Protein AF-A0A397EXP5-F1 (afdb_monomer_lite)

Radius of gyration: 46.94 Å; chains: 1; bounding box: 104×44×144 Å

pLDDT: mean 79.58, std 22.24, range [24.83, 97.75]

Sequence (380 aa):
MALPTPVLTQGSQSSRTNFHTPRSDSTIAPLPHLTHPPCRSSSSFTTEEFFPKTGHPFPELSSILRLSNAQFQQQLLMAEAVESTAKARLAATEACVEQLDAQTRGIQAALSNLDAHHTYCLLAVLLIFIRHAHAQSDHSTLLEHFDTYVHRLGSIPLHPALASDTRLTLLDCIPLDRERDWLMSCKQSQASLEAKMDGLAASFRVLSDAITEQSSAVVSVGPSSWRHTVDEFAAKVAAISSMRDALRQNYDAVSKRVADSTQQTMDEAAATAATASMNMRFMFGSTHILEACRGLDDLFRQQADVLPNMQKADDQLKTIMNSVADAKAEAYGVVCTNLKRVSELQSNIVAFETHLGMLKDALAYQKRQFAELKHVQLLP

Organism: Aphanomyces astaci (NCBI:txid112090)

Structure (mmCIF, N/CA/C/O backbone):
data_AF-A0A397EXP5-F1
#
_entry.id   AF-A0A397EXP5-F1
#
loop_
_atom_site.group_PDB
_atom_site.id
_atom_site.type_symbol
_atom_site.label_atom_id
_atom_site.label_alt_id
_atom_site.label_comp_id
_atom_site.label_asym_id
_atom_site.label_entity_id
_atom_site.label_seq_id
_atom_site.pdbx_PDB_ins_code
_atom_site.Cartn_x
_atom_site.Cartn_y
_atom_site.Cartn_z
_atom_site.occupancy
_atom_site.B_iso_or_equiv
_atom_site.auth_seq_id
_atom_site.auth_comp_id
_atom_site.auth_asym_id
_atom_site.auth_atom_id
_atom_site.pdbx_PDB_model_num
ATOM 1 N N . MET A 1 1 ? 40.292 22.341 -9.321 1.00 41.12 1 MET A N 1
ATOM 2 C CA . MET A 1 1 ? 38.951 21.857 -8.934 1.00 41.12 1 MET A CA 1
ATOM 3 C C . MET A 1 1 ? 38.981 20.343 -9.006 1.00 41.12 1 MET A C 1
ATOM 5 O O . MET A 1 1 ? 39.125 19.805 -10.094 1.00 41.12 1 MET A O 1
ATOM 9 N N . ALA A 1 2 ? 39.018 19.686 -7.849 1.00 31.86 2 ALA A N 1
ATOM 10 C CA . ALA A 1 2 ? 39.194 18.242 -7.743 1.00 31.86 2 ALA A CA 1
ATOM 11 C C . ALA A 1 2 ? 37.852 17.524 -7.956 1.00 31.86 2 ALA A C 1
ATOM 13 O O . ALA A 1 2 ? 36.863 17.853 -7.305 1.00 31.86 2 ALA A O 1
ATOM 14 N N . LEU A 1 3 ? 37.839 16.574 -8.890 1.00 31.91 3 LEU A N 1
ATOM 15 C CA . LEU A 1 3 ? 36.747 15.630 -9.131 1.00 31.91 3 LEU A CA 1
ATOM 16 C C . LEU A 1 3 ? 36.730 14.559 -8.028 1.00 31.91 3 LEU A C 1
ATOM 18 O O . LEU A 1 3 ? 37.807 14.087 -7.655 1.00 31.91 3 LEU A O 1
ATOM 22 N N . PRO A 1 4 ? 35.558 14.122 -7.535 1.00 34.78 4 PRO A N 1
ATOM 23 C CA . PRO A 1 4 ? 35.483 12.969 -6.655 1.00 34.78 4 PRO A CA 1
ATOM 24 C C . PRO A 1 4 ? 35.474 11.662 -7.463 1.00 34.78 4 PRO A C 1
ATOM 26 O O . PRO A 1 4 ? 34.762 11.504 -8.455 1.00 34.78 4 PRO A O 1
ATOM 29 N N . THR A 1 5 ? 36.293 10.724 -7.004 1.00 35.66 5 THR A N 1
ATOM 30 C CA . THR A 1 5 ? 36.452 9.344 -7.473 1.00 35.66 5 THR A CA 1
ATOM 31 C C . THR A 1 5 ? 35.197 8.509 -7.175 1.00 35.66 5 THR A C 1
ATOM 33 O O . THR A 1 5 ? 34.700 8.578 -6.049 1.00 35.66 5 THR A O 1
ATOM 36 N N . PRO A 1 6 ? 34.694 7.664 -8.096 1.00 32.34 6 PRO A N 1
ATOM 37 C CA . PRO A 1 6 ? 33.627 6.729 -7.767 1.00 32.34 6 PRO A CA 1
ATOM 38 C C . PRO A 1 6 ? 34.201 5.475 -7.094 1.00 32.34 6 PRO A C 1
ATOM 40 O O . PRO A 1 6 ? 35.077 4.795 -7.631 1.00 32.34 6 PRO A O 1
ATOM 43 N N . VAL A 1 7 ? 33.681 5.165 -5.908 1.00 31.81 7 VAL A N 1
ATOM 44 C CA . VAL A 1 7 ? 33.919 3.904 -5.199 1.00 31.81 7 VAL A CA 1
ATOM 45 C C . VAL A 1 7 ? 33.103 2.803 -5.878 1.00 31.81 7 VAL A C 1
ATOM 47 O O . VAL A 1 7 ? 31.875 2.836 -5.886 1.00 31.81 7 VAL A O 1
ATOM 50 N N . LEU A 1 8 ? 33.799 1.812 -6.434 1.00 32.41 8 LEU A N 1
ATOM 51 C CA . LEU A 1 8 ? 33.233 0.532 -6.855 1.00 32.41 8 LEU A CA 1
ATOM 52 C C . LEU A 1 8 ? 32.774 -0.241 -5.614 1.00 32.41 8 LEU A C 1
ATOM 54 O O . LEU A 1 8 ? 33.600 -0.765 -4.869 1.00 32.41 8 LEU A O 1
ATOM 58 N N . THR A 1 9 ? 31.463 -0.340 -5.400 1.00 31.28 9 THR A N 1
ATOM 59 C CA . THR A 1 9 ? 30.885 -1.334 -4.487 1.00 31.28 9 THR A CA 1
ATOM 60 C C . THR A 1 9 ? 30.412 -2.535 -5.299 1.00 31.28 9 THR A C 1
ATOM 62 O O . THR A 1 9 ? 29.566 -2.431 -6.185 1.00 31.28 9 THR A O 1
ATOM 65 N N . GLN A 1 10 ? 31.036 -3.677 -5.020 1.00 30.72 1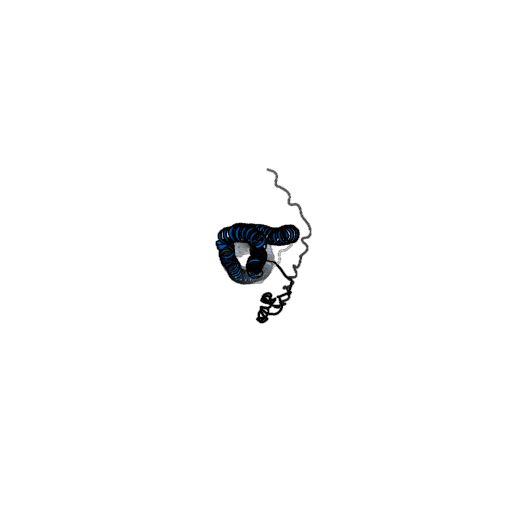0 GLN A N 1
ATOM 66 C CA . GLN A 1 10 ? 30.688 -4.985 -5.555 1.00 30.72 10 GLN A CA 1
ATOM 67 C C . GLN A 1 10 ? 29.308 -5.444 -5.064 1.00 30.72 10 GLN A C 1
ATOM 69 O O . GLN A 1 10 ? 28.962 -5.264 -3.901 1.00 30.72 10 GLN A O 1
ATOM 74 N N . GLY A 1 11 ? 28.596 -6.148 -5.949 1.00 31.59 11 GLY A N 1
ATOM 75 C CA . GLY A 1 11 ? 27.734 -7.270 -5.580 1.00 31.59 11 GLY A CA 1
ATOM 76 C C . GLY A 1 11 ? 26.409 -6.926 -4.906 1.00 31.59 11 GLY A C 1
ATOM 77 O O . GLY A 1 11 ? 26.200 -7.289 -3.754 1.00 31.59 11 GLY A O 1
ATOM 78 N N . SER A 1 12 ? 25.461 -6.345 -5.646 1.00 27.28 12 SER A N 1
ATOM 79 C CA . SER A 1 12 ? 24.053 -6.471 -5.259 1.00 27.28 12 SER A CA 1
ATOM 80 C C . SER A 1 12 ? 23.566 -7.853 -5.697 1.00 27.28 12 SER A C 1
ATOM 82 O O . SER A 1 12 ? 23.325 -8.110 -6.878 1.00 27.28 12 SER A O 1
ATOM 84 N N . GLN A 1 13 ? 23.524 -8.783 -4.743 1.00 27.48 13 GLN A N 1
ATOM 85 C CA . GLN A 1 13 ? 22.843 -10.057 -4.912 1.00 27.48 13 GLN A CA 1
ATOM 86 C C . GLN A 1 13 ? 21.389 -9.773 -5.288 1.00 27.48 13 GLN A C 1
ATOM 88 O O . GLN A 1 13 ? 20.669 -9.092 -4.558 1.00 27.48 13 GLN A O 1
ATOM 93 N N . SER A 1 14 ? 20.978 -10.310 -6.438 1.00 29.33 14 SER A N 1
ATOM 94 C CA . SER A 1 14 ? 19.589 -10.377 -6.876 1.00 29.33 14 SER A CA 1
ATOM 95 C C . SER A 1 14 ? 18.784 -11.130 -5.815 1.00 29.33 14 SER A C 1
ATOM 97 O O . SER A 1 14 ? 18.696 -12.358 -5.818 1.00 29.33 14 SER A O 1
ATOM 99 N N . SER A 1 15 ? 18.236 -10.387 -4.857 1.00 28.20 15 SER A N 1
ATOM 100 C CA . SER A 1 15 ? 17.232 -10.900 -3.942 1.00 28.20 15 SER A CA 1
ATOM 101 C C . SER A 1 15 ? 15.952 -11.016 -4.751 1.00 28.20 15 SER A C 1
ATOM 103 O O . SER A 1 15 ? 15.183 -10.066 -4.859 1.00 28.20 15 SER A O 1
ATOM 105 N N . ARG A 1 16 ? 15.752 -12.188 -5.367 1.00 27.47 16 ARG A N 1
ATOM 106 C CA . ARG A 1 16 ? 14.418 -12.658 -5.739 1.00 27.47 16 ARG A CA 1
ATOM 107 C C . ARG A 1 16 ? 13.581 -12.613 -4.468 1.00 27.47 16 ARG A C 1
ATOM 109 O O . ARG A 1 16 ? 13.647 -13.523 -3.643 1.00 27.47 16 ARG A O 1
ATOM 116 N N . THR A 1 17 ? 12.814 -11.548 -4.294 1.00 31.31 17 THR A N 1
ATOM 117 C CA . THR A 1 17 ? 11.689 -11.550 -3.375 1.00 31.31 17 THR A CA 1
ATOM 118 C C . THR A 1 17 ? 10.688 -12.530 -3.968 1.00 31.31 17 THR A C 1
ATOM 120 O O . THR A 1 17 ? 9.917 -12.220 -4.872 1.00 31.31 17 THR A O 1
ATOM 123 N N . ASN A 1 18 ? 10.767 -13.780 -3.511 1.00 25.20 18 ASN A N 1
ATOM 124 C CA . ASN A 1 18 ? 9.675 -14.717 -3.673 1.00 25.20 18 ASN A CA 1
ATOM 125 C C . ASN A 1 18 ? 8.467 -14.054 -3.014 1.00 25.20 18 ASN A C 1
ATOM 127 O O . ASN A 1 18 ? 8.361 -14.027 -1.788 1.00 25.20 18 ASN A O 1
ATOM 131 N N . PHE A 1 19 ? 7.582 -13.483 -3.829 1.00 28.23 19 PHE A N 1
ATOM 132 C CA . PHE A 1 19 ? 6.221 -13.196 -3.422 1.00 28.23 19 PHE A CA 1
ATOM 133 C C . PHE A 1 19 ? 5.591 -14.545 -3.087 1.00 28.23 19 PHE A C 1
ATOM 135 O O . PHE A 1 19 ? 5.007 -15.217 -3.934 1.00 28.23 19 PHE A O 1
ATOM 142 N N . HIS A 1 20 ? 5.750 -14.975 -1.836 1.00 25.34 20 HIS A N 1
ATOM 143 C CA . HIS A 1 20 ? 4.797 -15.886 -1.247 1.00 25.34 20 HIS A CA 1
ATOM 144 C C . HIS A 1 20 ? 3.483 -15.117 -1.209 1.00 25.34 20 HIS A C 1
ATOM 146 O O . HIS A 1 20 ? 3.231 -14.308 -0.319 1.00 25.34 20 HIS A O 1
ATOM 152 N N . THR A 1 21 ? 2.664 -15.349 -2.233 1.00 27.50 21 THR A N 1
ATOM 153 C CA . THR A 1 21 ? 1.217 -15.209 -2.139 1.00 27.50 21 THR A CA 1
ATOM 154 C C . THR A 1 21 ? 0.798 -15.749 -0.775 1.00 27.50 21 THR A C 1
ATOM 156 O O . THR A 1 21 ? 1.059 -16.934 -0.517 1.00 27.50 21 THR A O 1
ATOM 159 N N . PRO A 1 22 ? 0.192 -14.940 0.113 1.00 29.69 22 PRO A N 1
ATOM 160 C CA . PRO A 1 22 ? -0.467 -15.509 1.266 1.00 29.69 22 PRO A CA 1
ATOM 161 C C . PRO A 1 22 ? -1.519 -16.452 0.698 1.00 29.69 22 PRO A C 1
ATOM 163 O O . PRO A 1 22 ? -2.373 -16.060 -0.102 1.00 29.69 22 PRO A O 1
ATOM 166 N N . ARG A 1 23 ? -1.352 -17.732 1.028 1.00 24.83 23 ARG A N 1
ATOM 167 C CA . ARG A 1 23 ? -2.297 -18.793 0.724 1.00 24.83 23 ARG A CA 1
ATOM 168 C C . ARG A 1 23 ? -3.681 -18.251 1.059 1.00 24.83 23 ARG A C 1
ATOM 170 O O . ARG A 1 23 ? -3.901 -17.776 2.172 1.00 24.83 23 ARG A O 1
ATOM 177 N N . SER A 1 24 ? -4.560 -18.258 0.067 1.00 30.12 24 SER A N 1
ATOM 178 C CA . SER A 1 24 ? -5.963 -17.894 0.198 1.00 30.12 24 SER A CA 1
ATOM 179 C C . SER A 1 24 ? -6.662 -18.950 1.050 1.00 30.12 24 SER A C 1
ATOM 181 O O . SER A 1 24 ? -7.479 -19.717 0.555 1.00 30.12 24 SER A O 1
ATOM 183 N N . ASP A 1 25 ? -6.331 -19.013 2.337 1.00 25.31 25 ASP A N 1
ATOM 184 C CA . ASP A 1 25 ? -7.237 -19.570 3.322 1.00 25.31 25 ASP A CA 1
ATOM 185 C C . ASP A 1 25 ? -8.296 -18.497 3.539 1.00 25.31 25 ASP A C 1
ATOM 187 O O . ASP A 1 25 ? -8.293 -17.733 4.501 1.00 25.31 25 ASP A O 1
ATOM 191 N N . SER A 1 26 ? -9.225 -18.454 2.585 1.00 29.25 26 SER A N 1
ATOM 192 C CA . SER A 1 26 ? -10.549 -17.852 2.688 1.00 29.25 26 SER A CA 1
ATOM 193 C C . SER A 1 26 ? -11.371 -18.599 3.742 1.00 29.25 26 SER A C 1
ATOM 195 O O . SER A 1 26 ? -12.521 -18.959 3.515 1.00 29.25 26 SER A O 1
ATOM 197 N N . THR A 1 27 ? -10.789 -18.866 4.908 1.00 26.80 27 THR A N 1
ATOM 198 C CA . THR A 1 27 ? -11.577 -19.081 6.103 1.00 26.80 27 THR A CA 1
ATOM 199 C C . THR A 1 27 ? -11.949 -17.677 6.527 1.00 26.80 27 THR A C 1
ATOM 201 O O . THR A 1 27 ? -11.200 -16.997 7.224 1.00 26.80 27 THR A O 1
ATOM 204 N N . ILE A 1 28 ? -13.095 -17.214 6.024 1.00 31.41 28 ILE A N 1
ATOM 205 C CA . ILE A 1 28 ? -13.904 -16.231 6.732 1.00 31.41 28 ILE A CA 1
ATOM 206 C C . ILE A 1 28 ? -13.975 -16.788 8.150 1.00 31.41 28 ILE A C 1
ATOM 208 O O . ILE A 1 28 ? -14.702 -17.749 8.397 1.00 31.41 28 ILE A O 1
ATOM 212 N N . ALA A 1 29 ? -13.126 -16.281 9.048 1.00 25.52 29 ALA A N 1
ATOM 213 C CA . ALA A 1 29 ? -13.310 -16.517 10.462 1.00 25.52 29 ALA A CA 1
ATOM 214 C C . ALA A 1 29 ? -14.750 -16.068 10.699 1.00 25.52 29 ALA A C 1
ATOM 216 O O . ALA A 1 29 ? -15.062 -14.912 10.379 1.00 25.52 29 ALA A O 1
ATOM 217 N N . PRO A 1 30 ? -15.655 -16.969 11.120 1.00 26.41 30 PRO A N 1
ATOM 218 C CA . PRO A 1 30 ? -16.999 -16.549 11.436 1.00 26.41 30 PRO A CA 1
ATOM 219 C C . PRO A 1 30 ? -16.826 -15.390 12.406 1.00 26.41 30 PRO A C 1
ATOM 221 O O . PRO A 1 30 ? -16.055 -15.515 13.366 1.00 26.41 30 PRO A O 1
ATOM 224 N N . LEU A 1 31 ? -17.500 -14.264 12.138 1.00 30.16 31 LEU A N 1
ATOM 225 C CA . LEU A 1 31 ? -17.872 -13.329 13.198 1.00 30.16 31 LEU A CA 1
ATOM 226 C C . LEU A 1 31 ? -18.133 -14.193 14.426 1.00 30.16 31 LEU A C 1
ATOM 228 O O . LEU A 1 31 ? -18.905 -15.148 14.261 1.00 30.16 31 LEU A O 1
ATOM 232 N N . PRO A 1 32 ? -17.460 -13.970 15.575 1.00 30.42 32 PRO A N 1
ATOM 233 C CA . PRO A 1 32 ? -17.745 -14.764 16.751 1.00 30.42 32 PRO A CA 1
ATOM 234 C C . PRO A 1 32 ? -19.249 -14.683 16.876 1.00 30.42 32 PRO A C 1
ATOM 236 O O . PRO A 1 32 ? -19.793 -13.580 16.991 1.00 30.42 32 PRO A O 1
ATOM 239 N N . HIS A 1 33 ? -19.917 -15.824 16.666 1.00 27.50 33 HIS A N 1
ATOM 240 C CA . HIS A 1 33 ? -21.339 -15.908 16.876 1.00 27.50 33 HIS A CA 1
ATOM 241 C C . HIS A 1 33 ? -21.464 -15.341 18.271 1.00 27.50 33 HIS A C 1
ATOM 243 O O . HIS A 1 33 ? -20.903 -15.901 19.215 1.00 27.50 33 HIS A O 1
ATOM 249 N N . LEU A 1 34 ? -22.079 -14.161 18.362 1.00 32.00 34 LEU A N 1
ATOM 250 C CA . LEU A 1 34 ? -22.605 -13.645 19.598 1.00 32.00 34 LEU A CA 1
ATOM 251 C C . LEU A 1 34 ? -23.614 -14.715 19.975 1.00 32.00 34 LEU A C 1
ATOM 253 O O . LEU A 1 34 ? -24.787 -14.659 19.616 1.00 32.00 34 LEU A O 1
ATOM 257 N N . THR A 1 35 ? -23.113 -15.770 20.615 1.00 25.08 35 THR A N 1
ATOM 258 C CA . THR A 1 35 ? -23.871 -16.583 21.521 1.00 25.08 35 THR A CA 1
ATOM 259 C C . THR A 1 35 ? -24.371 -15.539 22.478 1.00 25.08 35 THR A C 1
ATOM 261 O O . THR A 1 35 ? -23.639 -15.075 23.356 1.00 25.08 35 THR A O 1
ATOM 264 N N . HIS A 1 36 ? -25.602 -15.095 22.222 1.00 30.08 36 HIS A N 1
ATOM 265 C CA . HIS A 1 36 ? -26.433 -14.547 23.260 1.00 30.08 36 HIS A CA 1
ATOM 266 C C . HIS A 1 36 ? -26.112 -15.392 24.492 1.00 30.08 36 HIS A C 1
ATOM 268 O O . HIS A 1 36 ? -26.145 -16.630 24.376 1.00 30.08 36 HIS A O 1
ATOM 274 N N . PRO A 1 37 ? -25.736 -14.779 25.632 1.00 31.78 37 PRO A N 1
ATOM 275 C CA . PRO A 1 37 ? -25.733 -15.543 26.867 1.00 31.78 37 PRO A CA 1
ATOM 276 C C . PRO A 1 37 ? -27.077 -16.264 26.870 1.00 31.78 37 PRO A C 1
ATOM 278 O O . PRO A 1 37 ? -28.061 -15.617 26.481 1.00 31.78 37 PRO A O 1
ATOM 281 N N . PRO A 1 38 ? -27.126 -17.583 27.138 1.00 26.59 38 PRO A N 1
ATOM 282 C CA . PRO A 1 38 ? -28.381 -18.301 27.069 1.00 26.59 38 PRO A CA 1
ATOM 283 C C . PRO A 1 38 ? -29.358 -17.460 27.872 1.00 26.59 38 PRO A C 1
ATOM 285 O O . PRO A 1 38 ? -29.165 -17.267 29.075 1.00 26.59 38 PRO A O 1
ATOM 288 N N . CYS A 1 39 ? -30.343 -16.872 27.181 1.00 30.58 39 CYS A N 1
ATOM 289 C CA . CYS A 1 39 ? -31.546 -16.418 27.831 1.00 30.58 39 CYS A CA 1
ATOM 290 C C . CYS A 1 39 ? -32.030 -17.714 28.433 1.00 30.58 39 CYS A C 1
ATOM 292 O O . CYS A 1 39 ? -32.532 -18.576 27.711 1.00 30.58 39 CYS A O 1
ATOM 294 N N . ARG A 1 40 ? -31.695 -17.919 29.712 1.00 26.83 40 ARG A N 1
ATOM 295 C CA . ARG A 1 40 ? -32.191 -19.027 30.494 1.00 26.83 40 ARG A CA 1
ATOM 296 C C . ARG A 1 40 ? -33.681 -18.806 30.424 1.00 26.83 40 ARG A C 1
ATOM 298 O O . ARG A 1 40 ? -34.222 -17.897 31.046 1.00 26.83 40 ARG A O 1
ATOM 305 N N . SER A 1 41 ? -34.264 -19.564 29.509 1.00 26.00 41 SER A N 1
ATOM 306 C CA . SER A 1 41 ? -35.672 -19.732 29.279 1.00 26.00 41 SER A CA 1
ATOM 307 C C . SER A 1 41 ? -36.313 -19.755 30.642 1.00 26.00 41 SER A C 1
ATOM 309 O O . SER A 1 41 ? -35.960 -20.611 31.453 1.00 26.00 41 SER A O 1
ATOM 311 N N . SER A 1 42 ? -37.142 -18.739 30.864 1.00 33.06 42 SER A N 1
ATOM 312 C CA . SER A 1 42 ? -38.157 -18.613 31.891 1.00 33.06 42 SER A CA 1
ATOM 313 C C . SER A 1 42 ? -38.235 -19.852 32.774 1.00 33.06 42 SER A C 1
ATOM 315 O O . SER A 1 42 ? -39.073 -20.725 32.558 1.00 33.06 42 SER A O 1
ATOM 317 N N . SER A 1 43 ? -37.354 -19.945 33.774 1.00 26.89 43 SER A N 1
ATOM 318 C CA . SER A 1 43 ? -37.673 -20.762 34.929 1.00 26.89 43 SER A CA 1
ATOM 319 C C . SER A 1 43 ? -38.790 -19.987 35.594 1.00 26.89 43 SER A C 1
ATOM 321 O O . SER A 1 43 ? -38.547 -18.934 36.185 1.00 26.89 43 SER A O 1
ATOM 323 N N . SER A 1 44 ? -40.015 -20.448 35.349 1.00 31.31 44 SER A N 1
ATOM 324 C CA . SER A 1 44 ? -41.202 -20.164 36.140 1.00 31.31 44 SER A CA 1
ATOM 325 C C . SER A 1 44 ? -40.772 -19.790 37.551 1.00 31.31 44 SER A C 1
ATOM 327 O O . SER A 1 44 ? -40.269 -20.639 38.285 1.00 31.31 44 SER A O 1
ATOM 329 N N . PHE A 1 45 ? -40.883 -18.501 37.868 1.00 33.09 45 PHE A N 1
ATOM 330 C CA . PHE A 1 45 ? -40.649 -17.962 39.196 1.00 33.09 45 PHE A CA 1
ATOM 331 C C . PHE A 1 45 ? -41.753 -18.554 40.073 1.00 33.09 45 PHE A C 1
ATOM 333 O O . PHE A 1 45 ? -42.839 -17.995 40.203 1.00 33.09 45 PHE A O 1
ATOM 340 N N . THR A 1 46 ? -41.531 -19.762 40.581 1.00 27.80 46 THR A N 1
ATOM 341 C CA . THR A 1 46 ? -42.400 -20.369 41.572 1.00 27.80 46 THR A CA 1
ATOM 342 C C . THR A 1 46 ? -42.146 -19.614 42.861 1.00 27.80 46 THR A C 1
ATOM 344 O O . THR A 1 46 ? -41.153 -19.804 43.557 1.00 27.80 46 THR A O 1
ATOM 347 N N . THR A 1 47 ? -43.075 -18.715 43.168 1.00 34.12 47 THR A N 1
ATOM 348 C CA . THR A 1 47 ? -43.155 -17.956 44.418 1.00 34.12 47 THR A CA 1
ATOM 349 C C . THR A 1 47 ? -43.174 -18.871 45.656 1.00 34.12 47 THR A C 1
ATOM 351 O O . THR A 1 47 ? -43.035 -18.383 46.767 1.00 34.12 47 THR A O 1
ATOM 354 N N . GLU A 1 48 ? -43.304 -20.193 45.497 1.00 29.36 48 GLU A N 1
ATOM 355 C CA . GLU A 1 48 ? -43.476 -21.151 46.592 1.00 29.36 48 GLU A CA 1
ATOM 356 C C . GLU A 1 48 ? -42.192 -21.771 47.176 1.00 29.36 48 GLU A C 1
ATOM 358 O O . GLU A 1 48 ? -42.233 -22.217 48.319 1.00 29.36 48 GLU A O 1
ATOM 363 N N . GLU A 1 49 ? -41.041 -21.784 46.490 1.00 30.45 49 GLU A N 1
ATOM 364 C CA . GLU A 1 49 ? -39.860 -22.527 46.995 1.00 30.45 49 GLU A CA 1
ATOM 365 C C . GLU A 1 49 ? -38.952 -21.739 47.959 1.00 30.45 49 GLU A C 1
ATOM 367 O O . GLU A 1 49 ? -38.036 -22.308 48.552 1.00 30.45 49 GLU A O 1
ATOM 372 N N . PHE A 1 50 ? -39.213 -20.446 48.180 1.00 33.75 50 PHE A N 1
ATOM 373 C CA . PHE A 1 50 ? -38.341 -19.566 48.975 1.00 33.75 50 PHE A CA 1
ATOM 374 C C . PHE A 1 50 ? -38.891 -19.168 50.348 1.00 33.75 50 PHE A C 1
ATOM 376 O O . PHE A 1 50 ? -38.353 -18.255 50.975 1.00 33.75 50 PHE A O 1
ATOM 383 N N . PHE A 1 51 ? -39.933 -19.842 50.841 1.00 39.62 51 PHE A N 1
ATOM 384 C CA . PHE A 1 51 ? -40.447 -19.633 52.194 1.00 39.62 51 PHE A CA 1
ATOM 385 C C . PHE A 1 51 ? -39.851 -20.656 53.171 1.00 39.62 51 PHE A C 1
ATOM 387 O O . PHE A 1 51 ? -40.506 -21.659 53.480 1.00 39.62 51 PHE A O 1
ATOM 394 N N . PRO A 1 52 ? -38.652 -20.434 53.752 1.00 33.91 52 PRO A N 1
ATOM 395 C CA . PRO A 1 52 ? -38.382 -21.067 55.022 1.00 33.91 52 PRO A CA 1
ATOM 396 C C . PRO A 1 52 ? -39.428 -20.515 55.993 1.00 33.91 52 PRO A C 1
ATOM 398 O O . PRO A 1 52 ? -39.543 -19.305 56.201 1.00 33.91 52 PRO A O 1
ATOM 401 N N . LYS A 1 53 ? -40.221 -21.418 56.576 1.00 37.03 53 LYS A N 1
ATOM 402 C CA . LYS A 1 53 ? -41.061 -21.159 57.750 1.00 37.03 53 LYS A CA 1
ATOM 403 C C . LYS A 1 53 ? -40.156 -20.860 58.952 1.00 37.03 53 LYS A C 1
ATOM 405 O O . LYS A 1 53 ? -40.112 -21.611 59.917 1.00 37.03 53 LYS A O 1
ATOM 410 N N . THR A 1 54 ? -39.370 -19.799 58.874 1.00 40.41 54 THR A N 1
ATOM 411 C CA . THR A 1 54 ? -38.593 -19.257 59.982 1.00 40.41 54 THR A CA 1
ATOM 412 C C . THR A 1 54 ? -39.354 -18.048 60.478 1.00 40.41 54 THR A C 1
ATOM 414 O O . THR A 1 54 ? -39.623 -17.137 59.697 1.00 40.41 54 THR A O 1
ATOM 417 N N . GLY A 1 55 ? -39.745 -18.080 61.753 1.00 46.38 55 GLY A N 1
ATOM 418 C CA . GLY A 1 55 ? -40.514 -17.042 62.435 1.00 46.38 55 GLY A CA 1
ATOM 419 C C . GLY A 1 55 ? -39.748 -15.728 62.551 1.00 46.38 55 GLY A C 1
ATOM 420 O O . GLY A 1 55 ? -39.340 -15.343 63.642 1.00 46.38 55 GLY A O 1
ATOM 421 N N . HIS A 1 56 ? -39.551 -15.046 61.424 1.00 50.12 56 HIS A N 1
ATOM 422 C CA . HIS A 1 56 ? -39.133 -13.660 61.412 1.00 50.12 56 HIS A CA 1
ATOM 423 C C . HIS A 1 56 ? -40.305 -12.810 61.909 1.00 50.12 56 HIS A C 1
ATOM 425 O O . HIS A 1 56 ? -41.421 -12.940 61.393 1.00 50.12 56 HIS A O 1
ATOM 431 N N . PRO A 1 57 ? -40.079 -11.926 62.890 1.00 53.28 57 PRO A N 1
ATOM 432 C CA . PRO A 1 57 ? -41.016 -10.847 63.117 1.00 53.28 57 PRO A CA 1
ATOM 433 C C . PRO A 1 57 ? -41.044 -10.038 61.807 1.00 53.28 57 PRO A C 1
ATOM 435 O O . PRO A 1 57 ? -39.992 -9.681 61.290 1.00 53.28 57 PRO A O 1
ATOM 438 N N . PHE A 1 58 ? -42.225 -9.818 61.224 1.00 63.53 58 PHE A N 1
ATOM 439 C CA . PHE A 1 58 ? -42.445 -9.060 59.970 1.00 63.53 58 PHE A CA 1
ATOM 440 C C . PHE A 1 58 ? -41.978 -9.730 58.646 1.00 63.53 58 PHE A C 1
ATOM 442 O O . PHE A 1 58 ? -41.075 -9.235 57.959 1.00 63.53 58 PHE A O 1
ATOM 449 N N . PRO A 1 59 ? -42.628 -10.826 58.209 1.00 66.75 59 PRO A N 1
ATOM 450 C CA . PRO A 1 59 ? -42.294 -11.523 56.957 1.00 66.75 59 PRO A CA 1
ATOM 451 C C . PRO A 1 59 ? -42.532 -10.687 55.683 1.00 66.75 59 PRO A C 1
ATOM 453 O O . PRO A 1 59 ? -41.763 -10.787 54.732 1.00 66.75 59 PRO A O 1
ATOM 456 N N . GLU A 1 60 ? -43.553 -9.826 55.653 1.00 68.19 60 GLU A N 1
ATOM 457 C CA . GLU A 1 60 ? -43.841 -8.997 54.471 1.00 68.19 60 GLU A CA 1
ATOM 458 C C . GLU A 1 60 ? -42.796 -7.893 54.270 1.00 68.19 60 GLU A C 1
ATOM 460 O O . GLU A 1 60 ? -42.274 -7.718 53.173 1.00 68.19 60 GLU A O 1
ATOM 465 N N . LEU A 1 61 ? -42.411 -7.193 55.336 1.00 68.12 61 LEU A N 1
ATOM 466 C CA . LEU A 1 61 ? -41.431 -6.108 55.262 1.00 68.12 61 LEU A CA 1
ATOM 467 C C . LEU A 1 61 ? -40.010 -6.621 54.957 1.00 68.12 61 LEU A C 1
ATOM 469 O O . LEU A 1 61 ? -39.279 -6.021 54.171 1.00 68.12 61 LEU A O 1
ATOM 473 N N . SER A 1 62 ? -39.639 -7.780 55.505 1.00 69.94 62 SER A N 1
ATOM 474 C CA . SER A 1 62 ? -38.374 -8.449 55.165 1.00 69.94 62 SER A CA 1
ATOM 475 C C . SER A 1 62 ? -38.343 -8.972 53.721 1.00 69.94 62 SER A C 1
ATOM 477 O O . SER A 1 62 ? -37.276 -9.006 53.101 1.00 69.94 62 SER A O 1
ATOM 479 N N . SER A 1 63 ? -39.499 -9.315 53.140 1.00 76.62 63 SER A N 1
ATOM 480 C CA . SER A 1 63 ? -39.589 -9.679 51.721 1.00 76.62 63 SER A CA 1
ATOM 481 C C . SER A 1 63 ? -39.298 -8.499 50.785 1.00 76.62 63 SER A C 1
ATOM 483 O O . SER A 1 63 ? -38.627 -8.686 49.770 1.00 76.62 63 SER A O 1
ATOM 485 N N . ILE A 1 64 ? -39.704 -7.279 51.164 1.00 81.50 64 ILE A N 1
ATOM 486 C CA . ILE A 1 64 ? -39.428 -6.049 50.403 1.00 81.50 64 ILE A CA 1
ATOM 487 C C . ILE A 1 64 ? -37.920 -5.792 50.346 1.00 81.50 64 ILE A C 1
ATOM 489 O O . ILE A 1 64 ? -37.373 -5.603 49.263 1.00 81.50 64 ILE A O 1
ATOM 493 N N . LEU A 1 65 ? -37.226 -5.875 51.487 1.00 80.06 65 LEU A N 1
ATOM 494 C CA . LEU A 1 65 ? -35.768 -5.709 51.552 1.00 80.06 65 LEU A CA 1
ATOM 495 C C . LEU A 1 65 ? -35.026 -6.727 50.668 1.00 80.06 65 LEU A C 1
ATOM 497 O O . LEU A 1 65 ? -34.082 -6.370 49.959 1.00 80.06 65 LEU A O 1
ATOM 501 N N . ARG A 1 66 ? -35.472 -7.991 50.665 1.00 79.69 66 ARG A N 1
ATOM 502 C CA . ARG A 1 66 ? -34.920 -9.035 49.785 1.00 79.69 66 ARG A CA 1
ATOM 503 C C . ARG A 1 66 ? -35.169 -8.749 48.306 1.00 79.69 66 ARG A C 1
ATOM 505 O O . ARG A 1 66 ? -34.250 -8.916 47.506 1.00 79.69 66 ARG A O 1
ATOM 512 N N . LEU A 1 67 ? -36.380 -8.324 47.946 1.00 85.12 67 LEU A N 1
ATOM 513 C CA . LEU A 1 67 ? -36.731 -7.994 46.565 1.00 85.12 67 LEU A CA 1
ATOM 514 C C . LEU A 1 67 ? -35.904 -6.812 46.049 1.00 85.12 67 LEU A C 1
ATOM 516 O O . LEU A 1 67 ? -35.347 -6.892 44.956 1.00 85.12 67 LEU A O 1
ATOM 520 N N . SER A 1 68 ? -35.764 -5.751 46.847 1.00 83.00 68 SER A N 1
ATOM 521 C CA . SER A 1 68 ? -34.917 -4.609 46.503 1.00 83.00 68 SER A CA 1
ATOM 522 C C . SER A 1 68 ? -33.464 -5.037 46.304 1.00 83.00 68 SER A C 1
ATOM 524 O O . SER A 1 68 ? -32.870 -4.695 45.287 1.00 83.00 68 SER A O 1
ATOM 526 N N . ASN A 1 69 ? -32.902 -5.855 47.201 1.00 87.00 69 ASN A N 1
ATOM 527 C CA . ASN A 1 69 ? -31.536 -6.362 47.037 1.00 87.00 69 ASN A CA 1
ATOM 528 C C . ASN A 1 69 ? -31.353 -7.127 45.713 1.00 87.00 69 ASN A C 1
ATOM 530 O O . ASN A 1 69 ? -30.379 -6.902 44.995 1.00 87.00 69 ASN A O 1
ATOM 534 N N . ALA A 1 70 ? -32.318 -7.979 45.350 1.00 88.62 70 ALA A N 1
ATOM 535 C CA . ALA A 1 70 ? -32.302 -8.702 44.079 1.00 88.62 70 ALA A CA 1
ATOM 536 C C . ALA A 1 70 ? -32.372 -7.760 42.860 1.00 88.62 70 ALA A C 1
ATOM 538 O O . ALA A 1 70 ? -31.696 -7.999 41.861 1.00 88.62 70 ALA A O 1
ATOM 539 N N . GLN A 1 71 ? -33.137 -6.666 42.939 1.00 89.44 71 GLN A N 1
ATOM 540 C CA . GLN A 1 71 ? -33.215 -5.660 41.873 1.00 89.44 71 GLN A CA 1
ATOM 541 C C . GLN A 1 71 ? -31.894 -4.899 41.684 1.00 89.44 71 GLN A C 1
ATOM 543 O O . GLN A 1 71 ? -31.441 -4.749 40.549 1.00 89.44 71 GLN A O 1
ATOM 548 N N . PHE A 1 72 ? -31.235 -4.471 42.768 1.00 91.56 72 PHE A N 1
ATOM 549 C CA . PHE A 1 72 ? -29.904 -3.852 42.678 1.00 91.56 72 PHE A CA 1
ATOM 550 C C . PHE A 1 72 ? -28.868 -4.836 42.121 1.00 91.56 72 PHE A C 1
ATOM 552 O O . PHE A 1 72 ? -28.068 -4.466 41.262 1.00 91.56 72 PHE A O 1
ATOM 559 N N . GLN A 1 73 ? -28.915 -6.101 42.553 1.00 93.00 73 GLN A N 1
ATOM 560 C CA . GLN A 1 73 ? -28.045 -7.148 42.018 1.00 93.00 73 GLN A CA 1
ATOM 561 C C . GLN A 1 73 ? -28.252 -7.328 40.510 1.00 93.00 73 GLN A C 1
ATOM 563 O O . GLN A 1 73 ? -27.286 -7.421 39.755 1.00 93.00 73 GLN A O 1
ATOM 568 N N . GLN A 1 74 ? -29.506 -7.346 40.055 1.00 92.81 74 GLN A N 1
ATOM 569 C CA . GLN A 1 74 ? -29.828 -7.444 38.637 1.00 92.81 74 GLN A CA 1
ATOM 570 C C . GLN A 1 74 ? -29.274 -6.248 37.851 1.00 92.81 74 GLN A C 1
ATOM 572 O O . GLN A 1 74 ? -28.654 -6.449 36.808 1.00 92.81 74 GLN A O 1
ATOM 577 N N . GLN A 1 75 ? -29.456 -5.018 38.340 1.00 92.31 75 GLN A N 1
ATOM 578 C CA . GLN A 1 75 ? -28.930 -3.821 37.673 1.00 92.31 75 GLN A CA 1
ATOM 579 C C . GLN A 1 75 ? -27.401 -3.831 37.587 1.00 92.31 75 GLN A C 1
ATOM 581 O O . GLN A 1 75 ? -26.851 -3.486 36.541 1.00 92.31 75 GLN A O 1
ATOM 586 N N . LEU A 1 76 ? -26.718 -4.287 38.640 1.00 95.06 76 LEU A N 1
ATOM 587 C CA . LEU A 1 76 ? -25.268 -4.453 38.640 1.00 95.06 76 LEU A CA 1
ATOM 588 C C . LEU A 1 76 ? -24.809 -5.481 37.595 1.00 95.06 76 LEU A C 1
ATOM 590 O O . LEU A 1 76 ? -23.912 -5.185 36.812 1.00 95.06 76 LEU A O 1
ATOM 594 N N . LEU A 1 77 ? -25.451 -6.651 37.523 1.00 95.44 77 LEU A N 1
ATOM 595 C CA . LEU A 1 77 ? -25.119 -7.672 36.520 1.00 95.44 77 LEU A CA 1
ATOM 596 C C . LEU A 1 77 ? -25.329 -7.158 35.087 1.00 95.44 77 LEU A C 1
ATOM 598 O O . LEU A 1 77 ? -24.526 -7.438 34.196 1.00 95.44 77 LEU A O 1
ATOM 602 N N . MET A 1 78 ? -26.391 -6.380 34.852 1.00 96.12 78 MET A N 1
ATOM 603 C CA . MET A 1 78 ? -26.621 -5.740 33.551 1.00 96.12 78 MET A CA 1
ATOM 604 C C . MET A 1 78 ? -25.527 -4.713 33.229 1.00 96.12 78 MET A C 1
ATOM 606 O O . MET A 1 78 ? -25.047 -4.670 32.098 1.00 96.12 78 ME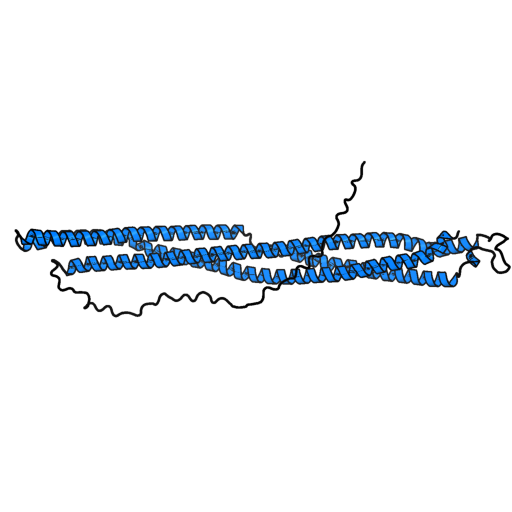T A O 1
ATOM 610 N N . ALA A 1 79 ? -25.098 -3.922 34.212 1.00 96.56 79 ALA A N 1
ATOM 611 C CA . ALA A 1 79 ? -24.013 -2.958 34.060 1.00 96.56 79 ALA A CA 1
ATOM 612 C C . ALA A 1 79 ? -22.660 -3.630 33.763 1.00 96.56 79 ALA A C 1
ATOM 614 O O . ALA A 1 79 ? -21.943 -3.188 32.866 1.00 96.56 79 ALA A O 1
ATOM 615 N N . GLU A 1 80 ? -22.334 -4.723 34.458 1.00 97.31 80 GLU A N 1
ATOM 616 C CA . GLU A 1 80 ? -21.133 -5.535 34.208 1.00 97.31 80 GLU A CA 1
ATOM 617 C C . GLU A 1 80 ? -21.134 -6.117 32.784 1.00 97.31 80 GLU A C 1
ATOM 619 O O . GLU A 1 80 ? -20.113 -6.088 32.093 1.00 97.31 80 GLU A O 1
ATOM 624 N N . ALA A 1 81 ? -22.290 -6.581 32.297 1.00 96.94 81 ALA A N 1
ATOM 625 C CA . ALA A 1 81 ? -22.432 -7.070 30.926 1.00 96.94 81 ALA A CA 1
ATOM 626 C C . ALA A 1 81 ? -22.233 -5.958 29.876 1.00 96.94 81 ALA A C 1
ATOM 628 O O . ALA A 1 81 ? -21.563 -6.182 28.861 1.00 96.94 81 ALA A O 1
ATOM 629 N N . VAL A 1 82 ? -22.776 -4.757 30.117 1.00 97.06 82 VAL A N 1
ATOM 630 C CA . VAL A 1 82 ? -22.584 -3.590 29.238 1.00 97.06 82 VAL A CA 1
ATOM 631 C C . VAL A 1 82 ? -21.113 -3.175 29.204 1.00 97.06 82 VAL A C 1
ATOM 633 O O . VAL A 1 82 ? -20.553 -3.013 28.125 1.00 97.06 82 VAL A O 1
ATOM 636 N N . GLU A 1 83 ? -20.449 -3.068 30.356 1.00 97.75 83 GLU A N 1
ATOM 637 C CA . GLU A 1 83 ? -19.025 -2.721 30.423 1.00 97.75 83 GLU A CA 1
ATOM 638 C C . GLU A 1 83 ? -18.144 -3.766 29.725 1.00 97.75 83 GLU A C 1
ATOM 640 O O . GLU A 1 83 ? -17.251 -3.408 28.954 1.00 97.75 83 GLU A O 1
ATOM 645 N N . SER A 1 84 ? -18.396 -5.058 29.962 1.00 97.56 84 SER A N 1
ATOM 646 C CA . SER A 1 84 ? -17.670 -6.143 29.296 1.00 97.56 84 SER A CA 1
ATOM 647 C C . SER A 1 84 ? -17.800 -6.046 27.772 1.00 97.56 84 SER A C 1
ATOM 649 O O . SER A 1 84 ? -16.801 -6.126 27.052 1.00 97.56 84 SER A O 1
ATOM 651 N N . THR A 1 85 ? -19.013 -5.775 27.285 1.00 96.56 85 THR A N 1
ATOM 652 C CA . THR A 1 85 ? -19.283 -5.569 25.858 1.00 96.56 85 THR A CA 1
ATOM 653 C C . THR A 1 85 ? -18.563 -4.330 25.322 1.00 96.56 85 THR A C 1
ATOM 655 O O . THR A 1 85 ? -17.913 -4.400 24.279 1.00 96.56 85 THR A O 1
ATOM 658 N N . ALA A 1 86 ? -18.616 -3.209 26.042 1.00 97.00 86 ALA A N 1
ATOM 659 C CA . ALA A 1 86 ? -17.966 -1.960 25.661 1.00 97.00 86 ALA A CA 1
ATOM 660 C C . ALA A 1 86 ? -16.436 -2.113 25.550 1.00 97.00 86 ALA A C 1
ATOM 662 O O . ALA A 1 86 ? -15.841 -1.675 24.563 1.00 97.00 86 ALA A O 1
ATOM 663 N N . LYS A 1 87 ? -15.805 -2.810 26.507 1.00 96.94 87 LYS A N 1
ATOM 664 C CA . LYS A 1 87 ? -14.369 -3.147 26.469 1.00 96.94 87 LYS A CA 1
ATOM 665 C C . LYS A 1 87 ? -14.020 -4.039 25.280 1.00 96.94 87 LYS A C 1
ATOM 667 O O . LYS A 1 87 ? -13.035 -3.777 24.595 1.00 96.94 87 LYS A O 1
ATOM 672 N N . ALA A 1 88 ? -14.836 -5.056 24.996 1.00 96.38 88 ALA A N 1
ATOM 673 C CA . ALA A 1 88 ? -14.629 -5.918 23.834 1.00 96.38 88 ALA A CA 1
ATOM 674 C C . ALA A 1 88 ? -14.718 -5.135 22.510 1.00 96.38 88 ALA A C 1
ATOM 676 O O . ALA A 1 88 ? -13.920 -5.366 21.602 1.00 96.38 88 ALA A O 1
ATOM 677 N N . ARG A 1 89 ? -15.646 -4.172 22.401 1.00 95.75 89 ARG A N 1
ATOM 678 C CA . ARG A 1 89 ? -15.761 -3.309 21.213 1.00 95.75 89 ARG A CA 1
ATOM 679 C C . ARG A 1 89 ? -14.594 -2.340 21.063 1.00 95.75 89 ARG A C 1
ATOM 681 O O . ARG A 1 89 ? -14.160 -2.124 19.935 1.00 95.75 89 ARG A O 1
ATOM 688 N N . LEU A 1 90 ? -14.074 -1.790 22.162 1.00 95.94 90 LEU A N 1
ATOM 689 C CA . LEU A 1 90 ? -12.864 -0.965 22.126 1.00 95.94 90 LEU A CA 1
ATOM 690 C C . LEU A 1 90 ? -11.687 -1.767 21.571 1.00 95.94 90 LEU A C 1
ATOM 692 O O . LEU A 1 90 ? -11.109 -1.354 20.572 1.00 95.94 90 LEU A O 1
ATOM 696 N N . ALA A 1 91 ? -11.424 -2.955 22.124 1.00 95.56 91 ALA A N 1
ATOM 697 C CA . ALA A 1 91 ? -10.348 -3.825 21.648 1.00 95.56 91 ALA A CA 1
ATOM 698 C C . ALA A 1 91 ? -10.509 -4.201 20.160 1.00 95.56 91 ALA A C 1
ATOM 700 O O . ALA A 1 91 ? -9.545 -4.198 19.395 1.00 95.56 91 ALA A O 1
ATOM 701 N N . ALA A 1 92 ? -11.738 -4.490 19.714 1.00 93.62 92 ALA A N 1
ATOM 702 C CA . ALA A 1 92 ? -12.018 -4.755 18.302 1.00 93.62 92 ALA A CA 1
ATOM 703 C C . ALA A 1 92 ? -11.780 -3.521 17.410 1.00 93.62 92 ALA A C 1
ATOM 705 O O . ALA A 1 92 ? -11.282 -3.655 16.291 1.00 93.62 92 ALA A O 1
ATOM 706 N N . THR A 1 93 ? -12.116 -2.326 17.901 1.00 93.75 93 THR A N 1
ATOM 707 C CA . THR A 1 93 ? -11.919 -1.055 17.188 1.00 93.75 93 THR A CA 1
ATOM 708 C C . THR A 1 93 ? -10.433 -0.707 17.091 1.00 93.75 93 THR A C 1
ATOM 710 O O . THR A 1 93 ? -9.970 -0.365 16.006 1.00 93.75 93 THR A O 1
ATOM 713 N N . GLU A 1 94 ? -9.669 -0.875 18.173 1.00 94.44 94 GLU A N 1
ATOM 714 C CA . GLU A 1 94 ? -8.207 -0.723 18.195 1.00 94.44 94 GLU A CA 1
ATOM 715 C C . GLU A 1 94 ? -7.549 -1.630 17.151 1.00 94.44 94 GLU A C 1
ATOM 717 O O . GLU A 1 94 ? -6.847 -1.145 16.263 1.00 94.44 94 GLU A O 1
ATOM 722 N N . ALA A 1 95 ? -7.874 -2.927 17.167 1.00 92.94 95 ALA A N 1
ATOM 723 C CA . ALA A 1 95 ? -7.363 -3.879 16.183 1.00 92.94 95 ALA A CA 1
ATOM 724 C C . ALA A 1 95 ? -7.753 -3.501 14.740 1.00 92.94 95 ALA A C 1
ATOM 726 O O . ALA A 1 95 ? -6.975 -3.692 13.803 1.00 92.94 95 ALA A O 1
ATOM 727 N N . CYS A 1 96 ?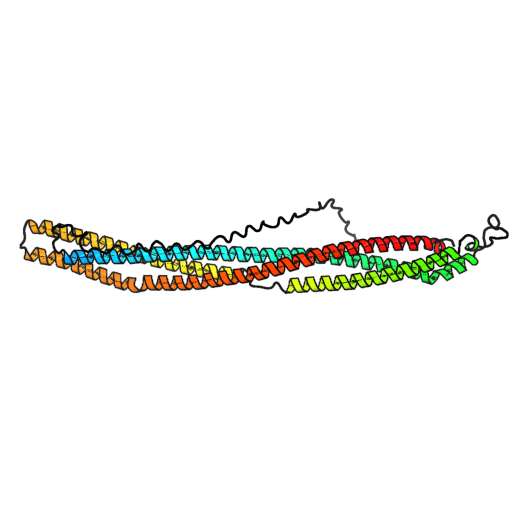 -8.954 -2.955 14.534 1.00 91.50 96 CYS A N 1
ATOM 728 C CA . CYS A 1 96 ? -9.416 -2.494 13.227 1.00 91.50 96 CYS A CA 1
ATOM 729 C C . CYS A 1 96 ? -8.601 -1.293 12.722 1.00 91.50 96 CYS A C 1
ATOM 731 O O . CYS A 1 96 ? -8.200 -1.269 11.556 1.00 91.50 96 CYS A O 1
ATOM 733 N N . VAL A 1 97 ? -8.311 -0.329 13.599 1.00 91.12 97 VAL A N 1
ATOM 734 C CA . VAL A 1 97 ? -7.491 0.849 13.282 1.00 91.12 97 VAL A CA 1
ATOM 735 C C . VAL A 1 97 ? -6.031 0.470 13.038 1.00 91.12 97 VAL A C 1
ATOM 737 O O . VAL A 1 97 ? -5.427 0.965 12.089 1.00 91.12 97 VAL A O 1
ATOM 740 N N . GLU A 1 98 ? -5.465 -0.453 13.816 1.00 90.44 98 GLU A N 1
ATOM 741 C CA . GLU A 1 98 ? -4.115 -0.977 13.567 1.00 90.44 98 GLU A CA 1
ATOM 742 C C . GLU A 1 98 ? -4.009 -1.666 12.201 1.00 90.44 98 GLU A C 1
ATOM 744 O O . GLU A 1 98 ? -3.032 -1.482 11.472 1.00 90.44 98 GLU A O 1
ATOM 749 N N . GLN A 1 99 ? -5.031 -2.437 11.821 1.00 89.00 99 GLN A N 1
ATOM 750 C CA . GLN A 1 99 ? -5.093 -3.083 10.511 1.00 89.00 99 GLN A CA 1
ATOM 751 C C . GLN A 1 99 ? -5.230 -2.068 9.372 1.00 89.00 99 GLN A C 1
ATOM 753 O O . GLN A 1 99 ? -4.593 -2.248 8.334 1.00 89.00 99 GLN A O 1
ATOM 758 N N . LEU A 1 100 ? -6.021 -1.008 9.559 1.00 88.12 100 LEU A N 1
ATOM 759 C CA . LEU A 1 100 ? -6.109 0.117 8.625 1.00 88.12 100 LEU A CA 1
ATOM 760 C C . LEU A 1 100 ? -4.746 0.793 8.435 1.00 88.12 100 LEU A C 1
ATOM 762 O O . LEU A 1 100 ? -4.289 0.958 7.308 1.00 88.12 100 LEU A O 1
ATOM 766 N N . ASP A 1 101 ? -4.055 1.116 9.527 1.00 87.25 101 ASP A N 1
ATOM 767 C CA . ASP A 1 101 ? -2.730 1.741 9.497 1.00 87.25 101 ASP A CA 1
ATOM 768 C C . ASP A 1 101 ? -1.686 0.841 8.810 1.00 87.25 101 ASP A C 1
ATOM 770 O O . ASP A 1 101 ? -0.902 1.292 7.971 1.00 87.25 101 ASP A O 1
ATOM 774 N N . ALA A 1 102 ? -1.713 -0.466 9.089 1.00 87.44 102 ALA A N 1
ATOM 775 C CA . ALA A 1 102 ? -0.865 -1.439 8.408 1.00 87.44 102 ALA A CA 1
ATOM 776 C C . ALA A 1 102 ? -1.147 -1.512 6.895 1.00 87.44 102 ALA A C 1
ATOM 778 O O . ALA A 1 102 ? -0.201 -1.557 6.106 1.00 87.44 102 ALA A O 1
ATOM 779 N N . GLN A 1 103 ? -2.417 -1.488 6.481 1.00 87.19 103 GLN A N 1
ATOM 780 C CA . GLN A 1 103 ? -2.811 -1.479 5.068 1.00 87.19 103 GLN A CA 1
ATOM 781 C C . GLN A 1 103 ? -2.349 -0.203 4.354 1.00 87.19 103 GLN A C 1
ATOM 783 O O . GLN A 1 103 ? -1.753 -0.288 3.278 1.00 87.19 103 GLN A O 1
ATOM 788 N N . THR A 1 104 ? -2.542 0.962 4.976 1.00 85.81 104 THR A N 1
ATOM 789 C CA . THR A 1 104 ? -2.087 2.254 4.446 1.00 85.81 104 THR A CA 1
ATOM 790 C C . THR A 1 104 ? -0.571 2.277 4.271 1.00 85.81 104 THR A C 1
ATOM 792 O O . THR A 1 104 ? -0.081 2.606 3.189 1.00 85.81 104 THR A O 1
ATOM 795 N N . ARG A 1 105 ? 0.189 1.840 5.287 1.00 86.38 105 ARG A N 1
ATOM 796 C CA . ARG A 1 105 ? 1.651 1.698 5.175 1.00 86.38 105 ARG A CA 1
ATOM 797 C C . ARG A 1 105 ? 2.059 0.726 4.072 1.00 86.38 105 ARG A C 1
ATOM 799 O O . ARG A 1 105 ? 3.022 0.992 3.359 1.00 86.38 105 ARG A O 1
ATOM 806 N N . GLY A 1 106 ? 1.336 -0.384 3.926 1.00 87.50 106 GLY A N 1
ATOM 807 C CA . GLY A 1 106 ? 1.586 -1.380 2.887 1.00 87.50 106 GLY A CA 1
ATOM 808 C C . GLY A 1 106 ? 1.479 -0.796 1.477 1.00 87.50 106 GLY A C 1
ATOM 809 O O . GLY A 1 106 ? 2.398 -0.969 0.677 1.00 87.50 106 GLY A O 1
ATOM 810 N N . ILE A 1 107 ? 0.408 -0.048 1.184 1.00 87.56 107 ILE A N 1
ATOM 811 C CA . ILE A 1 107 ? 0.264 0.632 -0.114 1.00 87.56 107 ILE A CA 1
ATOM 812 C C . ILE A 1 107 ? 1.357 1.686 -0.293 1.00 87.56 107 ILE A C 1
ATOM 814 O O . ILE A 1 107 ? 1.976 1.742 -1.352 1.00 87.56 107 ILE A O 1
ATOM 818 N N . GLN A 1 108 ? 1.620 2.509 0.726 1.00 88.06 108 GLN A N 1
ATOM 819 C CA . GLN A 1 108 ? 2.628 3.565 0.630 1.00 88.06 108 GLN A CA 1
ATOM 820 C C . GLN A 1 108 ? 4.021 2.994 0.328 1.00 88.06 108 GLN A C 1
ATOM 822 O O . GLN A 1 108 ? 4.746 3.539 -0.504 1.00 88.06 108 GLN A O 1
ATOM 827 N N . ALA A 1 109 ? 4.380 1.866 0.946 1.00 90.00 109 ALA A N 1
ATOM 828 C CA . ALA A 1 109 ? 5.618 1.156 0.647 1.00 90.00 109 ALA A CA 1
ATOM 829 C C . ALA A 1 109 ? 5.638 0.606 -0.790 1.00 90.00 109 ALA A C 1
ATOM 831 O O . ALA A 1 109 ? 6.648 0.740 -1.478 1.00 90.00 109 ALA A O 1
ATOM 832 N N . ALA A 1 110 ? 4.528 0.031 -1.266 1.00 91.12 110 ALA A N 1
ATOM 833 C CA . ALA A 1 110 ? 4.416 -0.471 -2.636 1.00 91.12 110 ALA A CA 1
ATOM 834 C C . ALA A 1 110 ? 4.553 0.652 -3.682 1.00 91.12 110 ALA A C 1
ATOM 836 O O . ALA A 1 110 ? 5.265 0.489 -4.671 1.00 91.12 110 ALA A O 1
ATOM 837 N N . LEU A 1 111 ? 3.937 1.812 -3.439 1.00 90.00 111 LEU A N 1
ATOM 838 C CA . LEU A 1 111 ? 4.064 2.992 -4.297 1.00 90.00 111 LEU A CA 1
ATOM 839 C C . LEU A 1 111 ? 5.475 3.574 -4.269 1.00 90.00 111 LEU A C 1
ATOM 841 O O . LEU A 1 111 ? 6.028 3.876 -5.319 1.00 90.00 111 LEU A O 1
ATOM 845 N N . SER A 1 112 ? 6.087 3.684 -3.088 1.00 90.44 112 SER A N 1
ATOM 846 C CA . SER A 1 112 ? 7.473 4.145 -2.966 1.00 90.44 112 SER A CA 1
ATOM 847 C C . SER A 1 112 ? 8.444 3.216 -3.699 1.00 90.44 112 SER A C 1
ATOM 849 O O . SER A 1 112 ? 9.388 3.679 -4.336 1.00 90.44 112 SER A O 1
ATOM 851 N N . ASN A 1 113 ? 8.197 1.904 -3.665 1.00 91.31 113 ASN A N 1
ATOM 852 C CA . ASN A 1 113 ? 8.966 0.954 -4.456 1.00 91.31 113 ASN A CA 1
ATOM 853 C C . ASN A 1 113 ? 8.749 1.154 -5.966 1.00 91.31 113 ASN A C 1
ATOM 855 O O . ASN A 1 113 ? 9.726 1.163 -6.715 1.00 91.31 113 ASN A O 1
ATOM 859 N N . LEU A 1 114 ? 7.504 1.349 -6.414 1.00 92.75 114 LEU A N 1
ATOM 860 C CA . LEU A 1 114 ? 7.197 1.640 -7.817 1.00 92.75 114 LEU A CA 1
ATOM 861 C C . LEU A 1 114 ? 7.907 2.915 -8.307 1.00 92.75 114 LEU A C 1
ATOM 863 O O . LEU A 1 114 ? 8.501 2.902 -9.383 1.00 92.75 114 LEU A O 1
ATOM 867 N N . ASP A 1 115 ? 7.902 3.976 -7.502 1.00 91.56 115 ASP A N 1
ATOM 868 C CA . ASP A 1 115 ? 8.574 5.249 -7.791 1.00 91.56 115 ASP A CA 1
ATOM 869 C C . ASP A 1 115 ? 10.102 5.093 -7.902 1.00 91.56 115 ASP A C 1
ATOM 871 O O . ASP A 1 115 ? 10.740 5.601 -8.831 1.00 91.56 115 ASP A O 1
ATOM 875 N N . ALA A 1 116 ? 10.703 4.288 -7.020 1.00 91.44 116 ALA A N 1
ATOM 876 C CA . ALA A 1 116 ? 12.123 3.955 -7.103 1.00 91.44 116 ALA A CA 1
ATOM 877 C C . ALA A 1 116 ? 12.468 3.213 -8.410 1.00 91.44 116 ALA A C 1
ATOM 879 O O . ALA A 1 116 ? 13.462 3.537 -9.068 1.00 91.44 116 ALA A O 1
ATOM 880 N N . HIS A 1 117 ? 11.636 2.247 -8.820 1.00 90.81 117 HIS A N 1
ATOM 881 C CA . HIS A 1 117 ? 11.806 1.541 -10.093 1.00 90.81 117 HIS A CA 1
ATOM 882 C C . HIS A 1 117 ? 11.623 2.468 -11.300 1.00 90.81 117 HIS A C 1
ATOM 884 O O . HIS A 1 117 ? 12.411 2.406 -12.246 1.00 90.81 117 HIS A O 1
ATOM 890 N N . HIS A 1 118 ? 10.633 3.360 -11.259 1.00 92.50 118 HIS A N 1
ATOM 891 C CA . HIS A 1 118 ? 10.418 4.368 -12.296 1.00 92.50 118 HIS A CA 1
ATOM 892 C C . HIS A 1 118 ? 11.631 5.285 -12.458 1.00 92.50 118 HIS A C 1
ATOM 894 O O . HIS A 1 118 ? 12.115 5.464 -13.575 1.00 92.50 118 HIS A O 1
ATOM 900 N N . THR A 1 119 ? 12.190 5.771 -11.350 1.00 92.88 119 THR A N 1
ATOM 901 C CA . THR A 1 119 ? 13.389 6.621 -11.346 1.00 92.88 119 THR A CA 1
ATOM 902 C C . THR A 1 119 ? 14.596 5.909 -11.964 1.00 92.88 119 THR A C 1
ATOM 904 O O . THR A 1 119 ? 15.318 6.486 -12.783 1.00 92.88 119 THR A O 1
ATOM 907 N N . TYR A 1 120 ? 14.812 4.636 -11.616 1.00 92.69 120 TYR A N 1
ATOM 908 C CA . TYR A 1 120 ? 15.875 3.829 -12.220 1.00 92.69 120 TYR A CA 1
ATOM 909 C C . TYR A 1 120 ? 15.672 3.658 -13.732 1.00 92.69 120 TYR A C 1
ATOM 911 O O . TYR A 1 120 ? 16.605 3.855 -14.519 1.00 92.69 120 TYR A O 1
ATOM 919 N N . CYS A 1 121 ? 14.443 3.340 -14.142 1.00 92.69 121 CYS A N 1
ATOM 920 C CA . CYS A 1 121 ? 14.073 3.177 -15.541 1.00 92.69 121 CYS A CA 1
ATOM 921 C C . CYS A 1 121 ? 14.302 4.474 -16.335 1.00 92.69 121 CYS A C 1
ATOM 923 O O . CYS A 1 121 ? 14.953 4.451 -17.381 1.00 92.69 121 CYS A O 1
ATOM 925 N N . LEU A 1 122 ? 13.869 5.620 -15.797 1.00 93.81 122 LEU A N 1
ATOM 926 C CA . LEU A 1 122 ? 14.086 6.945 -16.378 1.00 93.81 122 LEU A CA 1
ATOM 927 C C . LEU A 1 122 ? 15.573 7.210 -16.639 1.00 93.81 122 LEU A C 1
ATOM 929 O O . LEU A 1 122 ? 15.949 7.607 -17.743 1.00 93.81 122 LEU A O 1
ATOM 933 N N . LEU A 1 123 ? 16.438 6.948 -15.655 1.00 94.81 123 LEU A N 1
ATOM 934 C CA . LEU A 1 123 ? 17.880 7.130 -15.816 1.00 94.81 123 LEU A CA 1
ATOM 935 C C . LEU A 1 123 ? 18.447 6.226 -16.922 1.00 94.81 123 LEU A C 1
ATOM 937 O O . LEU A 1 123 ? 19.244 6.673 -17.751 1.00 94.81 123 LEU A O 1
ATOM 941 N N . ALA A 1 124 ? 18.027 4.960 -16.965 1.00 93.81 124 ALA A N 1
ATOM 942 C CA . ALA A 1 124 ? 18.463 4.008 -17.984 1.00 93.81 124 ALA A CA 1
ATOM 943 C C . ALA A 1 124 ? 18.032 4.431 -19.401 1.00 93.81 124 ALA A C 1
ATOM 945 O O . ALA A 1 124 ? 18.793 4.241 -20.358 1.00 93.81 124 ALA A O 1
ATOM 946 N N . VAL A 1 125 ? 16.844 5.024 -19.523 1.00 94.69 125 VAL A N 1
ATOM 947 C CA . VAL A 1 125 ? 16.298 5.575 -20.766 1.00 94.69 125 VAL A CA 1
ATOM 948 C C . VAL A 1 125 ? 17.075 6.818 -21.206 1.00 94.69 125 VAL A C 1
ATOM 950 O O . VAL A 1 125 ? 17.555 6.881 -22.337 1.00 94.69 125 VAL A O 1
ATOM 953 N N . LEU A 1 126 ? 17.305 7.779 -20.311 1.00 95.38 126 LEU A N 1
ATOM 954 C CA . LEU A 1 126 ? 18.098 8.974 -20.623 1.00 95.38 126 LEU A CA 1
ATOM 955 C C . LEU A 1 126 ? 19.506 8.611 -21.116 1.00 95.38 126 LEU A C 1
ATOM 957 O O . LEU A 1 126 ? 19.986 9.154 -22.112 1.00 95.38 126 LEU A O 1
ATOM 961 N N . LEU A 1 127 ? 20.152 7.634 -20.473 1.00 95.56 127 LEU A N 1
ATOM 962 C CA . LEU A 1 127 ? 21.476 7.166 -20.879 1.00 95.56 127 LEU A CA 1
ATOM 963 C C . LEU A 1 127 ? 21.492 6.554 -22.285 1.00 95.56 127 LEU A C 1
ATOM 965 O O . LEU A 1 127 ? 22.466 6.762 -23.014 1.00 95.56 127 LEU A O 1
ATOM 969 N N . ILE A 1 128 ? 20.461 5.798 -22.685 1.00 95.31 128 ILE A N 1
ATOM 970 C CA . ILE A 1 128 ? 20.418 5.255 -24.050 1.00 95.31 128 ILE A CA 1
ATOM 971 C C . ILE A 1 128 ? 20.187 6.363 -25.077 1.00 95.31 128 ILE A C 1
ATOM 973 O O . ILE A 1 128 ? 20.864 6.358 -26.102 1.00 95.31 128 ILE A O 1
ATOM 977 N N . PHE A 1 129 ? 19.326 7.344 -24.785 1.00 95.75 129 PHE A N 1
ATOM 978 C CA . PHE A 1 129 ? 19.078 8.472 -25.685 1.00 95.75 129 PHE A CA 1
ATOM 979 C C . PHE A 1 129 ? 20.340 9.305 -25.906 1.00 95.75 129 PHE A C 1
ATOM 981 O O . PHE A 1 129 ? 20.676 9.603 -27.048 1.00 95.75 129 PHE A O 1
ATOM 988 N N . ILE A 1 130 ? 21.108 9.587 -24.849 1.00 96.06 130 ILE A N 1
ATOM 989 C CA . ILE A 1 130 ? 22.399 10.283 -24.968 1.00 96.06 130 ILE A CA 1
ATOM 990 C C . ILE A 1 130 ? 23.376 9.477 -25.837 1.00 96.06 130 ILE A C 1
ATOM 992 O O . ILE A 1 130 ? 24.013 10.018 -26.742 1.00 96.06 130 ILE A O 1
ATOM 996 N N . ARG A 1 131 ? 23.493 8.163 -25.593 1.00 95.06 131 ARG A N 1
ATOM 997 C CA . ARG A 1 131 ? 24.382 7.287 -26.378 1.00 95.06 131 ARG A CA 1
ATOM 998 C C . ARG A 1 131 ? 23.964 7.193 -27.840 1.00 95.06 131 ARG A C 1
ATOM 1000 O O . ARG A 1 131 ? 24.846 7.092 -28.694 1.00 95.06 131 ARG A O 1
ATOM 1007 N N . HIS A 1 132 ? 22.662 7.189 -28.105 1.00 95.38 132 HIS A N 1
ATOM 1008 C CA . HIS A 1 132 ? 22.110 7.189 -29.449 1.00 95.38 132 HIS A CA 1
ATOM 1009 C C . HIS A 1 132 ? 22.400 8.505 -30.157 1.00 95.38 132 HIS A C 1
ATOM 1011 O O . HIS A 1 132 ? 22.935 8.478 -31.254 1.00 95.38 132 HIS A O 1
ATOM 1017 N N . ALA A 1 133 ? 22.116 9.645 -29.523 1.00 94.75 133 ALA A N 1
ATOM 1018 C CA . ALA A 1 133 ? 22.355 10.963 -30.104 1.00 94.75 133 ALA A CA 1
ATOM 1019 C C . ALA A 1 133 ? 23.825 11.143 -30.511 1.00 94.75 133 ALA A C 1
ATOM 1021 O O . ALA A 1 133 ? 24.116 11.584 -31.621 1.00 94.75 133 ALA A O 1
ATOM 1022 N N . HIS A 1 134 ? 24.758 10.717 -29.654 1.00 93.44 134 HIS A N 1
ATOM 1023 C CA . HIS A 1 134 ? 26.181 10.750 -29.986 1.00 93.44 134 HIS A CA 1
ATOM 1024 C C . HIS A 1 134 ? 26.529 9.821 -31.159 1.00 93.44 134 HIS A C 1
ATOM 1026 O O . HIS A 1 134 ? 27.194 10.245 -32.100 1.00 93.44 134 HIS A O 1
ATOM 1032 N N . ALA A 1 135 ? 26.034 8.577 -31.141 1.00 92.88 135 ALA A N 1
ATOM 1033 C CA . ALA A 1 135 ? 26.251 7.634 -32.239 1.00 92.88 135 ALA A CA 1
ATOM 1034 C C . ALA A 1 135 ? 25.685 8.160 -33.563 1.00 92.88 135 ALA A C 1
ATOM 1036 O O . ALA A 1 135 ? 26.342 8.068 -34.590 1.00 92.88 135 ALA A O 1
ATOM 1037 N N . GLN A 1 136 ? 24.492 8.751 -33.532 1.00 93.44 136 GLN A N 1
ATOM 1038 C CA . GLN A 1 136 ? 23.826 9.290 -34.706 1.00 93.44 136 GLN A CA 1
ATOM 1039 C C . GLN A 1 136 ? 24.570 10.487 -35.292 1.00 93.44 136 GLN A C 1
ATOM 1041 O O . GLN A 1 136 ? 24.673 10.577 -36.510 1.00 93.44 136 GLN A O 1
ATOM 1046 N N . SER A 1 137 ? 25.147 11.358 -34.459 1.00 93.19 137 SER A N 1
ATOM 1047 C CA . SER A 1 137 ? 25.998 12.451 -34.944 1.00 93.19 137 SER A CA 1
ATOM 1048 C C . SER A 1 137 ? 27.227 11.925 -35.695 1.00 93.19 137 SER A C 1
ATOM 1050 O O . SER A 1 137 ? 27.531 12.395 -36.794 1.00 93.19 137 SER A O 1
ATOM 1052 N N . ASP A 1 138 ? 27.917 10.930 -35.129 1.00 90.19 138 ASP A N 1
ATOM 1053 C CA . ASP A 1 138 ? 29.089 10.310 -35.759 1.00 90.19 138 ASP A CA 1
ATOM 1054 C C . ASP A 1 138 ? 28.705 9.598 -37.065 1.00 90.19 138 ASP A C 1
ATOM 1056 O O . ASP A 1 138 ? 29.373 9.737 -38.091 1.00 90.19 138 ASP A O 1
ATOM 1060 N N . HIS A 1 139 ? 27.610 8.836 -37.024 1.00 93.19 139 HIS A N 1
ATOM 1061 C CA . HIS A 1 139 ? 27.087 8.080 -38.155 1.00 93.19 139 HIS A CA 1
ATOM 1062 C C . HIS A 1 139 ? 26.647 9.010 -39.296 1.00 93.19 139 HIS A C 1
ATOM 1064 O O . HIS A 1 139 ? 27.069 8.791 -40.428 1.00 93.19 139 HIS A O 1
ATOM 1070 N N . SER A 1 140 ? 25.894 10.082 -39.014 1.00 92.69 140 SER A N 1
ATOM 1071 C CA . SER A 1 140 ? 25.463 11.060 -40.031 1.00 92.69 140 SER A CA 1
ATOM 1072 C C . SER A 1 140 ? 26.660 11.708 -40.719 1.00 92.69 140 SER A C 1
ATOM 1074 O O . SER A 1 140 ? 26.720 11.749 -41.944 1.00 92.69 140 SER A O 1
ATOM 1076 N N . THR A 1 141 ? 27.671 12.106 -39.939 1.00 92.12 141 THR A N 1
ATOM 1077 C CA . THR A 1 141 ? 28.900 12.704 -40.477 1.00 92.12 141 THR A CA 1
ATOM 1078 C C . THR A 1 141 ? 29.600 11.755 -41.454 1.00 92.12 141 THR A C 1
ATOM 1080 O O . THR A 1 141 ? 30.006 12.182 -42.535 1.00 92.12 141 THR A O 1
ATOM 1083 N N . LEU A 1 142 ? 29.717 10.467 -41.105 1.00 90.75 142 LEU A N 1
ATOM 1084 C CA . LEU A 1 142 ? 30.339 9.457 -41.966 1.00 90.75 142 LEU A CA 1
ATOM 1085 C C . LEU A 1 142 ? 29.548 9.236 -43.263 1.00 90.75 142 LEU A C 1
ATOM 1087 O O . LEU A 1 142 ? 30.150 9.117 -44.328 1.00 90.75 142 LEU A O 1
ATOM 1091 N N . LEU A 1 143 ? 28.215 9.195 -43.183 1.00 92.94 143 LEU A N 1
ATOM 1092 C CA . LEU A 1 143 ? 27.349 8.980 -44.346 1.00 92.94 143 LEU A CA 1
ATOM 1093 C C . LEU A 1 143 ? 27.325 10.181 -45.295 1.00 92.94 143 LEU A C 1
ATOM 1095 O O . LEU A 1 143 ? 27.319 9.985 -46.508 1.00 92.94 143 LEU A O 1
ATOM 1099 N N . GLU A 1 144 ? 27.299 11.403 -44.760 1.00 93.31 144 GLU A N 1
ATOM 1100 C CA . GLU A 1 144 ? 27.281 12.645 -45.543 1.00 93.31 144 GLU A CA 1
ATOM 1101 C C . GLU A 1 144 ? 28.596 12.867 -46.295 1.00 93.31 144 GLU A C 1
ATOM 1103 O O . GLU A 1 144 ? 28.593 13.291 -47.449 1.00 93.31 144 GLU A O 1
ATOM 1108 N N . HIS A 1 145 ? 29.729 12.548 -45.664 1.00 93.31 145 HIS A N 1
ATOM 1109 C CA . HIS A 1 145 ? 31.053 12.774 -46.244 1.00 93.31 145 HIS A CA 1
ATOM 1110 C C . HIS A 1 145 ? 31.604 11.567 -47.010 1.00 93.31 145 HIS A C 1
ATOM 1112 O O . HIS A 1 145 ? 32.726 11.637 -47.511 1.00 93.31 145 HIS A O 1
ATOM 1118 N N . PHE A 1 146 ? 30.841 10.477 -47.133 1.00 92.25 146 PHE A N 1
ATOM 1119 C CA . PHE A 1 146 ? 31.304 9.245 -47.771 1.00 92.25 146 PHE A CA 1
ATOM 1120 C C . PHE A 1 146 ? 31.843 9.480 -49.190 1.00 92.25 146 PHE A C 1
ATOM 1122 O O . PHE A 1 146 ? 32.979 9.112 -49.484 1.00 92.25 146 PHE A O 1
ATOM 1129 N N . ASP A 1 147 ? 31.080 10.161 -50.050 1.00 92.31 147 ASP A N 1
ATOM 1130 C CA . ASP A 1 147 ? 31.505 10.449 -51.427 1.00 92.31 147 ASP A CA 1
ATOM 1131 C C . ASP A 1 147 ? 32.734 11.373 -51.475 1.00 92.31 147 ASP A C 1
ATOM 1133 O O . ASP A 1 147 ? 33.609 11.209 -52.327 1.00 92.31 147 ASP A O 1
ATOM 1137 N N . THR A 1 148 ? 32.859 12.291 -50.512 1.00 92.56 148 THR A N 1
ATOM 1138 C CA . THR A 1 148 ? 34.048 13.142 -50.348 1.00 92.56 148 THR A CA 1
ATOM 1139 C C . THR A 1 148 ? 35.282 12.310 -49.993 1.00 92.56 148 THR A C 1
ATOM 1141 O O . THR A 1 148 ? 36.363 12.546 -50.539 1.00 92.56 148 THR A O 1
ATOM 1144 N N . TYR A 1 149 ? 35.144 11.310 -49.114 1.00 91.44 149 TYR A N 1
ATOM 1145 C CA . TYR A 1 149 ? 36.233 10.391 -48.774 1.00 91.44 149 TYR A CA 1
ATOM 1146 C C . TYR A 1 149 ? 36.631 9.522 -49.969 1.00 91.44 149 TYR A C 1
ATOM 1148 O O . TYR A 1 149 ? 37.817 9.420 -50.277 1.00 91.44 149 TYR A O 1
ATOM 1156 N N . VAL A 1 150 ? 35.655 8.983 -50.704 1.00 91.50 150 VAL A N 1
ATOM 1157 C CA . VAL A 1 150 ? 35.888 8.218 -51.939 1.00 91.50 150 VAL A CA 1
ATOM 1158 C C . VAL A 1 150 ? 36.624 9.061 -52.986 1.00 91.50 150 VAL A C 1
ATOM 1160 O O . VAL A 1 150 ? 37.625 8.614 -53.545 1.00 91.50 150 VAL A O 1
ATOM 1163 N N . HIS A 1 151 ? 36.192 10.305 -53.214 1.00 91.06 151 HIS A N 1
ATOM 1164 C CA . HIS A 1 151 ? 36.862 11.214 -54.146 1.00 91.06 151 HIS A CA 1
ATOM 1165 C C . HIS A 1 151 ? 38.304 11.514 -53.711 1.00 91.06 151 HIS A C 1
ATOM 1167 O O . HIS A 1 151 ? 39.221 11.530 -54.534 1.00 91.06 151 HIS A O 1
ATOM 1173 N N . ARG A 1 152 ? 38.538 11.726 -52.408 1.00 91.81 152 ARG A N 1
ATOM 1174 C CA . ARG A 1 152 ? 39.886 11.942 -51.864 1.00 91.81 152 ARG A CA 1
ATOM 1175 C C . ARG A 1 152 ? 40.789 10.730 -52.101 1.00 91.81 152 ARG A C 1
ATOM 1177 O O . ARG A 1 152 ? 41.927 10.919 -52.520 1.00 91.81 152 ARG A O 1
ATOM 1184 N N . LEU A 1 153 ? 40.291 9.510 -51.910 1.00 89.44 153 LEU A N 1
ATOM 1185 C CA . LEU A 1 153 ? 41.051 8.281 -52.172 1.00 89.44 153 LEU A CA 1
ATOM 1186 C C . LEU A 1 153 ? 41.458 8.140 -53.641 1.00 89.44 153 LEU A C 1
ATOM 1188 O O . LEU A 1 153 ? 42.576 7.715 -53.926 1.00 89.44 153 LEU A O 1
ATOM 1192 N N . GLY A 1 154 ? 40.589 8.556 -54.565 1.00 89.00 154 GLY A N 1
ATOM 1193 C CA . GLY A 1 154 ? 40.895 8.582 -55.998 1.00 89.00 154 GLY A CA 1
ATOM 1194 C C . GLY A 1 154 ? 41.919 9.654 -56.397 1.00 89.00 154 GLY A C 1
ATOM 1195 O O . GLY A 1 154 ? 42.504 9.576 -57.470 1.00 89.00 154 GLY A O 1
ATOM 1196 N N . SER A 1 155 ? 42.171 10.648 -55.538 1.00 89.75 155 SER A N 1
ATOM 1197 C CA . SER A 1 155 ? 43.168 11.704 -55.779 1.00 89.75 155 SER A CA 1
ATOM 1198 C C . SER A 1 155 ? 44.573 11.378 -55.257 1.00 89.75 155 SER A C 1
ATOM 1200 O O . SER A 1 155 ? 45.523 12.086 -55.589 1.00 89.75 155 SER A O 1
ATOM 1202 N N . ILE A 1 156 ? 44.724 10.323 -54.446 1.00 89.81 156 ILE A N 1
ATOM 1203 C CA . ILE A 1 156 ? 45.999 9.955 -53.821 1.00 89.81 156 ILE A CA 1
ATOM 1204 C C . ILE A 1 156 ? 46.661 8.837 -54.643 1.00 89.81 156 ILE A C 1
ATOM 1206 O O . ILE A 1 156 ? 46.131 7.720 -54.677 1.00 89.81 156 ILE A O 1
ATOM 1210 N N . PRO A 1 157 ? 47.809 9.101 -55.299 1.00 88.62 157 PRO A N 1
ATOM 1211 C CA . PRO A 1 157 ? 48.510 8.095 -56.087 1.00 88.62 157 PRO A CA 1
ATOM 1212 C C . PRO A 1 157 ? 49.195 7.056 -55.191 1.00 88.62 157 PRO A C 1
ATOM 1214 O O . PRO A 1 157 ? 49.714 7.374 -54.118 1.00 88.62 157 PRO A O 1
ATOM 1217 N N . LEU A 1 158 ? 49.235 5.808 -55.656 1.00 87.75 158 LEU A N 1
ATOM 1218 C CA . LEU A 1 158 ? 49.982 4.732 -55.009 1.00 87.75 158 LEU A CA 1
ATOM 1219 C C . LEU A 1 158 ? 51.495 4.937 -55.165 1.00 87.75 158 LEU A C 1
ATOM 1221 O O . LEU A 1 158 ? 51.980 5.466 -56.166 1.00 87.75 158 LEU A O 1
ATOM 1225 N N . HIS A 1 159 ? 52.262 4.466 -54.179 1.00 88.50 159 HIS A N 1
ATOM 1226 C CA . HIS A 1 159 ? 53.720 4.439 -54.283 1.00 88.50 159 HIS A CA 1
ATOM 1227 C C . HIS A 1 159 ? 54.146 3.586 -55.498 1.00 88.50 159 HIS A C 1
ATOM 1229 O O . HIS A 1 159 ? 53.587 2.502 -55.677 1.00 88.50 159 HIS A O 1
ATOM 1235 N N . PRO A 1 160 ? 55.167 3.980 -56.287 1.00 84.25 160 PRO A N 1
ATOM 1236 C CA . PRO A 1 160 ? 55.554 3.272 -57.515 1.00 84.25 160 PRO A CA 1
ATOM 1237 C C . PRO A 1 160 ? 55.857 1.776 -57.343 1.00 84.25 160 PRO A C 1
ATOM 1239 O O . PRO A 1 160 ? 55.660 0.999 -58.264 1.00 84.25 160 PRO A O 1
ATOM 1242 N N . ALA A 1 161 ? 56.299 1.357 -56.153 1.00 85.31 161 ALA A N 1
ATOM 1243 C CA . ALA A 1 161 ? 56.540 -0.055 -55.829 1.00 85.31 161 ALA A CA 1
ATOM 1244 C C . ALA A 1 161 ? 55.259 -0.897 -55.621 1.00 85.31 161 ALA A C 1
ATOM 1246 O O . ALA A 1 161 ? 55.335 -2.121 -55.600 1.00 85.31 161 ALA A O 1
ATOM 1247 N N . LEU A 1 162 ? 54.106 -0.252 -55.418 1.00 81.69 162 LEU A N 1
ATOM 1248 C CA . LEU A 1 162 ? 52.791 -0.875 -55.208 1.00 81.69 162 LEU A CA 1
ATOM 1249 C C . LEU A 1 162 ? 51.837 -0.645 -56.392 1.00 81.69 162 LEU A C 1
ATOM 1251 O O . LEU A 1 162 ? 50.777 -1.268 -56.452 1.00 81.69 162 LEU A O 1
ATOM 1255 N N . ALA A 1 163 ? 52.195 0.260 -57.305 1.00 86.31 163 ALA A N 1
ATOM 1256 C CA . ALA A 1 163 ? 51.418 0.567 -58.495 1.00 86.31 163 ALA A CA 1
ATOM 1257 C C . ALA A 1 163 ? 51.500 -0.582 -59.513 1.00 86.31 163 ALA A C 1
ATOM 1259 O O . ALA A 1 163 ? 52.542 -1.211 -59.691 1.00 86.31 163 ALA A O 1
ATOM 1260 N N . SER A 1 164 ? 50.389 -0.845 -60.194 1.00 85.56 164 SER A N 1
ATOM 1261 C CA . SER A 1 164 ? 50.298 -1.819 -61.287 1.00 85.56 164 SER A CA 1
ATOM 1262 C C . SER A 1 164 ? 49.436 -1.248 -62.409 1.00 85.56 164 SER A C 1
ATOM 1264 O O . SER A 1 164 ? 48.726 -0.269 -62.188 1.00 85.56 164 SER A O 1
ATOM 1266 N N . ASP A 1 165 ? 49.411 -1.895 -63.575 1.00 80.25 165 ASP A N 1
ATOM 1267 C CA . ASP A 1 165 ? 48.598 -1.457 -64.725 1.00 80.25 165 ASP A CA 1
ATOM 1268 C C . ASP A 1 165 ? 47.095 -1.317 -64.403 1.00 80.25 165 ASP A C 1
ATOM 1270 O O . ASP A 1 165 ? 46.364 -0.634 -65.115 1.00 80.25 165 ASP A O 1
ATOM 1274 N N . THR A 1 166 ? 46.631 -1.950 -63.319 1.00 79.94 166 THR A N 1
ATOM 1275 C CA . THR A 1 166 ? 45.229 -1.937 -62.866 1.00 79.94 166 THR A CA 1
ATOM 1276 C C . THR A 1 166 ? 45.002 -1.188 -61.549 1.00 79.94 166 THR A C 1
ATOM 1278 O O . THR A 1 166 ? 43.858 -1.078 -61.117 1.00 79.94 166 THR A O 1
ATOM 1281 N N . ARG A 1 167 ? 46.058 -0.690 -60.885 1.00 85.56 167 ARG A N 1
ATOM 1282 C CA . ARG A 1 167 ? 45.968 0.006 -59.587 1.00 85.56 167 ARG A CA 1
ATOM 1283 C C . ARG A 1 167 ? 46.911 1.196 -59.559 1.00 85.56 167 ARG A C 1
ATOM 1285 O O . ARG A 1 167 ? 48.128 1.016 -59.467 1.00 85.56 167 ARG A O 1
ATOM 1292 N N . LEU A 1 168 ? 46.344 2.394 -59.607 1.00 87.00 168 LEU A N 1
ATOM 1293 C CA . LEU A 1 168 ? 47.083 3.655 -59.675 1.00 87.00 168 LEU A CA 1
ATOM 1294 C C . LEU A 1 168 ? 46.845 4.531 -58.442 1.00 87.00 168 LEU A C 1
ATOM 1296 O O . LEU A 1 168 ? 47.722 5.305 -58.061 1.00 87.00 168 LEU A O 1
ATOM 1300 N N . THR A 1 169 ? 45.691 4.393 -57.796 1.00 88.88 169 THR A N 1
ATOM 1301 C CA . THR A 1 169 ? 45.253 5.234 -56.676 1.00 88.88 169 THR A CA 1
ATOM 1302 C C . THR A 1 169 ? 44.853 4.392 -55.467 1.00 88.88 169 THR A C 1
ATOM 1304 O O . THR A 1 169 ? 44.596 3.194 -55.592 1.00 88.88 169 THR A O 1
ATOM 1307 N N . LEU A 1 170 ? 44.786 5.000 -54.276 1.00 87.25 170 LEU A N 1
ATOM 1308 C CA . LEU A 1 170 ? 44.328 4.298 -53.066 1.00 87.25 170 LEU A CA 1
ATOM 1309 C C . LEU A 1 170 ? 42.897 3.756 -53.201 1.00 87.25 170 LEU A C 1
ATOM 1311 O O . LEU A 1 170 ? 42.563 2.756 -52.566 1.00 87.25 170 LEU A O 1
ATOM 1315 N N . LEU A 1 171 ? 42.067 4.383 -54.039 1.00 89.31 171 LEU A N 1
ATOM 1316 C CA . LEU A 1 171 ? 40.711 3.917 -54.320 1.00 89.31 171 LEU A CA 1
ATOM 1317 C C . LEU A 1 171 ? 40.695 2.540 -54.999 1.00 89.31 171 LEU A C 1
ATOM 1319 O O . LEU A 1 171 ? 39.848 1.714 -54.665 1.00 89.31 171 LEU A O 1
ATOM 1323 N N . ASP A 1 172 ? 41.667 2.255 -55.871 1.00 86.94 172 ASP A N 1
ATOM 1324 C CA . ASP A 1 172 ? 41.766 0.982 -56.607 1.00 86.94 172 ASP A CA 1
ATOM 1325 C C . ASP A 1 172 ? 42.099 -0.214 -55.689 1.00 86.94 172 ASP A C 1
ATOM 1327 O O . ASP A 1 172 ? 42.050 -1.376 -56.102 1.00 86.94 172 ASP A O 1
ATOM 1331 N N . CYS A 1 173 ? 42.447 0.058 -54.427 1.00 86.75 173 CYS A N 1
ATOM 1332 C CA . CYS A 1 173 ? 42.714 -0.946 -53.400 1.00 86.75 173 CYS A CA 1
ATOM 1333 C C . CYS A 1 173 ? 41.467 -1.345 -52.589 1.00 86.75 173 CYS A C 1
ATOM 1335 O O . CYS A 1 173 ? 41.568 -2.248 -51.756 1.00 86.75 173 CYS A O 1
ATOM 1337 N N . ILE A 1 174 ? 40.313 -0.702 -52.806 1.00 88.38 174 ILE A N 1
ATOM 1338 C CA . ILE A 1 174 ? 39.082 -0.925 -52.033 1.00 88.38 174 ILE A CA 1
ATOM 1339 C C . ILE A 1 174 ? 37.968 -1.452 -52.955 1.00 88.38 174 ILE A C 1
ATOM 1341 O O . ILE A 1 174 ? 37.780 -0.927 -54.052 1.00 88.38 174 ILE A O 1
ATOM 1345 N N . PRO A 1 175 ? 37.176 -2.457 -52.530 1.00 89.25 175 PRO A N 1
ATOM 1346 C CA . PRO A 1 175 ? 36.010 -2.915 -53.284 1.00 89.25 175 PRO A CA 1
ATOM 1347 C C . PRO A 1 175 ? 34.852 -1.901 -53.194 1.00 89.25 175 PRO A C 1
ATOM 1349 O O . PRO A 1 175 ? 33.910 -2.088 -52.427 1.00 89.25 175 PRO A O 1
ATOM 1352 N N . LEU A 1 176 ? 34.913 -0.823 -53.983 1.00 88.31 176 LEU A N 1
ATOM 1353 C CA . LEU A 1 176 ? 33.998 0.325 -53.895 1.00 88.31 176 LEU A CA 1
ATOM 1354 C C . LEU A 1 176 ? 32.508 -0.038 -53.993 1.00 88.31 176 LEU A C 1
ATOM 1356 O O . LEU A 1 176 ? 31.699 0.521 -53.255 1.00 88.31 176 LEU A O 1
ATOM 1360 N N . ASP A 1 177 ? 32.136 -0.971 -54.870 1.00 90.00 177 ASP A N 1
ATOM 1361 C CA . ASP A 1 177 ? 30.733 -1.378 -55.025 1.00 90.00 177 ASP A CA 1
ATOM 1362 C C . ASP A 1 177 ? 30.198 -2.031 -53.744 1.00 90.00 177 ASP A C 1
ATOM 1364 O O . ASP A 1 177 ? 29.113 -1.693 -53.276 1.00 90.00 177 ASP A O 1
ATOM 1368 N N . ARG A 1 178 ? 31.023 -2.860 -53.089 1.00 91.38 178 ARG A N 1
ATOM 1369 C CA . ARG A 1 178 ? 30.691 -3.458 -51.790 1.00 91.38 178 ARG A CA 1
ATOM 1370 C C . ARG A 1 178 ? 30.545 -2.395 -50.701 1.00 91.38 178 ARG A C 1
ATOM 1372 O O . ARG A 1 178 ? 29.648 -2.509 -49.871 1.00 91.38 178 ARG A O 1
ATOM 1379 N N . GLU A 1 179 ? 31.401 -1.374 -50.692 1.00 91.31 179 GLU A N 1
ATOM 1380 C CA . GLU A 1 179 ? 31.309 -0.274 -49.719 1.00 91.31 179 GLU A CA 1
ATOM 1381 C C . GLU A 1 179 ? 30.051 0.576 -49.929 1.00 91.31 179 GLU A C 1
ATOM 1383 O O . GLU A 1 179 ? 29.433 1.016 -48.963 1.00 91.31 179 GLU A O 1
ATOM 1388 N N . ARG A 1 180 ? 29.622 0.781 -51.181 1.00 92.69 180 ARG A N 1
ATOM 1389 C CA . ARG A 1 180 ? 28.364 1.476 -51.500 1.00 92.69 180 ARG A CA 1
ATOM 1390 C C . ARG A 1 180 ? 27.136 0.663 -51.099 1.00 92.69 180 ARG A C 1
ATOM 1392 O O . ARG A 1 180 ? 26.196 1.226 -50.537 1.00 92.69 180 ARG A O 1
ATOM 1399 N N . ASP A 1 181 ? 27.155 -0.647 -51.315 1.00 93.44 181 ASP A N 1
ATOM 1400 C CA . ASP A 1 181 ? 26.101 -1.536 -50.820 1.00 93.44 181 ASP A CA 1
ATOM 1401 C C . ASP A 1 181 ? 26.046 -1.516 -49.284 1.00 93.44 181 ASP A C 1
ATOM 1403 O O . ASP A 1 181 ? 24.971 -1.425 -48.680 1.00 93.44 181 ASP A O 1
ATOM 1407 N N . TRP A 1 182 ? 27.213 -1.513 -48.632 1.00 93.19 182 TRP A N 1
ATOM 1408 C CA . TRP A 1 182 ? 27.316 -1.400 -47.179 1.00 93.19 182 TRP A CA 1
ATOM 1409 C C . TRP A 1 182 ? 26.830 -0.041 -46.658 1.00 93.19 182 TRP A C 1
ATOM 1411 O O . TRP A 1 182 ? 26.105 0.011 -45.666 1.00 93.19 182 TRP A O 1
ATOM 1421 N N . LEU A 1 183 ? 27.129 1.057 -47.359 1.00 93.75 183 LEU A N 1
ATOM 1422 C CA . LEU A 1 183 ? 26.607 2.396 -47.070 1.00 93.75 183 LEU A CA 1
ATOM 1423 C C . LEU A 1 183 ? 25.072 2.410 -47.059 1.00 93.75 183 LEU A C 1
ATOM 1425 O O . LEU A 1 183 ? 24.463 2.987 -46.154 1.00 93.75 183 LEU A O 1
ATOM 1429 N N . MET A 1 184 ? 24.438 1.767 -48.044 1.00 93.69 184 MET A N 1
ATOM 1430 C CA . MET A 1 184 ? 22.978 1.659 -48.114 1.00 93.69 184 MET A CA 1
ATOM 1431 C C . MET A 1 184 ? 22.412 0.833 -46.953 1.00 93.69 184 MET A C 1
ATOM 1433 O O . MET A 1 184 ? 21.424 1.241 -46.338 1.00 93.69 184 MET A O 1
ATOM 1437 N N . SER A 1 185 ? 23.079 -0.266 -46.588 1.00 93.88 185 SER A N 1
ATOM 1438 C CA . SER A 1 185 ? 22.745 -1.063 -45.399 1.00 93.88 185 SER A CA 1
ATOM 1439 C C . SER A 1 185 ? 22.849 -0.240 -44.104 1.00 93.88 185 SER A C 1
ATOM 1441 O O . SER A 1 185 ? 21.931 -0.249 -43.282 1.00 93.88 185 SER A O 1
ATOM 1443 N N . CYS A 1 186 ? 23.909 0.561 -43.946 1.00 94.12 186 CYS A N 1
ATOM 1444 C CA . CYS A 1 186 ? 24.098 1.467 -42.811 1.00 94.12 186 CYS A CA 1
ATOM 1445 C C . CYS A 1 186 ? 23.010 2.551 -42.738 1.00 94.12 186 CYS A C 1
ATOM 1447 O O . CYS A 1 186 ? 22.463 2.784 -41.659 1.00 94.12 186 CYS A O 1
ATOM 1449 N N . LYS A 1 187 ? 22.629 3.161 -43.871 1.00 93.62 187 LYS A N 1
ATOM 1450 C CA . LYS A 1 187 ? 21.510 4.124 -43.951 1.00 93.62 187 LYS A CA 1
ATOM 1451 C C . LYS A 1 187 ? 20.188 3.495 -43.511 1.00 93.62 187 LYS A C 1
ATOM 1453 O O . LYS A 1 187 ? 19.461 4.075 -42.706 1.00 93.62 187 LYS A O 1
ATOM 1458 N N . GLN A 1 188 ? 19.890 2.291 -43.999 1.00 94.69 188 GLN A N 1
ATOM 1459 C CA . GLN A 1 188 ? 18.678 1.564 -43.622 1.00 94.69 188 GLN A CA 1
ATOM 1460 C C . GLN A 1 188 ? 18.684 1.173 -42.135 1.00 94.69 188 GLN A C 1
ATOM 1462 O O . GLN A 1 188 ? 17.670 1.319 -41.450 1.00 94.69 188 GLN A O 1
ATOM 1467 N N . SER A 1 189 ? 19.829 0.717 -41.620 1.00 93.62 189 SER A N 1
ATOM 1468 C CA . SER A 1 189 ? 20.031 0.396 -40.202 1.00 93.62 189 SER A CA 1
ATOM 1469 C C . SER A 1 189 ? 19.844 1.628 -39.309 1.00 93.62 189 SER A C 1
ATOM 1471 O O . SER A 1 189 ? 19.196 1.532 -38.266 1.00 93.62 189 SER A O 1
ATOM 1473 N N . GLN A 1 190 ? 20.342 2.800 -39.729 1.00 93.25 190 GLN A N 1
ATOM 1474 C CA . GLN A 1 190 ? 20.141 4.073 -39.030 1.00 93.25 190 GLN A CA 1
ATOM 1475 C C . GLN A 1 190 ? 18.665 4.457 -38.947 1.00 93.25 190 GLN A C 1
ATOM 1477 O O . GLN A 1 190 ? 18.161 4.633 -37.840 1.00 93.25 190 GLN A O 1
ATOM 1482 N N . ALA A 1 191 ? 17.961 4.492 -40.080 1.00 93.69 191 ALA A N 1
ATOM 1483 C CA . ALA A 1 191 ? 16.535 4.819 -40.110 1.00 93.69 191 ALA A CA 1
ATOM 1484 C C . ALA A 1 191 ? 15.689 3.821 -39.292 1.00 93.69 191 ALA A C 1
ATOM 1486 O O . ALA A 1 191 ? 14.747 4.204 -38.601 1.00 93.69 191 ALA A O 1
ATOM 1487 N N . SER A 1 192 ? 16.038 2.528 -39.330 1.00 94.38 192 SER A N 1
ATOM 1488 C CA . SER A 1 192 ? 15.342 1.502 -38.546 1.00 94.38 192 SER A CA 1
ATOM 1489 C C . SER A 1 192 ? 15.542 1.677 -37.039 1.00 94.38 192 SER A C 1
ATOM 1491 O O . SER A 1 192 ? 14.591 1.488 -36.278 1.00 94.38 192 SER A O 1
ATOM 1493 N N . LEU A 1 193 ? 16.758 2.008 -36.593 1.00 94.06 193 LEU A N 1
ATOM 1494 C CA . LEU A 1 193 ? 17.030 2.221 -35.173 1.00 94.06 193 LEU A CA 1
ATOM 1495 C C . LEU A 1 193 ? 16.372 3.507 -34.663 1.00 94.06 193 LEU A C 1
ATOM 1497 O O . LEU A 1 193 ? 15.790 3.481 -33.584 1.00 94.06 193 LEU A O 1
ATOM 1501 N N . GLU A 1 194 ? 16.388 4.578 -35.454 1.00 94.69 194 GLU A N 1
ATOM 1502 C CA . GLU A 1 194 ? 15.717 5.842 -35.137 1.00 94.69 194 GLU A CA 1
ATOM 1503 C C . GLU A 1 194 ? 14.213 5.637 -34.905 1.00 94.69 194 GLU A C 1
ATOM 1505 O O . GLU A 1 194 ? 13.711 5.934 -33.822 1.00 94.69 194 GLU A O 1
ATOM 1510 N N . ALA A 1 195 ? 13.522 4.963 -35.832 1.00 95.62 195 ALA A N 1
ATOM 1511 C CA . ALA A 1 195 ? 12.105 4.634 -35.668 1.00 95.62 195 ALA A CA 1
ATOM 1512 C C . ALA A 1 195 ? 11.821 3.791 -34.405 1.00 95.62 195 ALA A C 1
ATOM 1514 O O . ALA A 1 195 ? 10.792 3.956 -33.744 1.00 95.62 195 ALA A O 1
ATOM 1515 N N . LYS A 1 196 ? 12.734 2.880 -34.035 1.00 95.19 196 LYS A N 1
ATOM 1516 C CA . LYS A 1 196 ? 12.612 2.088 -32.799 1.00 95.19 196 LYS A CA 1
ATOM 1517 C C . LYS A 1 196 ? 12.817 2.935 -31.542 1.00 95.19 196 LYS A C 1
ATOM 1519 O O . LYS A 1 196 ? 12.160 2.677 -30.535 1.00 95.19 196 LYS A O 1
ATOM 1524 N N . MET A 1 197 ? 13.699 3.929 -31.584 1.00 95.44 197 MET A N 1
ATOM 1525 C CA . MET A 1 197 ? 13.933 4.846 -30.467 1.00 95.44 197 MET A CA 1
ATOM 1526 C C . MET A 1 197 ? 12.773 5.818 -30.265 1.00 95.44 197 MET A C 1
ATOM 1528 O O . MET A 1 197 ? 12.412 6.085 -29.120 1.00 95.44 197 MET A O 1
ATOM 1532 N N . ASP A 1 198 ? 12.125 6.260 -31.342 1.00 94.94 198 ASP A N 1
ATOM 1533 C CA . ASP A 1 198 ? 10.873 7.019 -31.260 1.00 94.94 198 ASP A CA 1
ATOM 1534 C C . ASP A 1 198 ? 9.760 6.177 -30.625 1.00 94.94 198 ASP A C 1
ATOM 1536 O O . ASP A 1 198 ? 9.056 6.624 -29.714 1.00 94.94 198 ASP A O 1
ATOM 1540 N N . GLY A 1 199 ? 9.647 4.909 -31.035 1.00 95.50 199 GLY A N 1
ATOM 1541 C CA . GLY A 1 199 ? 8.734 3.948 -30.413 1.00 95.50 199 GLY A CA 1
ATOM 1542 C C . GLY A 1 199 ? 9.027 3.722 -28.924 1.00 95.50 199 GLY A C 1
ATOM 1543 O O . GLY A 1 199 ? 8.100 3.647 -28.111 1.00 95.50 199 GLY A O 1
ATOM 1544 N N . LEU A 1 200 ? 10.308 3.665 -28.543 1.00 94.62 200 LEU A N 1
ATOM 1545 C CA . LEU A 1 200 ? 10.740 3.582 -27.148 1.00 94.62 200 LEU A CA 1
ATOM 1546 C C . LEU A 1 200 ? 10.332 4.834 -26.359 1.00 94.62 200 LEU A C 1
ATOM 1548 O O . LEU A 1 200 ? 9.788 4.695 -25.264 1.00 94.62 200 LEU A O 1
ATOM 1552 N N . ALA A 1 201 ? 10.545 6.035 -26.909 1.00 94.69 201 ALA A N 1
ATOM 1553 C CA . ALA A 1 201 ? 10.155 7.300 -26.280 1.00 94.69 201 ALA A CA 1
ATOM 1554 C C . ALA A 1 201 ? 8.644 7.352 -26.020 1.00 94.69 201 ALA A C 1
ATOM 1556 O O . ALA A 1 201 ? 8.204 7.675 -24.914 1.00 94.69 201 ALA A O 1
ATOM 1557 N N . ALA A 1 202 ? 7.845 6.981 -27.025 1.00 95.62 202 ALA A N 1
ATOM 1558 C CA . ALA A 1 202 ? 6.393 6.932 -26.912 1.00 95.62 202 ALA A CA 1
ATOM 1559 C C . ALA A 1 202 ? 5.938 5.927 -25.842 1.00 95.62 202 ALA A C 1
ATOM 1561 O O . ALA A 1 202 ? 5.104 6.263 -25.001 1.00 95.62 202 ALA A O 1
ATOM 1562 N N . SER A 1 203 ? 6.525 4.726 -25.836 1.00 94.75 203 SER A N 1
ATOM 1563 C CA . SER A 1 203 ? 6.210 3.674 -24.859 1.00 94.75 203 SER A CA 1
ATOM 1564 C C . SER A 1 203 ? 6.580 4.089 -23.434 1.00 94.75 203 SER A C 1
ATOM 1566 O O . SER A 1 203 ? 5.803 3.874 -22.505 1.00 94.75 203 SER A O 1
ATOM 1568 N N . PHE A 1 204 ? 7.743 4.725 -23.258 1.00 95.56 204 PHE A N 1
ATOM 1569 C CA . PHE A 1 204 ? 8.186 5.221 -21.959 1.00 95.56 204 PHE A CA 1
ATOM 1570 C C . PHE A 1 204 ? 7.269 6.321 -21.429 1.00 95.56 204 PHE A C 1
ATOM 1572 O O . PHE A 1 204 ? 6.924 6.302 -20.254 1.00 95.56 204 PHE A O 1
ATOM 1579 N N . ARG A 1 205 ? 6.836 7.252 -22.289 1.00 95.44 205 ARG A N 1
ATOM 1580 C CA . ARG A 1 205 ? 5.901 8.314 -21.900 1.00 95.44 205 ARG A CA 1
ATOM 1581 C C . ARG A 1 205 ? 4.592 7.735 -21.371 1.00 95.44 205 ARG A C 1
ATOM 1583 O O . ARG A 1 205 ? 4.189 8.089 -20.274 1.00 95.44 205 ARG A O 1
ATOM 1590 N N . VAL A 1 206 ? 3.992 6.784 -22.091 1.00 95.81 206 VAL A N 1
ATOM 1591 C CA . VAL A 1 206 ? 2.759 6.107 -21.648 1.00 95.81 206 VAL A CA 1
ATOM 1592 C C . VAL A 1 206 ? 2.953 5.417 -20.295 1.00 95.81 206 VAL A C 1
ATOM 1594 O O . VAL A 1 206 ? 2.105 5.540 -19.414 1.00 95.81 206 VAL A O 1
ATOM 1597 N N . LEU A 1 207 ? 4.073 4.710 -20.108 1.00 95.31 207 LEU A N 1
ATOM 1598 C CA . LEU A 1 207 ? 4.387 4.053 -18.839 1.00 95.31 207 LEU A CA 1
ATOM 1599 C C . LEU A 1 207 ? 4.592 5.067 -17.704 1.00 95.31 207 LEU A C 1
ATOM 1601 O O . LEU A 1 207 ? 4.080 4.873 -16.605 1.00 95.31 207 LEU A O 1
ATOM 1605 N N . SER A 1 208 ? 5.323 6.146 -17.974 1.00 94.94 208 SER A N 1
ATOM 1606 C CA . SER A 1 208 ? 5.609 7.206 -17.013 1.00 94.94 208 SER A CA 1
ATOM 1607 C C . SER A 1 208 ? 4.338 7.933 -16.581 1.00 94.94 208 SER A C 1
ATOM 1609 O O . SER A 1 208 ? 4.146 8.135 -15.387 1.00 94.94 208 SER A O 1
ATOM 1611 N N . ASP A 1 209 ? 3.461 8.275 -17.524 1.00 94.56 209 ASP A N 1
ATOM 1612 C CA . ASP A 1 209 ? 2.180 8.934 -17.250 1.00 94.56 209 ASP A CA 1
ATOM 1613 C C . ASP A 1 209 ? 1.272 8.034 -16.395 1.00 94.56 209 ASP A C 1
ATOM 1615 O O . ASP A 1 209 ? 0.658 8.487 -15.432 1.00 94.56 209 ASP A O 1
ATOM 1619 N N . ALA A 1 210 ? 1.246 6.727 -16.676 1.00 94.31 210 ALA A N 1
ATOM 1620 C CA . ALA A 1 210 ? 0.470 5.774 -15.885 1.00 94.31 210 ALA A CA 1
ATOM 1621 C C . ALA A 1 210 ? 0.995 5.617 -14.443 1.00 94.31 210 ALA A C 1
ATOM 1623 O O . ALA A 1 210 ? 0.214 5.371 -13.522 1.00 94.31 210 ALA A O 1
ATOM 1624 N N . ILE A 1 211 ? 2.311 5.740 -14.235 1.00 93.19 211 ILE A N 1
ATOM 1625 C CA . ILE A 1 211 ? 2.929 5.679 -12.903 1.00 93.19 211 ILE A CA 1
ATOM 1626 C C . ILE A 1 211 ? 2.649 6.964 -12.117 1.00 93.19 211 ILE A C 1
ATOM 1628 O O . ILE A 1 211 ? 2.284 6.889 -10.945 1.00 93.19 211 ILE A O 1
ATOM 1632 N N . THR A 1 212 ? 2.771 8.137 -12.744 1.00 90.25 212 THR A N 1
ATOM 1633 C CA . THR A 1 212 ? 2.500 9.421 -12.078 1.00 90.25 212 THR A CA 1
ATOM 1634 C C . THR A 1 212 ? 1.025 9.569 -11.707 1.00 90.25 212 THR A C 1
ATOM 1636 O O . THR A 1 212 ? 0.721 10.002 -10.594 1.00 90.25 212 THR A O 1
ATOM 1639 N N . GLU A 1 213 ? 0.110 9.134 -12.578 1.00 90.38 213 GLU A N 1
ATOM 1640 C CA . GLU A 1 213 ? -1.325 9.067 -12.286 1.00 90.38 213 GLU A CA 1
ATOM 1641 C C . GLU A 1 213 ? -1.593 8.186 -11.056 1.00 90.38 213 GLU A C 1
ATOM 1643 O O . GLU A 1 213 ? -2.242 8.629 -10.103 1.00 90.38 213 GLU A O 1
ATOM 1648 N N . GLN A 1 214 ? -1.015 6.981 -11.016 1.00 88.75 214 GLN A N 1
ATOM 1649 C CA . GLN A 1 214 ? -1.186 6.049 -9.902 1.00 88.75 214 GLN A CA 1
ATOM 1650 C C . GLN A 1 214 ? -0.651 6.604 -8.572 1.00 88.75 214 GLN A C 1
ATOM 1652 O O . GLN A 1 214 ? -1.284 6.421 -7.531 1.00 88.75 214 GLN A O 1
ATOM 1657 N N . SER A 1 215 ? 0.489 7.296 -8.592 1.00 82.56 215 SER A N 1
ATOM 1658 C CA . SER A 1 215 ? 1.057 7.938 -7.401 1.00 82.56 215 SER A CA 1
ATOM 1659 C C . SER A 1 215 ? 0.184 9.086 -6.883 1.00 82.56 215 SER A C 1
ATOM 1661 O O . SER A 1 215 ? 0.128 9.313 -5.678 1.00 82.56 215 SER A O 1
ATOM 1663 N N . SER A 1 216 ? -0.531 9.787 -7.769 1.00 78.31 216 SER A N 1
ATOM 1664 C CA . SER A 1 216 ? -1.434 10.884 -7.392 1.00 78.31 216 SER A CA 1
ATOM 1665 C C . SER A 1 216 ? -2.789 10.417 -6.845 1.00 78.31 216 SER A C 1
ATOM 1667 O O . SER A 1 216 ? -3.375 11.087 -5.997 1.00 78.31 216 SER A O 1
ATOM 1669 N N . ALA A 1 217 ? -3.277 9.255 -7.294 1.00 71.50 217 ALA A N 1
ATOM 1670 C CA . ALA A 1 217 ? -4.589 8.727 -6.920 1.00 71.50 217 ALA A CA 1
ATOM 1671 C C . ALA A 1 217 ? -4.656 8.226 -5.466 1.00 71.50 217 ALA A C 1
ATOM 1673 O O . ALA A 1 217 ? -5.740 8.116 -4.891 1.00 71.50 217 ALA A O 1
ATOM 1674 N N . VAL A 1 218 ? -3.511 7.931 -4.841 1.00 66.56 218 VAL A N 1
ATOM 1675 C CA . VAL A 1 218 ? -3.453 7.427 -3.463 1.00 66.56 218 VAL A CA 1
ATOM 1676 C C . VAL A 1 218 ? -3.299 8.584 -2.482 1.00 66.56 218 VAL A C 1
ATOM 1678 O O . VAL A 1 218 ? -2.264 8.788 -1.856 1.00 66.56 218 VAL A O 1
ATOM 1681 N N . VAL A 1 219 ? -4.381 9.339 -2.328 1.00 57.59 219 VAL A N 1
ATOM 1682 C CA . VAL A 1 219 ? -4.585 10.228 -1.185 1.00 57.59 219 VAL A CA 1
ATOM 1683 C C . VAL A 1 219 ? -5.892 9.806 -0.536 1.00 57.59 219 VAL A C 1
ATOM 1685 O O . VAL A 1 219 ? -6.966 10.172 -1.002 1.00 57.59 219 VAL A O 1
ATOM 1688 N N . SER A 1 220 ? -5.829 9.004 0.529 1.00 57.69 220 SER A N 1
ATOM 1689 C CA . SER A 1 220 ? -7.018 8.758 1.346 1.00 57.69 220 SER A CA 1
ATOM 1690 C C . SER A 1 220 ? -6.679 8.562 2.821 1.00 57.69 220 SER A C 1
ATOM 1692 O O . SER A 1 220 ? -5.832 7.746 3.174 1.00 57.69 220 SER A O 1
ATOM 1694 N N . VAL A 1 221 ? -7.352 9.397 3.623 1.00 54.38 221 VAL A N 1
ATOM 1695 C CA . VAL A 1 221 ? -7.509 9.465 5.086 1.00 54.38 221 VAL A CA 1
ATOM 1696 C C . VAL A 1 221 ? -6.278 9.103 5.924 1.00 54.38 221 VAL A C 1
ATOM 1698 O O . VAL A 1 221 ? -5.922 7.945 6.125 1.00 54.38 221 VAL A O 1
ATOM 1701 N N . GLY A 1 222 ? -5.664 10.140 6.500 1.00 58.94 222 GLY A N 1
ATOM 1702 C CA . GLY A 1 222 ? -4.501 10.013 7.371 1.00 58.94 222 GLY A CA 1
ATOM 1703 C C . GLY A 1 222 ? -4.767 9.163 8.630 1.00 58.94 222 GLY A C 1
ATOM 1704 O O . GLY A 1 222 ? -5.800 9.349 9.281 1.00 58.94 222 GLY A O 1
ATOM 1705 N N . PRO A 1 223 ? -3.809 8.310 9.050 1.00 61.69 223 PRO A N 1
ATOM 1706 C CA . PRO A 1 223 ? -3.887 7.508 10.281 1.00 61.69 223 PRO A CA 1
ATOM 1707 C C . PRO A 1 223 ? -4.173 8.311 11.562 1.00 61.69 223 PRO A C 1
ATOM 1709 O O . PRO A 1 223 ? -4.681 7.773 12.545 1.00 61.69 223 PRO A O 1
ATOM 1712 N N . SER A 1 224 ? -3.856 9.610 11.569 1.00 65.81 224 SER A N 1
ATOM 1713 C CA . SER A 1 224 ? -4.096 10.512 12.700 1.00 65.81 224 SER A CA 1
ATOM 1714 C C . SER A 1 224 ? -5.580 10.738 12.994 1.00 65.81 224 SER A C 1
ATOM 1716 O O . SER A 1 224 ? -5.932 10.922 14.157 1.00 65.81 224 SER A O 1
ATOM 1718 N N . SER A 1 225 ? -6.455 10.673 11.984 1.00 77.62 225 SER A N 1
ATOM 1719 C CA . SER A 1 225 ? -7.898 10.862 12.180 1.00 77.62 225 SER A CA 1
ATOM 1720 C C . SER A 1 225 ? -8.506 9.734 13.017 1.00 77.62 225 SER A C 1
ATOM 1722 O O . SER A 1 225 ? -9.327 9.990 13.891 1.00 77.62 225 SER A O 1
ATOM 1724 N N . TRP A 1 226 ? -8.069 8.493 12.789 1.00 82.88 226 TRP A N 1
ATOM 1725 C CA . TRP A 1 226 ? -8.627 7.310 13.451 1.00 82.88 226 TRP A CA 1
ATOM 1726 C C . TRP A 1 226 ? -8.107 7.109 14.872 1.00 82.88 226 TRP A C 1
ATOM 1728 O O . TRP A 1 226 ? -8.823 6.581 15.719 1.00 82.88 226 TRP A O 1
ATOM 1738 N N . ARG A 1 227 ? -6.888 7.578 15.163 1.00 84.19 227 ARG A N 1
ATOM 1739 C CA . ARG A 1 227 ? -6.345 7.577 16.530 1.00 84.19 227 ARG A CA 1
ATOM 1740 C C . ARG A 1 227 ? -7.200 8.406 17.483 1.00 84.19 227 ARG A C 1
ATOM 1742 O O . ARG A 1 227 ? -7.565 7.910 18.541 1.00 84.19 227 ARG A O 1
ATOM 1749 N N . HIS A 1 228 ? -7.610 9.603 17.066 1.00 87.06 228 HIS A N 1
ATOM 1750 C CA . HIS A 1 228 ? -8.523 10.424 17.864 1.00 87.06 228 HIS A CA 1
ATOM 1751 C C . HIS A 1 228 ? -9.870 9.735 18.116 1.00 87.06 228 HIS A C 1
ATOM 1753 O O . HIS A 1 228 ? -10.424 9.853 19.206 1.00 87.06 228 HIS A O 1
ATOM 1759 N N . THR A 1 229 ? -10.380 8.977 17.142 1.00 88.69 229 THR A N 1
ATOM 1760 C CA . THR A 1 229 ? -11.612 8.192 17.304 1.00 88.69 229 THR A CA 1
ATOM 1761 C C . THR A 1 229 ? -11.460 7.092 18.358 1.00 88.69 229 THR A C 1
ATOM 1763 O O . THR A 1 229 ? -12.377 6.879 19.147 1.00 88.69 229 THR A O 1
ATOM 1766 N N . VAL A 1 230 ? -10.308 6.414 18.406 1.00 92.06 230 VAL A N 1
ATOM 1767 C CA . VAL A 1 230 ? -10.006 5.401 19.434 1.00 92.06 230 VAL A CA 1
ATOM 1768 C C . VAL A 1 230 ? -9.895 6.039 20.818 1.00 92.06 230 VAL A C 1
ATOM 1770 O O . VAL A 1 230 ? -10.473 5.513 21.766 1.00 92.06 230 VAL A O 1
ATOM 1773 N N . ASP A 1 231 ? -9.236 7.194 20.937 1.00 92.56 231 ASP A N 1
ATOM 1774 C CA . ASP A 1 231 ? -9.126 7.918 22.209 1.00 92.56 231 ASP A CA 1
ATOM 1775 C C . ASP A 1 231 ? -10.509 8.346 22.740 1.00 92.56 231 ASP A C 1
ATOM 1777 O O . ASP A 1 231 ? -10.811 8.178 23.926 1.00 92.56 231 ASP A O 1
ATOM 1781 N N . GLU A 1 232 ? -11.391 8.844 21.862 1.00 91.50 232 GLU A N 1
ATOM 1782 C CA . GLU A 1 232 ? -12.779 9.169 22.219 1.00 91.50 232 GLU A CA 1
ATOM 1783 C C . GLU A 1 232 ? -13.556 7.919 22.666 1.00 91.50 232 GLU A C 1
ATOM 1785 O O . GLU A 1 232 ? -14.294 7.948 23.659 1.00 91.50 232 GLU A O 1
ATOM 1790 N N . PHE A 1 233 ? -13.369 6.800 21.961 1.00 94.25 233 PHE A N 1
ATOM 1791 C CA . PHE A 1 233 ? -13.966 5.514 22.311 1.00 94.25 233 PHE A CA 1
ATOM 1792 C C . PHE A 1 233 ? -13.513 5.058 23.704 1.00 94.25 233 PHE A C 1
ATOM 1794 O O . PHE A 1 233 ? -14.343 4.703 24.546 1.00 94.25 233 PHE A O 1
ATOM 1801 N N . ALA A 1 234 ? -12.208 5.117 23.977 1.00 95.56 234 ALA A N 1
ATOM 1802 C CA . ALA A 1 234 ? -11.618 4.739 25.254 1.00 95.56 234 ALA A CA 1
ATOM 1803 C C . ALA A 1 234 ? -12.144 5.610 26.405 1.00 95.56 234 ALA A C 1
ATOM 1805 O O . ALA A 1 234 ? -12.501 5.085 27.463 1.00 95.56 234 ALA A O 1
ATOM 1806 N N . ALA A 1 235 ? -12.293 6.921 26.186 1.00 95.50 235 ALA A N 1
ATOM 1807 C CA . ALA A 1 235 ? -12.880 7.831 27.169 1.00 95.50 235 ALA A CA 1
ATOM 1808 C C . ALA A 1 235 ? -14.335 7.456 27.516 1.00 95.50 235 ALA A C 1
ATOM 1810 O O . ALA A 1 235 ? -14.722 7.463 28.688 1.00 95.50 235 ALA A O 1
ATOM 1811 N N . LYS A 1 236 ? -15.143 7.062 26.522 1.00 94.94 236 LYS A N 1
ATOM 1812 C CA . LYS A 1 236 ? -16.519 6.582 26.747 1.00 94.94 236 LYS A CA 1
ATOM 1813 C C . LYS A 1 236 ? -16.554 5.248 27.503 1.00 94.94 236 LYS A C 1
ATOM 1815 O O . LYS A 1 236 ? -17.378 5.088 28.401 1.00 94.94 236 LYS A O 1
ATOM 1820 N N . VAL A 1 237 ? -15.644 4.314 27.214 1.00 97.19 237 VAL A N 1
ATOM 1821 C CA . VAL A 1 237 ? -15.516 3.054 27.978 1.00 97.19 237 VAL A CA 1
ATOM 1822 C C . VAL A 1 237 ? -15.098 3.312 29.428 1.00 97.19 237 VAL A C 1
ATOM 1824 O O . VAL A 1 237 ? -15.619 2.671 30.345 1.00 97.19 237 VAL A O 1
ATOM 1827 N N . ALA A 1 238 ? -14.209 4.279 29.667 1.00 97.25 238 ALA A N 1
ATOM 1828 C CA . ALA A 1 238 ? -13.841 4.696 31.017 1.00 97.25 238 ALA A CA 1
ATOM 1829 C C . ALA A 1 238 ? -15.043 5.284 31.780 1.00 97.25 238 ALA A C 1
ATOM 1831 O O . ALA A 1 238 ? -15.252 4.950 32.947 1.00 97.25 238 ALA A O 1
ATOM 1832 N N . ALA A 1 239 ? -15.891 6.075 31.111 1.00 96.38 239 ALA A N 1
ATOM 1833 C CA . ALA A 1 239 ? -17.136 6.574 31.695 1.00 96.38 239 ALA A CA 1
ATOM 1834 C C . ALA A 1 239 ? -18.117 5.436 32.045 1.00 96.38 239 ALA A C 1
ATOM 1836 O O . ALA A 1 239 ? -18.685 5.436 33.136 1.00 96.38 239 ALA A O 1
ATOM 1837 N N . ILE A 1 240 ? -18.276 4.428 31.174 1.00 97.00 240 ILE A N 1
ATOM 1838 C CA . ILE A 1 240 ? -19.084 3.223 31.457 1.00 97.00 240 ILE A CA 1
ATOM 1839 C C . ILE A 1 240 ? -18.529 2.458 32.666 1.00 97.00 240 ILE A C 1
ATOM 1841 O O . ILE A 1 240 ? -19.297 2.052 33.537 1.00 97.00 240 ILE A O 1
ATOM 1845 N N . SER A 1 241 ? -17.206 2.309 32.758 1.00 97.50 241 SER A N 1
ATOM 1846 C CA . SER A 1 241 ? -16.551 1.640 33.891 1.00 97.50 241 SER A CA 1
ATOM 1847 C C . SER A 1 241 ? -16.822 2.380 35.209 1.00 97.50 241 SER A C 1
ATOM 1849 O O . SER A 1 241 ? -17.214 1.761 36.194 1.00 97.50 241 SER A O 1
ATOM 1851 N N . SER A 1 242 ? -16.725 3.716 35.199 1.00 96.94 242 SER A N 1
ATOM 1852 C CA . SER A 1 242 ? -17.040 4.556 36.362 1.00 96.94 242 SER A CA 1
ATOM 1853 C C . SER A 1 242 ? -18.515 4.460 36.780 1.00 96.94 242 SER A C 1
ATOM 1855 O O . SER A 1 242 ? -18.805 4.369 37.973 1.00 96.94 242 SER A O 1
ATOM 1857 N N . MET A 1 243 ? -19.448 4.413 35.821 1.00 96.06 243 MET A N 1
ATOM 1858 C CA . MET A 1 243 ? -20.873 4.191 36.100 1.00 96.06 243 MET A CA 1
ATOM 1859 C C . MET A 1 243 ? -21.137 2.809 36.721 1.00 96.06 243 MET A C 1
ATOM 1861 O O . MET A 1 243 ? -21.918 2.702 37.668 1.00 96.06 243 MET A O 1
ATOM 1865 N N . ARG A 1 244 ? -20.454 1.754 36.249 1.00 96.69 244 ARG A N 1
ATOM 1866 C CA . ARG A 1 244 ? -20.542 0.408 36.841 1.00 96.69 244 ARG A CA 1
ATOM 1867 C C . ARG A 1 244 ? -19.992 0.379 38.264 1.00 96.69 244 ARG A C 1
ATOM 1869 O O . ARG A 1 244 ? -20.611 -0.233 39.131 1.00 96.69 244 ARG A O 1
ATOM 1876 N N . ASP A 1 245 ? -18.866 1.042 38.525 1.00 96.38 245 ASP A N 1
ATOM 1877 C CA . ASP A 1 245 ? -18.291 1.127 39.873 1.00 96.38 245 ASP A CA 1
ATOM 1878 C C . ASP A 1 245 ? -19.235 1.853 40.849 1.00 96.38 245 ASP A C 1
ATOM 1880 O O . ASP A 1 245 ? -19.375 1.426 41.995 1.00 96.38 245 ASP A O 1
ATOM 1884 N N . ALA A 1 246 ? -19.952 2.888 40.396 1.00 93.38 246 ALA A N 1
ATOM 1885 C CA . ALA A 1 246 ? -20.985 3.546 41.199 1.00 93.38 246 ALA A CA 1
ATOM 1886 C C . ALA A 1 246 ? -22.157 2.597 41.529 1.00 93.38 246 ALA A C 1
ATOM 1888 O O . ALA A 1 246 ? -22.583 2.515 42.681 1.00 93.38 246 ALA A O 1
ATOM 1889 N N . LEU A 1 247 ? -22.636 1.814 40.552 1.00 94.00 247 LEU A N 1
ATOM 1890 C CA . LEU A 1 247 ? -23.664 0.788 40.790 1.00 94.00 247 LEU A CA 1
ATOM 1891 C C . LEU A 1 247 ? -23.181 -0.309 41.745 1.00 94.00 247 LEU A C 1
ATOM 1893 O O . LEU A 1 247 ? -23.954 -0.786 42.576 1.00 94.00 247 LEU A O 1
ATOM 1897 N N . ARG A 1 248 ? -21.900 -0.685 41.669 1.00 95.31 248 ARG A N 1
ATOM 1898 C CA . ARG A 1 248 ? -21.281 -1.652 42.583 1.00 95.31 248 ARG A CA 1
ATOM 1899 C C . ARG A 1 248 ? -21.287 -1.140 44.020 1.00 95.31 248 ARG A C 1
ATOM 1901 O O . ARG A 1 248 ? -21.728 -1.859 44.912 1.00 95.31 248 ARG A O 1
ATOM 1908 N N . GLN A 1 249 ? -20.858 0.104 44.229 1.00 93.69 249 GLN A N 1
ATOM 1909 C CA . GLN A 1 249 ? -20.866 0.745 45.546 1.00 93.69 249 GLN A CA 1
ATOM 1910 C C . GLN A 1 249 ? -22.285 0.837 46.120 1.00 93.69 249 GLN A C 1
ATOM 1912 O O . GLN A 1 249 ? -22.493 0.531 47.295 1.00 93.69 249 GLN A O 1
ATOM 1917 N N . ASN A 1 250 ? -23.269 1.188 45.286 1.00 91.31 250 ASN A N 1
ATOM 1918 C CA . ASN A 1 250 ? -24.673 1.218 45.691 1.00 91.31 250 ASN A CA 1
ATOM 1919 C C . ASN A 1 250 ? -25.180 -0.173 46.086 1.00 91.31 250 ASN A C 1
ATOM 1921 O O . ASN A 1 250 ? -25.801 -0.313 47.136 1.00 91.31 250 ASN A O 1
ATOM 1925 N N . TYR A 1 251 ? -24.886 -1.209 45.296 1.00 92.94 251 TYR A N 1
ATOM 1926 C CA . TYR A 1 251 ? -25.255 -2.585 45.631 1.00 92.94 251 TYR A CA 1
ATOM 1927 C C . TYR A 1 251 ? -24.622 -3.050 46.948 1.00 92.94 251 TYR A C 1
ATOM 1929 O O . TYR A 1 251 ? -25.323 -3.593 47.801 1.00 92.94 251 TYR A O 1
ATOM 1937 N N . ASP A 1 252 ? -23.328 -2.799 47.159 1.00 92.81 252 ASP A N 1
ATOM 1938 C CA . ASP A 1 252 ? -22.647 -3.182 48.398 1.00 92.81 252 ASP A CA 1
ATOM 1939 C C . ASP A 1 252 ? -23.254 -2.434 49.612 1.00 92.81 252 ASP A C 1
ATOM 1941 O O . ASP A 1 252 ? -23.450 -3.027 50.678 1.00 92.81 252 ASP A O 1
ATOM 1945 N N . ALA A 1 253 ? -23.650 -1.164 49.443 1.00 90.81 253 ALA A N 1
ATOM 1946 C CA . ALA A 1 253 ? -24.363 -0.389 50.462 1.00 90.81 253 ALA A CA 1
ATOM 1947 C C . ALA A 1 253 ? -25.772 -0.938 50.757 1.00 90.81 253 ALA A C 1
ATOM 1949 O O . ALA A 1 253 ? -26.165 -1.018 51.925 1.00 90.81 253 ALA A O 1
ATOM 1950 N N . VAL A 1 254 ? -26.521 -1.349 49.727 1.00 90.00 254 VAL A N 1
ATOM 1951 C CA . VAL A 1 254 ? -27.832 -2.005 49.869 1.00 90.00 254 VAL A CA 1
ATOM 1952 C C . VAL A 1 254 ? -27.695 -3.341 50.580 1.00 90.00 254 VAL A C 1
ATOM 1954 O O . VAL A 1 254 ? -28.383 -3.572 51.571 1.00 90.00 254 VAL A O 1
ATOM 1957 N N . SER A 1 255 ? -26.777 -4.196 50.131 1.00 89.25 255 SER A N 1
ATOM 1958 C CA . SER A 1 255 ? -26.557 -5.514 50.720 1.00 89.25 255 SER A CA 1
ATOM 1959 C C . SER A 1 255 ? -26.159 -5.402 52.192 1.00 89.25 255 SER A C 1
ATOM 1961 O O . SER A 1 255 ? -26.659 -6.166 53.019 1.00 89.25 255 SER A O 1
ATOM 1963 N N . LYS A 1 256 ? -25.307 -4.426 52.539 1.00 90.50 256 LYS A N 1
ATOM 1964 C CA . LYS A 1 256 ? -24.950 -4.139 53.930 1.00 90.50 256 LYS A CA 1
ATOM 1965 C C . LYS A 1 256 ? -26.158 -3.658 54.734 1.00 90.50 256 LYS A C 1
ATOM 1967 O O . LYS A 1 256 ? -26.433 -4.210 55.789 1.00 90.50 256 LYS A O 1
ATOM 1972 N N . ARG A 1 257 ? -26.923 -2.687 54.224 1.00 87.62 257 ARG A N 1
ATOM 1973 C CA . ARG A 1 257 ? -28.118 -2.157 54.905 1.00 87.62 257 ARG A CA 1
ATOM 1974 C C . ARG A 1 257 ? -29.175 -3.237 55.144 1.00 87.62 257 ARG A C 1
ATOM 1976 O O . ARG A 1 257 ? -29.783 -3.266 56.209 1.00 87.62 257 ARG A O 1
ATOM 1983 N N . VAL A 1 258 ? -29.391 -4.125 54.173 1.00 86.56 258 VAL A N 1
ATOM 1984 C CA . VAL A 1 258 ? -30.311 -5.263 54.307 1.00 86.56 258 VAL A CA 1
ATOM 1985 C C . VAL A 1 258 ? -29.812 -6.234 55.378 1.00 86.56 258 VAL A C 1
ATOM 1987 O O . VAL A 1 258 ? -30.613 -6.667 56.205 1.00 86.56 258 VAL A O 1
ATOM 1990 N N . ALA A 1 259 ? -28.512 -6.539 55.416 1.00 86.56 259 ALA A N 1
ATOM 1991 C CA . ALA A 1 259 ? -27.922 -7.382 56.456 1.00 86.56 259 ALA A CA 1
ATOM 1992 C C . ALA A 1 259 ? -28.036 -6.744 57.852 1.00 86.56 259 ALA A C 1
ATOM 1994 O O . ALA A 1 259 ? -28.548 -7.388 58.765 1.00 86.56 259 ALA A O 1
ATOM 1995 N N . ASP A 1 260 ? -27.652 -5.472 57.990 1.00 87.19 260 ASP A N 1
ATOM 1996 C CA . ASP A 1 260 ? -27.696 -4.717 59.248 1.00 87.19 260 ASP A CA 1
ATOM 1997 C C . ASP A 1 260 ? -29.141 -4.609 59.774 1.00 87.19 260 ASP A C 1
ATOM 1999 O O . ASP A 1 260 ? -29.399 -4.907 60.936 1.00 87.19 260 ASP A O 1
ATOM 2003 N N . SER A 1 261 ? -30.112 -4.279 58.911 1.00 83.56 261 SER A N 1
ATOM 2004 C CA . SER A 1 261 ? -31.536 -4.193 59.282 1.00 83.56 261 SER A CA 1
ATOM 2005 C C . SER A 1 261 ? -32.124 -5.558 59.664 1.00 83.56 261 SER A C 1
ATOM 2007 O O . SER A 1 261 ? -32.895 -5.667 60.621 1.00 83.56 261 SER A O 1
ATOM 2009 N N . THR A 1 262 ? -31.729 -6.631 58.970 1.00 81.38 262 THR A N 1
ATOM 2010 C CA . THR A 1 262 ? -32.167 -7.997 59.307 1.00 81.38 262 THR A CA 1
ATOM 2011 C C . THR A 1 262 ? -31.578 -8.451 60.645 1.00 81.38 262 THR A C 1
ATOM 2013 O O . THR A 1 262 ? -32.290 -9.028 61.462 1.00 81.38 262 THR A O 1
ATOM 2016 N N . GLN A 1 263 ? -30.303 -8.157 60.902 1.00 83.69 263 GLN A N 1
ATOM 2017 C CA . GLN A 1 263 ? -29.643 -8.500 62.160 1.00 83.69 263 GLN A CA 1
ATOM 2018 C C . GLN A 1 263 ? -30.226 -7.698 63.330 1.00 83.69 263 GLN A C 1
ATOM 2020 O O . GLN A 1 263 ? -30.603 -8.280 64.342 1.00 83.69 263 GLN A O 1
ATOM 2025 N N . GLN A 1 264 ? -30.401 -6.385 63.163 1.00 82.12 264 GLN A N 1
ATOM 2026 C CA . GLN A 1 264 ? -30.951 -5.507 64.194 1.00 82.12 264 GLN A CA 1
ATOM 2027 C C . GLN A 1 264 ? -32.392 -5.887 64.569 1.00 82.12 264 GLN A C 1
ATOM 2029 O O . GLN A 1 264 ? -32.732 -5.950 65.748 1.00 82.12 264 GLN A O 1
ATOM 2034 N N . THR A 1 265 ? -33.228 -6.238 63.586 1.00 76.69 265 THR A N 1
ATOM 2035 C CA . THR A 1 265 ? -34.592 -6.729 63.851 1.00 76.69 265 THR A CA 1
ATOM 2036 C C . THR A 1 265 ? -34.611 -8.092 64.549 1.00 76.69 265 THR A C 1
ATOM 2038 O O . THR A 1 265 ? -35.503 -8.342 65.363 1.00 76.69 265 THR A O 1
ATOM 2041 N N . MET A 1 266 ? -33.637 -8.972 64.283 1.00 76.88 266 MET A N 1
ATOM 2042 C CA . MET A 1 266 ? -33.479 -10.246 64.998 1.00 76.88 266 MET A CA 1
ATOM 2043 C C . MET A 1 266 ? -32.984 -10.050 66.436 1.00 76.88 266 MET A C 1
ATOM 2045 O O . MET A 1 266 ? -33.553 -10.649 67.351 1.00 76.88 266 MET A O 1
ATOM 2049 N N . ASP A 1 267 ? -31.988 -9.191 66.647 1.00 78.56 267 ASP A N 1
ATOM 2050 C CA . ASP A 1 267 ? -31.407 -8.902 67.962 1.00 78.56 267 ASP A CA 1
ATOM 2051 C C . ASP A 1 267 ? -32.416 -8.199 68.877 1.00 78.56 267 ASP A C 1
ATOM 2053 O O . ASP A 1 267 ? -32.597 -8.591 70.031 1.00 78.56 267 ASP A O 1
ATOM 2057 N N . GLU A 1 268 ? -33.163 -7.221 68.360 1.00 73.00 268 GLU A N 1
ATOM 2058 C CA . GLU A 1 268 ? -34.228 -6.547 69.108 1.00 73.00 268 GLU A CA 1
ATOM 2059 C C . GLU A 1 268 ? -35.394 -7.483 69.412 1.00 73.00 268 GLU A C 1
ATOM 2061 O O . GLU A 1 268 ? -35.951 -7.439 70.513 1.00 73.00 268 GLU A O 1
ATOM 2066 N N . ALA A 1 269 ? -35.745 -8.377 68.483 1.00 67.81 269 ALA A N 1
ATOM 2067 C CA . ALA A 1 269 ? -36.732 -9.413 68.735 1.00 67.81 269 ALA A CA 1
ATOM 2068 C C . ALA A 1 269 ? -36.259 -10.384 69.829 1.00 67.81 269 ALA A C 1
ATOM 2070 O O . ALA A 1 269 ? -37.056 -10.749 70.694 1.00 67.81 269 ALA A O 1
ATOM 2071 N N . ALA A 1 270 ? -34.989 -10.787 69.833 1.00 70.56 270 ALA A N 1
ATOM 2072 C CA . ALA A 1 270 ? -34.422 -11.633 70.880 1.00 70.56 270 ALA A CA 1
ATOM 2073 C C . ALA A 1 270 ? -34.386 -10.915 72.244 1.00 70.56 270 ALA A C 1
ATOM 2075 O O . ALA A 1 270 ? -34.794 -11.496 73.249 1.00 70.56 270 ALA A O 1
ATOM 2076 N N . ALA A 1 271 ? -33.990 -9.639 72.280 1.00 67.75 271 ALA A N 1
ATOM 2077 C CA . ALA A 1 271 ? -33.910 -8.832 73.499 1.00 67.75 271 ALA A CA 1
ATOM 2078 C C . ALA A 1 271 ? -35.287 -8.528 74.118 1.00 67.75 271 ALA A C 1
ATOM 2080 O O . ALA A 1 271 ? -35.464 -8.617 75.331 1.00 67.75 271 ALA A O 1
ATOM 2081 N N . THR A 1 272 ? -36.302 -8.222 73.303 1.00 60.12 272 THR A N 1
ATOM 2082 C CA . THR A 1 272 ? -37.670 -7.958 73.791 1.00 60.12 272 THR A CA 1
ATOM 2083 C C . THR A 1 272 ? -38.464 -9.222 74.125 1.00 60.12 272 THR A C 1
ATOM 2085 O O . THR A 1 272 ? -39.451 -9.128 74.855 1.00 60.12 272 THR A O 1
ATOM 2088 N N . ALA A 1 273 ? -38.032 -10.409 73.671 1.00 56.25 273 ALA A N 1
ATOM 2089 C CA . ALA A 1 273 ? -38.602 -11.692 74.097 1.00 56.25 273 ALA A CA 1
ATOM 2090 C C . ALA A 1 273 ? -38.419 -11.967 75.599 1.00 56.25 273 ALA A C 1
ATOM 2092 O O . ALA A 1 273 ? -39.198 -12.726 76.171 1.00 56.25 273 ALA A O 1
ATOM 2093 N N . ALA A 1 274 ? -37.415 -11.349 76.228 1.00 54.28 274 ALA A N 1
ATOM 2094 C CA . ALA A 1 274 ? -37.072 -11.570 77.627 1.00 54.28 274 ALA A CA 1
ATOM 2095 C C . ALA A 1 274 ? -37.807 -10.638 78.617 1.00 54.28 274 ALA A C 1
ATOM 2097 O O . ALA A 1 274 ? -37.834 -10.950 79.807 1.00 54.28 274 ALA A O 1
ATOM 2098 N N . THR A 1 275 ? -38.403 -9.516 78.171 1.00 53.84 275 THR A N 1
ATOM 2099 C CA . THR A 1 275 ? -38.779 -8.436 79.118 1.00 53.84 275 THR A CA 1
ATOM 2100 C C . THR A 1 275 ? -39.956 -7.517 78.735 1.00 53.84 275 THR A C 1
ATOM 2102 O O . THR A 1 275 ? -40.348 -6.711 79.577 1.00 53.84 275 THR A O 1
ATOM 2105 N N . ALA A 1 276 ? -40.550 -7.578 77.529 1.00 52.97 276 ALA A N 1
ATOM 2106 C CA . ALA A 1 276 ? -41.503 -6.547 77.063 1.00 52.97 276 ALA A CA 1
ATOM 2107 C C . ALA A 1 276 ? -42.811 -7.069 76.421 1.00 52.97 276 ALA A C 1
ATOM 2109 O O . ALA A 1 276 ? -42.871 -8.157 75.855 1.00 52.97 276 ALA A O 1
ATOM 2110 N N . SER A 1 277 ? -43.865 -6.235 76.477 1.00 57.12 277 SER A N 1
ATOM 2111 C CA . SER A 1 277 ? -45.178 -6.449 75.838 1.00 57.12 277 SER A CA 1
ATOM 2112 C C . SER A 1 277 ? -45.077 -6.568 74.310 1.00 57.12 277 SER A C 1
ATOM 2114 O O . SER A 1 277 ? -44.355 -5.803 73.664 1.00 57.12 277 SER A O 1
ATOM 2116 N N . MET A 1 278 ? -45.865 -7.481 73.727 1.00 57.62 278 MET A N 1
ATOM 2117 C CA . MET A 1 278 ? -45.929 -7.796 72.288 1.00 57.62 278 MET A CA 1
ATOM 2118 C C . MET A 1 278 ? -46.054 -6.554 71.378 1.00 57.62 278 MET A C 1
ATOM 2120 O O . MET A 1 278 ? -45.487 -6.537 70.287 1.00 57.62 278 MET A O 1
ATOM 2124 N N . ASN A 1 279 ? -46.723 -5.490 71.843 1.00 59.3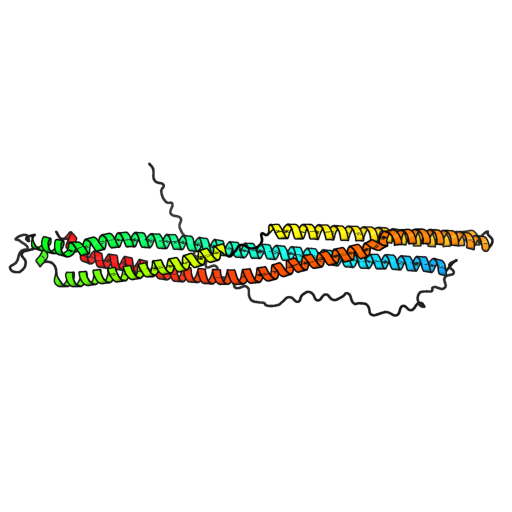8 279 ASN A N 1
ATOM 2125 C CA . ASN A 1 279 ? -46.921 -4.250 71.079 1.00 59.38 279 ASN A CA 1
ATOM 2126 C C . ASN A 1 279 ? -45.637 -3.421 70.886 1.00 59.38 279 ASN A C 1
ATOM 2128 O O . ASN A 1 279 ? -45.468 -2.808 69.835 1.00 59.38 279 ASN A O 1
ATOM 2132 N N . MET A 1 280 ? -44.712 -3.410 71.853 1.00 59.03 280 MET A N 1
ATOM 2133 C CA . MET A 1 280 ? -43.454 -2.649 71.726 1.00 59.03 280 MET A CA 1
ATOM 2134 C C . MET A 1 280 ? -42.484 -3.325 70.752 1.00 59.03 280 MET A C 1
ATOM 2136 O O . MET A 1 280 ? -41.806 -2.649 69.982 1.00 59.03 280 MET A O 1
ATOM 2140 N N . ARG A 1 281 ? -42.489 -4.663 70.718 1.00 58.72 281 ARG A N 1
ATOM 2141 C CA . ARG A 1 281 ? -41.720 -5.472 69.760 1.00 58.72 281 ARG A CA 1
ATOM 2142 C C . ARG A 1 281 ? -42.176 -5.243 68.317 1.00 58.72 281 ARG A C 1
ATOM 2144 O O . ARG A 1 281 ? -41.342 -5.193 67.419 1.00 58.72 281 ARG A O 1
ATOM 2151 N N . PHE A 1 282 ? -43.483 -5.051 68.109 1.00 62.53 282 PHE A N 1
ATOM 2152 C CA . PHE A 1 282 ? -44.044 -4.697 66.803 1.00 62.53 282 PHE A CA 1
ATOM 2153 C C . PHE A 1 282 ? -43.632 -3.288 66.347 1.00 62.53 282 PHE A C 1
ATOM 2155 O O . PHE A 1 282 ? -43.327 -3.079 65.174 1.00 62.53 282 PHE A O 1
ATOM 2162 N N . MET A 1 283 ? -43.598 -2.328 67.274 1.00 67.94 283 MET A N 1
ATOM 2163 C CA . MET A 1 283 ? -43.316 -0.929 66.957 1.00 67.94 283 MET A CA 1
ATOM 2164 C C . MET A 1 283 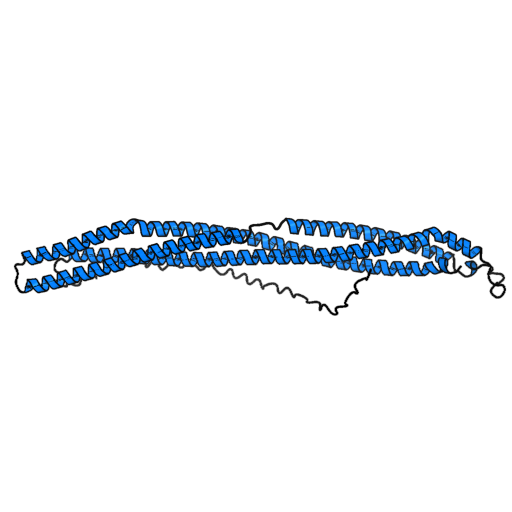? -41.854 -0.715 66.533 1.00 67.94 283 MET A C 1
ATOM 2166 O O . MET A 1 283 ? -41.624 -0.204 65.442 1.00 67.94 283 MET A O 1
ATOM 2170 N N . PHE A 1 284 ? -40.881 -1.171 67.334 1.00 66.00 284 PHE A N 1
ATOM 2171 C CA . PHE A 1 284 ? -39.450 -0.924 67.090 1.00 66.00 284 PHE A CA 1
ATOM 2172 C C . PHE A 1 284 ? -38.932 -1.573 65.800 1.00 66.00 284 PHE A C 1
ATOM 2174 O O . PHE A 1 284 ? -38.379 -0.873 64.948 1.00 66.00 284 PHE A O 1
ATOM 2181 N N . GLY A 1 285 ? -39.211 -2.865 65.590 1.00 67.00 285 GLY A N 1
ATOM 2182 C CA . GLY A 1 285 ? -38.793 -3.564 64.372 1.00 67.00 285 GLY A CA 1
ATOM 2183 C C . GLY A 1 285 ? -39.429 -3.004 63.094 1.00 67.00 285 GLY A C 1
ATOM 2184 O O . GLY A 1 285 ? -38.781 -2.971 62.051 1.00 67.00 285 GLY A O 1
ATOM 2185 N N . SER A 1 286 ? -40.654 -2.467 63.174 1.00 70.38 286 SER A N 1
ATOM 2186 C CA . SER A 1 286 ? -41.283 -1.782 62.036 1.00 70.38 286 SER A CA 1
ATOM 2187 C C . SER A 1 286 ? -40.564 -0.473 61.686 1.00 70.38 286 SER A C 1
ATOM 2189 O O . SER A 1 286 ? -40.381 -0.177 60.507 1.00 70.38 286 SER A O 1
ATOM 2191 N N . THR A 1 287 ? -40.110 0.300 62.679 1.00 79.12 287 THR A N 1
ATOM 2192 C CA . THR A 1 287 ? -39.349 1.546 62.452 1.00 79.12 287 THR A CA 1
ATOM 2193 C C . THR A 1 287 ? -38.035 1.301 61.716 1.00 79.12 287 THR A C 1
ATOM 2195 O O . THR A 1 287 ? -37.767 1.982 60.728 1.00 79.12 287 THR A O 1
ATOM 2198 N N . HIS A 1 288 ? -37.251 0.304 62.142 1.00 77.44 288 HIS A N 1
ATOM 2199 C CA . HIS A 1 288 ? -35.961 -0.008 61.519 1.00 77.44 288 HIS A CA 1
ATOM 2200 C C . HIS A 1 288 ? -36.103 -0.490 60.075 1.00 77.44 288 HIS A C 1
ATOM 2202 O O . HIS A 1 288 ? -35.306 -0.107 59.216 1.00 77.44 288 HIS A O 1
ATOM 2208 N N . ILE A 1 289 ? -37.137 -1.281 59.774 1.00 78.44 289 ILE A N 1
ATOM 2209 C CA . ILE A 1 289 ? -37.375 -1.724 58.397 1.00 78.44 289 ILE A CA 1
ATOM 2210 C C . ILE A 1 289 ? -37.866 -0.562 57.523 1.00 78.44 289 ILE A C 1
ATOM 2212 O O . ILE A 1 289 ? -37.406 -0.417 56.395 1.00 78.44 289 ILE A O 1
ATOM 2216 N N . LEU A 1 290 ? -38.738 0.315 58.032 1.00 82.56 290 LEU A N 1
ATOM 2217 C CA . LEU A 1 290 ? -39.195 1.490 57.280 1.00 82.56 290 LEU A CA 1
ATOM 2218 C C . LEU A 1 290 ? -38.059 2.483 56.991 1.00 82.56 290 LEU A C 1
ATOM 2220 O O . LEU A 1 290 ? -38.014 3.068 55.909 1.00 82.56 290 LEU A O 1
ATOM 2224 N N . GLU A 1 291 ? -37.130 2.670 57.928 1.00 84.62 291 GLU A N 1
ATOM 2225 C CA . GLU A 1 291 ? -35.929 3.483 57.714 1.00 84.62 291 GLU A CA 1
ATOM 2226 C C . GLU A 1 291 ? -34.981 2.847 56.686 1.00 84.62 291 GLU A C 1
ATOM 2228 O O . GLU A 1 291 ? -34.448 3.541 55.812 1.00 84.62 291 GLU A O 1
ATOM 2233 N N . ALA A 1 292 ? -34.831 1.518 56.720 1.00 83.75 292 ALA A N 1
ATOM 2234 C CA . ALA A 1 292 ? -34.110 0.787 55.688 1.00 83.75 292 ALA A CA 1
ATOM 2235 C C . ALA A 1 292 ? -34.763 0.983 54.309 1.00 83.75 292 ALA A C 1
ATOM 2237 O O . ALA A 1 292 ? -34.064 1.372 53.376 1.00 83.75 292 ALA A O 1
ATOM 2238 N N . CYS A 1 293 ? -36.087 0.819 54.197 1.00 83.69 293 CYS A N 1
ATOM 2239 C CA . CYS A 1 293 ? -36.845 1.039 52.962 1.00 83.69 293 CYS A CA 1
ATOM 2240 C C . CYS A 1 293 ? -36.695 2.468 52.421 1.00 83.69 293 CYS A C 1
ATOM 2242 O O . CYS A 1 293 ? -36.424 2.628 51.236 1.00 83.69 293 CYS A O 1
ATOM 2244 N N . ARG A 1 294 ? -36.773 3.505 53.269 1.00 86.50 294 ARG A N 1
ATOM 2245 C CA . ARG A 1 294 ? -36.574 4.899 52.827 1.00 86.50 294 ARG A CA 1
ATOM 2246 C C . ARG A 1 294 ? -35.200 5.128 52.210 1.00 86.50 294 ARG A C 1
ATOM 2248 O O . ARG A 1 294 ? -35.096 5.743 51.156 1.00 86.50 294 ARG A O 1
ATOM 2255 N N . GLY A 1 295 ? -34.142 4.614 52.835 1.00 85.75 295 GLY A N 1
ATOM 2256 C CA . GLY A 1 295 ? -32.812 4.770 52.250 1.00 85.75 295 GLY A CA 1
ATOM 2257 C C . GLY A 1 295 ? -32.572 3.900 51.016 1.00 85.75 295 GLY A C 1
ATOM 2258 O O . GLY A 1 295 ? -31.729 4.254 50.198 1.00 85.75 295 GLY A O 1
ATOM 2259 N N . LEU A 1 296 ? -33.307 2.794 50.846 1.00 86.62 296 LEU A N 1
ATOM 2260 C CA . LEU A 1 296 ? -33.323 2.056 49.580 1.00 86.62 296 LEU A CA 1
ATOM 2261 C C . LEU A 1 296 ? -34.009 2.864 48.476 1.00 86.62 296 LEU A C 1
ATOM 2263 O O . LEU A 1 296 ? -33.477 2.919 47.372 1.00 86.62 296 LEU A O 1
ATOM 2267 N N . ASP A 1 297 ? -35.130 3.526 48.771 1.00 86.50 297 ASP A N 1
ATOM 2268 C CA . ASP A 1 297 ? -35.811 4.413 47.819 1.00 86.50 297 ASP A CA 1
ATOM 2269 C C . ASP A 1 297 ? -34.904 5.571 47.374 1.00 86.50 297 ASP A C 1
ATOM 2271 O O . ASP A 1 297 ? -34.858 5.909 46.188 1.00 86.50 297 ASP A O 1
ATOM 2275 N N . ASP A 1 298 ? -34.134 6.147 48.302 1.00 88.19 298 ASP A N 1
ATOM 2276 C CA . ASP A 1 298 ? -33.153 7.189 47.985 1.00 88.19 298 ASP A CA 1
ATOM 2277 C C . ASP A 1 298 ? -32.045 6.666 47.056 1.00 88.19 298 ASP A C 1
ATOM 2279 O O . ASP A 1 298 ? -31.710 7.323 46.067 1.00 88.19 298 ASP A O 1
ATOM 2283 N N . LEU A 1 299 ? -31.512 5.465 47.313 1.00 88.19 299 LEU A N 1
ATOM 2284 C CA . LEU A 1 299 ? -30.513 4.826 46.445 1.00 88.19 299 LEU A CA 1
ATOM 2285 C C . LEU A 1 299 ? -31.091 4.459 45.069 1.00 88.19 299 LEU A C 1
ATOM 2287 O O . LEU A 1 299 ? -30.425 4.654 44.051 1.00 88.19 299 LEU A O 1
ATOM 2291 N N . PHE A 1 300 ? -32.342 3.993 45.008 1.00 86.00 300 PHE A N 1
ATOM 2292 C CA . PHE A 1 300 ? -33.033 3.724 43.746 1.00 86.00 300 PHE A CA 1
ATOM 2293 C C . PHE A 1 300 ? -33.171 4.989 42.900 1.00 86.00 300 PHE A C 1
ATOM 2295 O O . PHE A 1 300 ? -32.904 4.952 41.699 1.00 86.00 300 PHE A O 1
ATOM 2302 N N . ARG A 1 301 ? -33.539 6.119 43.516 1.00 87.31 301 ARG A N 1
ATOM 2303 C CA . ARG A 1 301 ? -33.612 7.413 42.821 1.00 87.31 301 ARG A CA 1
ATOM 2304 C C . ARG A 1 301 ? -32.253 7.862 42.301 1.00 87.31 301 ARG A C 1
ATOM 2306 O O . ARG A 1 301 ? -32.179 8.352 41.180 1.00 87.31 301 ARG A O 1
ATOM 2313 N N . GLN A 1 302 ? -31.190 7.676 43.082 1.00 86.25 302 GLN A N 1
ATOM 2314 C CA . GLN A 1 302 ? -29.835 8.066 42.682 1.00 86.25 302 GLN A CA 1
ATOM 2315 C C . GLN A 1 302 ? -29.316 7.277 41.472 1.00 86.25 302 GLN A C 1
ATOM 2317 O O . GLN A 1 302 ? -28.546 7.821 40.684 1.00 86.25 302 GLN A O 1
ATOM 2322 N N . GLN A 1 303 ? -29.734 6.019 41.300 1.00 90.56 303 GLN A N 1
ATOM 2323 C CA . GLN A 1 303 ? -29.234 5.162 40.220 1.00 90.56 303 GLN A CA 1
ATOM 2324 C C . GLN A 1 303 ? -30.193 4.969 39.036 1.00 90.56 303 GLN A C 1
ATOM 2326 O O . GLN A 1 303 ? -29.840 4.263 38.090 1.00 90.56 303 GLN A O 1
ATOM 2331 N N . ALA A 1 304 ? -31.384 5.577 39.073 1.00 87.81 304 ALA A N 1
ATOM 2332 C CA . ALA A 1 304 ? -32.437 5.374 38.075 1.00 87.81 304 ALA A CA 1
ATOM 2333 C C . ALA A 1 304 ? -31.950 5.614 36.634 1.00 87.81 304 ALA A C 1
ATOM 2335 O O . ALA A 1 304 ? -32.265 4.832 35.736 1.00 87.81 304 ALA A O 1
ATOM 2336 N N . ASP A 1 305 ? -31.115 6.637 36.440 1.00 91.69 305 ASP A N 1
ATOM 2337 C CA . ASP A 1 305 ? -30.607 7.030 35.123 1.00 91.69 305 ASP A CA 1
ATOM 2338 C C . ASP A 1 305 ? -29.262 6.385 34.762 1.00 91.69 305 ASP A C 1
ATOM 2340 O O . ASP A 1 305 ? -28.832 6.462 33.612 1.00 91.69 305 ASP A O 1
ATOM 2344 N N . VAL A 1 306 ? -28.580 5.724 35.705 1.00 93.19 306 VAL A N 1
ATOM 2345 C CA . VAL A 1 306 ? -27.213 5.222 35.478 1.00 93.19 306 VAL A CA 1
ATOM 2346 C C . VAL A 1 306 ? -27.203 4.121 34.420 1.00 93.19 306 VAL A C 1
ATOM 2348 O O . VAL A 1 306 ? -26.465 4.220 33.442 1.00 93.19 306 VAL A O 1
ATOM 2351 N N . LEU A 1 307 ? -28.056 3.102 34.561 1.00 92.94 307 LEU A N 1
ATOM 2352 C CA . LEU A 1 307 ? -28.120 1.999 33.597 1.00 92.94 307 LEU A CA 1
ATOM 2353 C C . LEU A 1 307 ? -28.611 2.455 32.201 1.00 92.94 307 LEU A C 1
ATOM 2355 O O . LEU A 1 307 ? -27.958 2.099 31.217 1.00 92.94 307 LEU A O 1
ATOM 2359 N N . PRO A 1 308 ? -29.672 3.282 32.069 1.00 94.88 308 PRO A N 1
ATOM 2360 C CA . PRO A 1 308 ? -30.037 3.890 30.786 1.00 94.88 308 PRO A CA 1
ATOM 2361 C C . PRO A 1 308 ? -28.904 4.701 30.141 1.00 94.88 308 PRO A C 1
ATOM 2363 O O . PRO A 1 308 ? -28.676 4.601 28.934 1.00 94.88 308 PRO A O 1
ATOM 2366 N N . ASN A 1 309 ? -28.150 5.476 30.928 1.00 95.00 309 ASN A N 1
ATOM 2367 C CA . ASN A 1 309 ? -27.016 6.250 30.420 1.00 95.00 309 ASN A CA 1
ATOM 2368 C C . ASN A 1 309 ? -25.863 5.351 29.952 1.00 95.00 309 ASN A C 1
ATOM 2370 O O . ASN A 1 309 ? -25.263 5.633 28.914 1.00 95.00 309 ASN A O 1
ATOM 2374 N N . MET A 1 310 ? -25.589 4.248 30.659 1.00 97.00 310 MET A N 1
ATOM 2375 C CA . MET A 1 310 ? -24.627 3.233 30.217 1.00 97.00 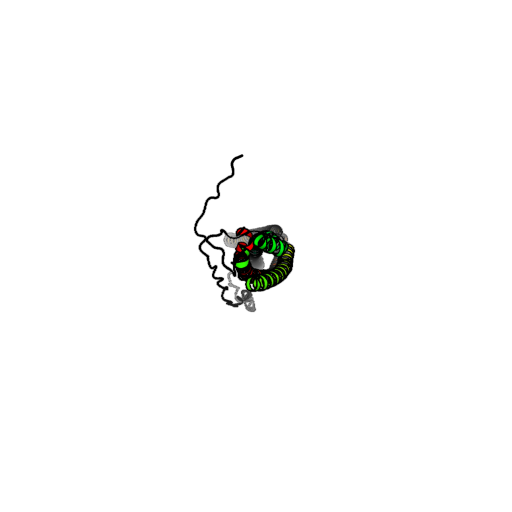310 MET A CA 1
ATOM 2376 C C . MET A 1 310 ? -25.036 2.612 28.878 1.00 97.00 310 MET A C 1
ATOM 2378 O O . MET A 1 310 ? -24.203 2.506 27.983 1.00 97.00 310 MET A O 1
ATOM 2382 N N . GLN A 1 311 ? -26.311 2.246 28.715 1.00 94.50 311 GLN A N 1
ATOM 2383 C CA . GLN A 1 311 ? -26.832 1.686 27.461 1.00 94.50 311 GLN A CA 1
ATOM 2384 C C . GLN A 1 311 ? -26.736 2.690 26.308 1.00 94.50 311 GLN A C 1
ATOM 2386 O O . GLN A 1 311 ? -26.252 2.355 25.232 1.00 94.50 311 GLN A O 1
ATOM 2391 N N . LYS A 1 312 ? -27.096 3.953 26.551 1.00 95.56 312 LYS A N 1
ATOM 2392 C CA . LYS A 1 312 ? -26.960 5.023 25.556 1.00 95.56 312 LYS A CA 1
ATOM 2393 C C . LYS A 1 312 ? -25.504 5.248 25.143 1.00 95.56 312 LYS A C 1
ATOM 2395 O O . LYS A 1 312 ? -25.228 5.490 23.969 1.00 95.56 312 LYS A O 1
ATOM 2400 N N . ALA A 1 313 ? -24.569 5.199 26.093 1.00 94.62 313 ALA A N 1
ATOM 2401 C CA . ALA A 1 313 ? -23.145 5.282 25.788 1.00 94.62 313 ALA A CA 1
ATOM 2402 C C . ALA A 1 313 ? -22.693 4.078 24.945 1.00 94.62 313 ALA A C 1
ATOM 2404 O O . ALA A 1 313 ? -21.983 4.258 23.959 1.00 94.62 313 ALA A O 1
ATOM 2405 N N . ASP A 1 314 ? -23.157 2.874 25.276 1.00 95.44 314 ASP A N 1
ATOM 2406 C CA . ASP A 1 314 ? -22.870 1.649 24.527 1.00 95.44 314 ASP A CA 1
ATOM 2407 C C . ASP A 1 314 ? -23.409 1.687 23.080 1.00 95.44 314 ASP A C 1
ATOM 2409 O O . ASP A 1 314 ? -22.720 1.271 22.145 1.00 95.44 314 ASP A O 1
ATOM 2413 N N . ASP A 1 315 ? -24.585 2.279 22.855 1.00 95.00 315 ASP A N 1
ATOM 2414 C CA . ASP A 1 315 ? -25.138 2.507 21.512 1.00 95.00 315 ASP A CA 1
ATOM 2415 C C . ASP A 1 315 ? -24.288 3.489 20.683 1.00 95.00 315 ASP A C 1
ATOM 2417 O O . ASP A 1 315 ? -24.083 3.300 19.476 1.00 95.00 315 ASP A O 1
ATOM 2421 N N . GLN A 1 316 ? -23.735 4.525 21.324 1.00 94.25 316 GLN A N 1
ATOM 2422 C CA . GLN A 1 316 ? -22.778 5.426 20.672 1.00 94.25 316 GLN A CA 1
ATOM 2423 C C . GLN A 1 316 ? -21.494 4.683 20.297 1.00 94.25 316 GLN A C 1
ATOM 2425 O O . GLN A 1 316 ? -21.018 4.824 19.171 1.00 94.25 316 GLN A O 1
ATOM 2430 N N . LEU A 1 317 ? -20.966 3.852 21.201 1.00 95.25 317 LEU A N 1
ATOM 2431 C CA . LEU A 1 317 ? -19.794 3.017 20.932 1.00 95.25 317 LEU A CA 1
ATOM 2432 C C . LEU A 1 317 ? -20.030 2.086 19.740 1.00 95.25 317 LEU A C 1
ATOM 2434 O O . LEU A 1 317 ? -19.182 1.974 18.858 1.00 95.25 317 LEU A O 1
ATOM 2438 N N . LYS A 1 318 ? -21.207 1.461 19.663 1.00 94.88 318 LYS A N 1
ATOM 2439 C CA . LYS A 1 318 ? -21.596 0.624 18.524 1.00 94.88 318 LYS A CA 1
ATOM 2440 C C . LYS A 1 318 ? -21.602 1.407 17.208 1.00 94.88 318 LYS A C 1
ATOM 2442 O O . LYS A 1 318 ? -21.133 0.896 16.195 1.00 94.88 318 LYS A O 1
ATOM 2447 N N . THR A 1 319 ? -22.096 2.643 17.227 1.00 93.69 319 THR A N 1
ATOM 2448 C CA . THR A 1 319 ? -22.120 3.521 16.046 1.00 93.69 319 THR A CA 1
ATOM 2449 C C . THR A 1 319 ? -20.706 3.857 15.570 1.00 93.69 319 THR A C 1
ATOM 2451 O O . THR A 1 319 ? -20.412 3.725 14.382 1.00 93.69 319 THR A O 1
ATOM 2454 N N . ILE A 1 320 ? -19.806 4.211 16.493 1.00 90.88 320 ILE A N 1
ATOM 2455 C CA . ILE A 1 320 ? -18.401 4.495 16.171 1.00 90.88 320 ILE A CA 1
ATOM 2456 C C . ILE A 1 320 ? -17.716 3.240 15.616 1.00 90.88 320 ILE A C 1
ATOM 2458 O O . ILE A 1 320 ? -17.098 3.299 14.555 1.00 90.88 320 ILE A O 1
ATOM 2462 N N . MET A 1 321 ? -17.875 2.090 16.277 1.00 93.69 321 MET A N 1
ATOM 2463 C CA . MET A 1 321 ? -17.286 0.820 15.836 1.00 93.69 321 MET A CA 1
ATOM 2464 C C . MET A 1 321 ? -17.716 0.459 14.408 1.00 93.69 321 MET A C 1
ATOM 2466 O O . MET A 1 321 ? -16.876 0.081 13.595 1.00 93.69 321 MET A O 1
ATOM 2470 N N . ASN A 1 322 ? -19.006 0.608 14.088 1.00 92.56 322 ASN A N 1
ATOM 2471 C CA . ASN A 1 322 ? -19.513 0.350 12.741 1.00 92.56 322 ASN A CA 1
ATOM 2472 C C . ASN A 1 322 ? -18.880 1.297 11.715 1.00 92.56 322 ASN A C 1
ATOM 2474 O O . ASN A 1 322 ? -18.428 0.831 10.677 1.00 92.56 322 ASN A O 1
ATOM 2478 N N . SER A 1 323 ? -18.742 2.589 12.033 1.00 90.44 323 SER A N 1
ATOM 2479 C CA . SER A 1 323 ? -18.092 3.543 11.123 1.00 90.44 323 SER A CA 1
ATOM 2480 C C . SER A 1 323 ? -16.630 3.184 10.819 1.00 90.44 323 SER A C 1
ATOM 2482 O O . SER A 1 323 ? -16.184 3.299 9.680 1.00 90.44 323 SER A O 1
ATOM 2484 N N . VAL A 1 324 ? -15.891 2.679 11.815 1.00 90.12 324 VAL A N 1
ATOM 2485 C CA . VAL A 1 324 ? -14.505 2.219 11.639 1.00 90.12 324 VAL A CA 1
ATOM 2486 C C . VAL A 1 324 ? -14.455 0.918 10.829 1.00 90.12 324 VAL A C 1
ATOM 2488 O O . VAL A 1 324 ? -13.568 0.743 9.991 1.00 90.12 324 VAL A O 1
ATOM 2491 N N . ALA A 1 325 ? -15.410 0.010 11.041 1.00 90.00 325 ALA A N 1
ATOM 2492 C CA . ALA A 1 325 ? -15.522 -1.221 10.264 1.00 90.00 325 ALA A CA 1
ATOM 2493 C C . ALA A 1 325 ? -15.847 -0.942 8.784 1.00 90.00 325 ALA A C 1
ATOM 2495 O O . ALA A 1 325 ? -15.224 -1.542 7.905 1.00 90.00 325 ALA A O 1
ATOM 2496 N N . ASP A 1 326 ? -16.755 -0.002 8.512 1.00 89.81 326 ASP A N 1
ATOM 2497 C CA . ASP A 1 326 ? -17.115 0.430 7.159 1.00 89.81 326 ASP A CA 1
ATOM 2498 C C . ASP A 1 326 ? -15.912 1.074 6.455 1.00 89.81 326 ASP A C 1
ATOM 2500 O O . ASP A 1 326 ? -15.561 0.686 5.339 1.00 89.81 326 ASP A O 1
ATOM 2504 N N . ALA A 1 327 ? -15.196 1.966 7.149 1.00 86.75 327 ALA A N 1
ATOM 2505 C CA . ALA A 1 327 ? -13.969 2.572 6.635 1.00 86.75 327 ALA A CA 1
ATOM 2506 C C . ALA A 1 327 ? -12.889 1.524 6.320 1.00 86.75 327 ALA A C 1
ATOM 2508 O O . ALA A 1 327 ? -12.197 1.622 5.307 1.00 86.75 327 ALA A O 1
ATOM 2509 N N . LYS A 1 328 ? -12.758 0.479 7.148 1.00 88.00 328 LYS A N 1
ATOM 2510 C CA . LYS A 1 328 ? -11.861 -0.649 6.862 1.00 88.00 328 LYS A CA 1
ATOM 2511 C C . LYS A 1 328 ? -12.283 -1.435 5.625 1.00 88.00 328 LYS A C 1
ATOM 2513 O O . LYS A 1 328 ? -11.415 -1.829 4.846 1.00 88.00 328 LYS A O 1
ATOM 2518 N N . ALA A 1 329 ? -13.575 -1.691 5.444 1.00 88.25 329 ALA A N 1
ATOM 2519 C CA . ALA A 1 329 ? -14.069 -2.404 4.270 1.00 88.25 329 ALA A CA 1
ATOM 2520 C C . ALA A 1 329 ? -13.800 -1.613 2.978 1.00 88.25 329 ALA A C 1
ATOM 2522 O O . ALA A 1 329 ? -13.323 -2.183 1.994 1.00 88.25 329 ALA A O 1
ATOM 2523 N N . GLU A 1 330 ? -14.029 -0.299 3.004 1.00 86.69 330 GLU A N 1
ATOM 2524 C CA . GLU A 1 330 ? -13.724 0.599 1.888 1.00 86.69 330 GLU A CA 1
ATOM 2525 C C . GLU A 1 330 ? -12.218 0.645 1.597 1.00 86.69 330 GLU A C 1
ATOM 2527 O O . GLU A 1 330 ? -11.791 0.412 0.460 1.00 86.69 330 GLU A O 1
ATOM 2532 N N . ALA A 1 331 ? -11.399 0.851 2.634 1.00 84.38 331 ALA A N 1
ATOM 2533 C CA . ALA A 1 331 ? -9.946 0.878 2.512 1.00 84.38 331 ALA A CA 1
ATOM 2534 C C . ALA A 1 331 ? -9.406 -0.421 1.906 1.00 84.38 331 ALA A C 1
ATOM 2536 O O . ALA A 1 331 ? -8.559 -0.373 1.018 1.00 84.38 331 ALA A O 1
ATOM 2537 N N . TYR A 1 332 ? -9.933 -1.582 2.304 1.00 85.50 332 TYR A N 1
ATOM 2538 C CA . TYR A 1 332 ? -9.517 -2.866 1.743 1.00 85.50 332 TYR A CA 1
ATOM 2539 C C . TYR A 1 332 ? -9.752 -2.956 0.224 1.00 85.50 332 TYR A C 1
ATOM 2541 O O . TYR A 1 332 ? -8.885 -3.439 -0.512 1.00 85.50 332 TYR A O 1
ATOM 2549 N N . GLY A 1 333 ? -10.893 -2.461 -0.270 1.00 86.50 333 GLY A N 1
ATOM 2550 C CA . GLY A 1 333 ? -11.180 -2.401 -1.707 1.00 86.50 333 GLY A CA 1
ATOM 2551 C C . GLY A 1 333 ? -10.193 -1.506 -2.465 1.00 86.50 333 GLY A C 1
ATOM 2552 O O . GLY A 1 333 ? -9.670 -1.893 -3.519 1.00 86.50 333 GLY A O 1
ATOM 2553 N N . VAL A 1 334 ? -9.872 -0.347 -1.886 1.00 85.31 334 VAL A N 1
ATOM 2554 C CA . VAL A 1 334 ? -8.872 0.592 -2.416 1.00 85.31 334 VAL A CA 1
ATOM 2555 C C . VAL A 1 334 ? -7.476 -0.042 -2.429 1.00 85.31 334 VAL A C 1
ATOM 2557 O O . VAL A 1 334 ? -6.793 -0.001 -3.453 1.00 85.31 334 VAL A O 1
ATOM 2560 N N . VAL A 1 335 ? -7.069 -0.705 -1.342 1.00 86.75 335 VAL A N 1
ATOM 2561 C CA . VAL A 1 335 ? -5.796 -1.441 -1.236 1.00 86.75 335 VAL A CA 1
ATOM 2562 C C . VAL A 1 335 ? -5.680 -2.493 -2.328 1.00 86.75 335 VAL A C 1
ATOM 2564 O O . VAL A 1 335 ? -4.685 -2.512 -3.050 1.00 86.75 335 VAL A O 1
ATOM 2567 N N . CYS A 1 336 ? -6.690 -3.347 -2.494 1.00 87.75 336 CYS A N 1
ATOM 2568 C CA . CYS A 1 336 ? -6.644 -4.409 -3.497 1.00 87.75 336 CYS A CA 1
ATOM 2569 C C . CYS A 1 336 ? -6.509 -3.852 -4.916 1.00 87.75 336 CYS A C 1
ATOM 2571 O O . CYS A 1 336 ? -5.752 -4.391 -5.723 1.00 87.75 336 CYS A O 1
ATOM 2573 N N . THR A 1 337 ? -7.241 -2.782 -5.220 1.00 88.81 337 THR A N 1
ATOM 2574 C CA . THR A 1 337 ? -7.224 -2.152 -6.544 1.00 88.81 337 THR A CA 1
ATOM 2575 C C . THR A 1 337 ? -5.859 -1.530 -6.831 1.00 88.81 337 THR A C 1
ATOM 2577 O O . THR A 1 337 ? -5.264 -1.804 -7.873 1.00 88.81 337 THR A O 1
ATOM 2580 N N . ASN A 1 338 ? -5.307 -0.789 -5.868 1.00 89.00 338 ASN A N 1
ATOM 2581 C CA . ASN A 1 338 ? -3.991 -0.171 -5.999 1.00 89.00 338 ASN A CA 1
ATOM 2582 C C . ASN A 1 338 ? -2.868 -1.207 -6.095 1.00 89.00 338 ASN A C 1
ATOM 2584 O O . ASN A 1 338 ? -2.003 -1.081 -6.952 1.00 89.00 338 ASN A O 1
ATOM 2588 N N . LEU A 1 339 ? -2.881 -2.262 -5.275 1.00 89.81 339 LEU A N 1
ATOM 2589 C CA . LEU A 1 339 ? -1.848 -3.302 -5.331 1.00 89.81 339 LEU A CA 1
ATOM 2590 C C . LEU A 1 339 ? -1.860 -4.064 -6.659 1.00 89.81 339 LEU A C 1
ATOM 2592 O O . LEU A 1 339 ? -0.794 -4.347 -7.205 1.00 89.81 339 LEU A O 1
ATOM 2596 N N . LYS A 1 340 ? -3.044 -4.356 -7.213 1.00 91.88 340 LYS A N 1
ATOM 2597 C CA . LYS A 1 340 ? -3.158 -4.936 -8.560 1.00 91.88 340 LYS A CA 1
ATOM 2598 C C . LYS A 1 340 ? -2.543 -4.009 -9.601 1.00 91.88 340 LYS A C 1
ATOM 2600 O O . LYS A 1 340 ? -1.716 -4.447 -10.395 1.00 91.88 340 LYS A O 1
ATOM 2605 N N . ARG A 1 341 ? -2.881 -2.720 -9.540 1.00 92.81 341 ARG A N 1
ATOM 2606 C CA . ARG A 1 341 ? -2.368 -1.730 -10.484 1.00 92.81 341 ARG A CA 1
ATOM 2607 C C . ARG A 1 341 ? -0.854 -1.539 -10.375 1.00 92.81 341 ARG A C 1
ATOM 2609 O O . ARG A 1 341 ? -0.172 -1.500 -11.395 1.00 92.81 341 ARG A O 1
ATOM 2616 N N . VAL A 1 342 ? -0.309 -1.497 -9.159 1.00 92.56 342 VAL A N 1
ATOM 2617 C CA . VAL A 1 342 ? 1.143 -1.466 -8.919 1.00 92.56 342 VAL A CA 1
ATOM 2618 C C . VAL A 1 342 ? 1.814 -2.704 -9.513 1.00 92.56 342 VAL A C 1
ATOM 2620 O O . VAL A 1 342 ? 2.820 -2.571 -10.203 1.00 92.56 342 VAL A O 1
ATOM 2623 N N . SER A 1 343 ? 1.244 -3.894 -9.315 1.00 93.81 343 SER A N 1
ATOM 2624 C CA . SER A 1 343 ? 1.788 -5.142 -9.866 1.00 93.81 343 SER A CA 1
ATOM 2625 C C . SER A 1 343 ? 1.793 -5.164 -11.402 1.00 93.81 343 SER A C 1
ATOM 2627 O O . SER A 1 343 ? 2.778 -5.589 -12.015 1.00 93.81 343 SER A O 1
ATOM 2629 N N . GLU A 1 344 ? 0.736 -4.655 -12.040 1.00 95.19 344 GLU A N 1
ATOM 2630 C CA . GLU A 1 344 ? 0.685 -4.470 -13.496 1.00 95.19 344 GLU A CA 1
ATOM 2631 C C . GLU A 1 344 ? 1.778 -3.510 -13.980 1.00 95.19 344 GLU A C 1
ATOM 2633 O O . GLU A 1 344 ? 2.518 -3.828 -14.910 1.00 95.19 344 GLU A O 1
ATOM 2638 N N . LEU A 1 345 ? 1.919 -2.348 -13.332 1.00 95.38 345 LEU A N 1
ATOM 2639 C CA . LEU A 1 345 ? 2.923 -1.348 -13.700 1.00 95.38 345 LEU A CA 1
ATOM 2640 C C . LEU A 1 345 ? 4.349 -1.873 -13.508 1.00 95.38 345 LEU A C 1
ATOM 2642 O O . LEU A 1 345 ? 5.185 -1.678 -14.384 1.00 95.38 345 LEU A O 1
ATOM 2646 N N . GLN A 1 346 ? 4.619 -2.602 -12.424 1.00 93.50 346 GLN A N 1
ATOM 2647 C CA . GLN A 1 346 ? 5.905 -3.271 -12.209 1.00 93.50 346 GLN A CA 1
ATOM 2648 C C . GLN A 1 346 ? 6.208 -4.285 -13.317 1.00 93.50 346 GLN A C 1
ATOM 2650 O O . GLN A 1 346 ? 7.323 -4.321 -13.837 1.00 93.50 346 GLN A O 1
ATOM 2655 N N . SER A 1 347 ? 5.213 -5.070 -13.734 1.00 93.94 347 SER A N 1
ATOM 2656 C CA . SER A 1 347 ? 5.367 -6.017 -14.845 1.00 93.94 347 SER A CA 1
ATOM 2657 C C . SER A 1 347 ? 5.660 -5.294 -16.164 1.00 93.94 347 SER A C 1
ATOM 2659 O O . SER A 1 347 ? 6.534 -5.713 -16.926 1.00 93.94 347 SER A O 1
ATOM 2661 N N . ASN A 1 348 ? 4.991 -4.163 -16.407 1.00 94.88 348 ASN A N 1
ATOM 2662 C CA . ASN A 1 348 ? 5.236 -3.323 -17.577 1.00 94.88 348 ASN A CA 1
ATOM 2663 C C . ASN A 1 348 ? 6.638 -2.700 -17.562 1.00 94.88 348 ASN A C 1
ATOM 2665 O O . ASN A 1 348 ? 7.276 -2.648 -18.611 1.00 94.88 348 ASN A O 1
ATOM 2669 N N . ILE A 1 349 ? 7.148 -2.282 -16.395 1.00 93.94 349 ILE A N 1
ATOM 2670 C CA . ILE A 1 349 ? 8.533 -1.807 -16.245 1.00 93.94 349 ILE A CA 1
ATOM 2671 C C . ILE A 1 349 ? 9.512 -2.912 -16.647 1.00 93.94 349 ILE A C 1
ATOM 2673 O O . ILE A 1 349 ? 10.392 -2.665 -17.463 1.00 93.94 349 ILE A O 1
ATOM 2677 N N . VAL A 1 350 ? 9.336 -4.141 -16.155 1.00 93.31 350 VAL A N 1
ATOM 2678 C CA . VAL A 1 350 ? 10.229 -5.267 -16.492 1.00 93.31 350 VAL A CA 1
ATOM 2679 C C . VAL A 1 350 ? 10.198 -5.591 -17.993 1.00 93.31 350 VAL A C 1
ATOM 2681 O O . VAL A 1 350 ? 11.241 -5.808 -18.621 1.00 93.31 350 VAL A O 1
ATOM 2684 N N . ALA A 1 351 ? 9.010 -5.595 -18.602 1.00 93.25 351 ALA A N 1
ATOM 2685 C CA . ALA A 1 351 ? 8.871 -5.786 -20.045 1.00 93.25 351 ALA A CA 1
ATOM 2686 C C . ALA A 1 351 ? 9.561 -4.657 -20.832 1.00 93.25 351 ALA A C 1
ATOM 2688 O O . ALA A 1 351 ? 10.279 -4.911 -21.805 1.00 93.25 351 ALA A O 1
ATOM 2689 N N . PHE A 1 352 ? 9.402 -3.414 -20.377 1.00 95.00 352 PHE A N 1
ATOM 2690 C CA . PHE A 1 352 ? 10.049 -2.248 -20.963 1.00 95.00 352 PHE A CA 1
ATOM 2691 C C . PHE A 1 352 ? 11.579 -2.302 -20.822 1.00 95.00 352 PHE A C 1
ATOM 2693 O O . PHE A 1 352 ? 12.288 -2.031 -21.788 1.00 95.00 352 PHE A O 1
ATOM 2700 N N . GLU A 1 353 ? 12.112 -2.716 -19.671 1.00 93.75 353 GLU A N 1
ATOM 2701 C CA . GLU A 1 353 ? 13.552 -2.902 -19.454 1.00 93.75 353 GLU A CA 1
ATOM 2702 C C . GLU A 1 353 ? 14.145 -3.960 -20.390 1.00 93.75 353 GLU A C 1
ATOM 2704 O O . GLU A 1 353 ? 15.248 -3.784 -20.912 1.00 93.75 353 GLU A O 1
ATOM 2709 N N . THR A 1 354 ? 13.393 -5.028 -20.662 1.00 94.06 354 THR A N 1
ATOM 2710 C CA . THR A 1 354 ? 13.784 -6.052 -21.640 1.00 94.06 354 THR A CA 1
ATOM 2711 C C . THR A 1 354 ? 13.866 -5.455 -23.047 1.00 94.06 354 THR A C 1
ATOM 2713 O O . THR A 1 354 ? 14.856 -5.658 -23.754 1.00 94.06 354 THR A O 1
ATOM 2716 N N . HIS A 1 355 ? 12.871 -4.653 -23.445 1.00 93.94 355 HIS A N 1
ATOM 2717 C CA . HIS A 1 355 ? 12.891 -3.936 -24.722 1.00 93.94 355 HIS A CA 1
ATOM 2718 C C . HIS A 1 355 ? 14.063 -2.947 -24.807 1.00 93.94 355 HIS A C 1
ATOM 2720 O O . HIS A 1 355 ? 14.793 -2.924 -25.800 1.00 93.94 355 HIS A O 1
ATOM 2726 N N . LEU A 1 356 ? 14.312 -2.195 -23.737 1.00 95.25 356 LEU A N 1
ATOM 2727 C CA . LEU A 1 356 ? 15.454 -1.297 -23.625 1.00 95.25 356 LEU A CA 1
ATOM 2728 C C . LEU A 1 356 ? 16.784 -2.051 -23.787 1.00 95.25 356 LEU A C 1
ATOM 2730 O O . LEU A 1 356 ? 17.689 -1.556 -24.457 1.00 95.25 356 LEU A O 1
ATOM 2734 N N . GLY A 1 357 ? 16.909 -3.245 -23.201 1.00 94.50 357 GLY A N 1
ATOM 2735 C CA . GLY A 1 357 ? 18.063 -4.130 -23.370 1.00 94.50 357 GLY A CA 1
ATOM 2736 C C . GLY A 1 357 ? 18.309 -4.495 -24.835 1.00 94.50 357 GLY A C 1
ATOM 2737 O O . GLY A 1 357 ? 19.404 -4.268 -25.346 1.00 94.50 357 GLY A O 1
ATOM 2738 N N . MET A 1 358 ? 17.268 -4.940 -25.543 1.00 95.12 358 MET A N 1
ATOM 2739 C CA . MET A 1 358 ? 17.364 -5.266 -26.972 1.00 95.12 358 MET A CA 1
ATOM 2740 C C . MET A 1 358 ? 17.814 -4.069 -27.823 1.00 95.12 358 MET A C 1
ATOM 2742 O O . MET A 1 358 ? 18.605 -4.229 -28.752 1.00 95.12 358 MET A O 1
ATOM 2746 N N . LEU A 1 359 ? 17.354 -2.855 -27.505 1.00 94.94 359 LEU A N 1
ATOM 2747 C CA . LEU A 1 359 ? 17.775 -1.648 -28.224 1.00 94.94 359 LEU A CA 1
ATOM 2748 C C . LEU A 1 359 ? 19.210 -1.228 -27.900 1.00 94.94 359 LEU A C 1
ATOM 2750 O O . LEU A 1 359 ? 19.905 -0.724 -28.784 1.00 94.94 359 LEU A O 1
ATOM 2754 N N . LYS A 1 360 ? 19.697 -1.474 -26.676 1.00 95.50 360 LYS A N 1
ATOM 2755 C CA . LYS A 1 360 ? 21.121 -1.281 -26.344 1.00 95.50 360 LYS A CA 1
ATOM 2756 C C . LYS A 1 360 ? 22.001 -2.182 -27.204 1.00 95.50 360 LYS A C 1
ATOM 2758 O O . LYS A 1 360 ? 23.002 -1.707 -27.743 1.00 95.50 360 LYS A O 1
ATOM 2763 N N . ASP A 1 361 ? 21.607 -3.440 -27.365 1.00 95.94 361 ASP A N 1
ATOM 2764 C CA . ASP A 1 361 ? 22.335 -4.399 -28.194 1.00 95.94 361 ASP A CA 1
ATOM 2765 C C . ASP A 1 361 ? 22.255 -4.031 -29.679 1.00 95.94 361 ASP A C 1
ATOM 2767 O O . ASP A 1 361 ? 23.271 -4.067 -30.376 1.00 95.94 361 ASP A O 1
ATOM 2771 N N . ALA A 1 362 ? 21.090 -3.580 -30.156 1.00 95.00 362 ALA A N 1
ATOM 2772 C CA . ALA A 1 362 ? 20.921 -3.088 -31.522 1.00 95.00 362 ALA A CA 1
ATOM 2773 C C . ALA A 1 362 ? 21.804 -1.862 -31.812 1.00 95.00 362 ALA A C 1
ATOM 2775 O O . ALA A 1 362 ? 22.463 -1.813 -32.850 1.00 95.00 362 ALA A O 1
ATOM 2776 N N . LEU A 1 363 ? 21.888 -0.905 -30.882 1.00 95.38 363 LEU A N 1
ATOM 2777 C CA . LEU A 1 363 ? 22.782 0.250 -30.996 1.00 95.38 363 LEU A CA 1
ATOM 2778 C C . LEU A 1 363 ? 24.257 -0.179 -31.007 1.00 95.38 363 LEU A C 1
ATOM 2780 O O . LEU A 1 363 ? 25.053 0.339 -31.790 1.00 95.38 363 LEU A O 1
ATOM 2784 N N . ALA A 1 364 ? 24.644 -1.131 -30.153 1.00 95.06 364 ALA A N 1
ATOM 2785 C CA . ALA A 1 364 ? 26.006 -1.662 -30.131 1.00 95.06 364 ALA A CA 1
ATOM 2786 C C . ALA A 1 364 ? 26.358 -2.391 -31.436 1.00 95.06 364 ALA A C 1
ATOM 2788 O O . ALA A 1 364 ? 27.468 -2.238 -31.948 1.00 95.06 364 ALA A O 1
ATOM 2789 N N . TYR A 1 365 ? 25.414 -3.152 -31.991 1.00 94.06 365 TYR A N 1
ATOM 2790 C CA . TYR A 1 365 ? 25.559 -3.808 -33.284 1.00 94.06 365 TYR A CA 1
ATOM 2791 C C . TYR A 1 365 ? 25.695 -2.790 -34.421 1.00 94.06 365 TYR A C 1
ATOM 2793 O O . TYR A 1 365 ? 26.643 -2.878 -35.198 1.00 94.06 365 TYR A O 1
ATOM 2801 N N . GLN A 1 366 ? 24.836 -1.769 -34.463 1.00 94.56 366 GLN A N 1
ATOM 2802 C CA . GLN A 1 366 ? 24.923 -0.696 -35.452 1.00 94.56 366 GLN A CA 1
ATOM 2803 C C . GLN A 1 366 ? 26.291 0.002 -35.404 1.00 94.56 366 GLN A C 1
ATOM 2805 O O . GLN A 1 366 ? 26.924 0.180 -36.439 1.00 94.56 366 GLN A O 1
ATOM 2810 N N . LYS A 1 367 ? 26.819 0.316 -34.213 1.00 93.88 367 LYS A N 1
ATOM 2811 C CA . LYS A 1 367 ? 28.170 0.895 -34.083 1.00 93.88 367 LYS A CA 1
ATOM 2812 C C . LYS A 1 367 ? 29.264 0.031 -34.721 1.00 93.88 367 LYS A C 1
ATOM 2814 O O . LYS A 1 367 ? 30.228 0.579 -35.248 1.00 93.88 367 LYS A O 1
ATOM 2819 N N . ARG A 1 368 ? 29.133 -1.301 -34.685 1.00 92.44 368 ARG A N 1
ATOM 2820 C CA . ARG A 1 368 ? 30.068 -2.218 -35.362 1.00 92.44 368 ARG A CA 1
ATOM 2821 C C . ARG A 1 368 ? 29.907 -2.159 -36.879 1.00 92.44 368 ARG A C 1
ATOM 2823 O O . ARG A 1 368 ? 30.915 -2.053 -37.563 1.00 92.44 368 ARG A O 1
ATOM 2830 N N . GLN A 1 369 ? 28.672 -2.129 -37.386 1.00 90.31 369 GLN A N 1
ATOM 2831 C CA . GLN A 1 369 ? 28.411 -1.968 -38.824 1.00 90.31 369 GLN A CA 1
ATOM 2832 C C . GLN A 1 369 ? 29.033 -0.677 -39.373 1.00 90.31 369 GLN A C 1
ATOM 2834 O O . GLN A 1 369 ? 29.664 -0.685 -40.424 1.00 90.31 369 GLN A O 1
ATOM 2839 N N . PHE A 1 370 ? 28.919 0.426 -38.630 1.00 92.94 370 PHE A N 1
ATOM 2840 C CA . PHE A 1 370 ? 29.528 1.699 -39.014 1.00 92.94 370 PHE A CA 1
ATOM 2841 C C . PHE A 1 370 ? 31.053 1.702 -38.865 1.00 92.94 370 PHE A C 1
ATOM 2843 O O . PHE A 1 370 ? 31.734 2.376 -39.633 1.00 92.94 370 PHE A O 1
ATOM 2850 N N . ALA A 1 371 ? 31.617 0.947 -37.917 1.00 90.00 371 ALA A N 1
ATOM 2851 C CA . ALA A 1 371 ? 33.067 0.793 -37.804 1.00 90.00 371 ALA A CA 1
ATOM 2852 C C . ALA A 1 371 ? 33.675 0.119 -39.045 1.00 90.00 371 ALA A C 1
ATOM 2854 O O . ALA A 1 371 ? 34.774 0.494 -39.445 1.00 90.00 371 ALA A O 1
ATOM 2855 N N . GLU A 1 372 ? 32.942 -0.797 -39.684 1.00 86.81 372 GLU A N 1
ATOM 2856 C CA . GLU A 1 372 ? 33.337 -1.398 -40.963 1.00 86.81 372 GLU A CA 1
ATOM 2857 C C . GLU A 1 372 ? 33.342 -0.411 -42.126 1.00 86.81 372 GLU A C 1
ATOM 2859 O O . GLU A 1 372 ? 33.931 -0.747 -43.129 1.00 86.81 372 GLU A O 1
ATOM 2864 N N . LEU A 1 373 ? 32.726 0.771 -42.017 1.00 87.62 373 LEU A N 1
ATOM 2865 C CA . LEU A 1 373 ? 32.764 1.816 -43.052 1.00 87.62 373 LEU A CA 1
ATOM 2866 C C . LEU A 1 373 ? 33.817 2.900 -42.738 1.00 87.62 373 LEU A C 1
ATOM 2868 O O . LEU A 1 373 ? 34.173 3.716 -43.589 1.00 87.62 373 LEU A O 1
ATOM 2872 N N . LYS A 1 374 ? 34.340 2.928 -41.502 1.00 88.12 374 LYS A N 1
ATOM 2873 C CA . LYS A 1 374 ? 35.306 3.946 -41.051 1.00 88.12 374 LYS A CA 1
ATOM 2874 C C . LYS A 1 374 ? 36.673 3.820 -41.718 1.00 88.12 374 LYS A C 1
ATOM 2876 O O . LYS A 1 374 ? 37.398 4.810 -41.758 1.00 88.12 374 LYS A O 1
ATOM 2881 N N . HIS A 1 375 ? 37.053 2.662 -42.259 1.00 84.31 375 HIS A N 1
ATOM 2882 C CA . HIS A 1 375 ? 38.319 2.534 -42.994 1.00 84.31 375 HIS A CA 1
ATOM 2883 C C . HIS A 1 375 ? 38.347 3.439 -44.224 1.00 84.31 375 HIS A C 1
ATOM 2885 O O . HIS A 1 375 ? 39.393 4.011 -44.483 1.00 84.31 375 HIS A O 1
ATOM 2891 N N . VAL A 1 376 ? 37.222 3.668 -44.912 1.00 84.44 376 VAL A N 1
ATOM 2892 C CA . VAL A 1 376 ? 37.150 4.594 -46.063 1.00 84.44 376 VAL A CA 1
ATOM 2893 C C . VAL A 1 376 ? 37.531 6.025 -45.658 1.00 84.44 376 VAL A C 1
ATOM 2895 O O . VAL A 1 376 ? 38.175 6.744 -46.419 1.00 84.44 376 VAL A O 1
ATOM 2898 N N . GLN A 1 377 ? 37.195 6.426 -44.430 1.00 86.12 377 GLN A N 1
ATOM 2899 C CA . GLN A 1 377 ? 37.580 7.719 -43.858 1.00 86.12 377 GLN A CA 1
ATOM 2900 C C . GLN A 1 377 ? 39.052 7.760 -43.407 1.00 86.12 377 GLN A C 1
ATOM 2902 O O . GLN A 1 377 ? 39.675 8.819 -43.476 1.00 86.12 377 GLN A O 1
ATOM 2907 N N . LEU A 1 378 ? 39.586 6.640 -42.907 1.00 86.69 378 LEU A N 1
ATOM 2908 C CA . LEU A 1 378 ? 40.896 6.549 -42.242 1.00 86.69 378 LEU A CA 1
ATOM 2909 C C . LEU A 1 378 ? 42.049 6.091 -43.151 1.00 86.69 378 LEU A C 1
ATOM 2911 O O . LEU A 1 378 ? 43.198 6.147 -42.728 1.00 86.69 378 LEU A O 1
ATOM 2915 N N . LEU A 1 379 ? 41.750 5.587 -44.350 1.00 81.69 379 LEU A N 1
ATOM 2916 C CA . LEU A 1 379 ? 42.742 5.123 -45.327 1.00 81.69 379 LEU A CA 1
ATOM 2917 C C . LEU A 1 379 ? 43.641 6.226 -45.926 1.00 81.69 379 LEU A C 1
ATOM 2919 O O . LEU A 1 379 ? 44.795 5.907 -46.216 1.00 81.69 379 LEU A O 1
ATOM 2923 N N . PRO A 1 380 ? 43.150 7.460 -46.181 1.00 72.56 380 PRO A N 1
ATOM 2924 C CA . PRO A 1 380 ? 43.995 8.583 -46.587 1.00 72.56 380 PRO A CA 1
ATOM 2925 C C . PRO A 1 380 ? 44.968 8.992 -45.481 1.00 72.56 380 PRO A C 1
ATOM 2927 O O . PRO A 1 380 ? 46.143 9.259 -45.819 1.00 72.56 380 PRO A O 1
#

Secondary structure (DSSP, 8-state):
-PPPPPP---------------------------------------TTTT------S-HHHHHHHHHHHHHHHHHHHHHHHHHHHHHHHHHHHHHHHHHHHHHHHHHHHHHHHHHHHHHHHHHHHHHHHHHHHHHHHHHHHHHHSHHHHHHHHHHSBPPTTT-BTTB-BGGGGS-HHHHHHHHHHHHHHHHHHHHHHHHHHHHHHHHHHHHHHHHHH-----HHHHHHHHHHHHHHHHHHHHHHHHHHHHHHHHHHHHHHHHHHHHHHHHHHTTT--HHHHHHHHHHHHHHHHHHHHHHHHHHTTHHHHHHHHHHHHHHHHHHHHHHHHHHHHHHHHHHHHHHHHHHHHHHHHHHHHHHHHHHHHHHHHHHTTHHHHH--

InterPro domains:
  IPR040040 Autophagy-related protein 11 [PTHR13222] (70-380)

Foldseek 3Di:
DDDDDDDDDDDDDPPPPPPPPPPPPPPPVPPPPPPPPPPPPDPPPPPPPPDDPDPFQDPPLLVVLVVLLVVLVVLLVLLVVLLVLLVVLLVLLVVLLVVLVVLLVVLVVLLVVLVVLLVVLVVLLVVVVVVLVVLLVVLVVLLVCLVVLLVVQQVAFDDPVPDDPQGGTSNSVDPVVVLVVLSVVLVVLNVVLVVLSVVLVVLSVVLSVLSVVLSVVPDDDDSVVSVVLSVVSVVLSVVSVVLSVLSVVLSVVSVVLSVVLSVVLVVLLVVCVVPHDPVVNSVPNVVSSVVSVVVSVVSCVVSVCSSVVSVVSSVVSVVSSVVSVVVSVVSVVVSVVSVVSSVVSVVSSVVSVVSSVVSVVSSVVSSVSVVVSCCSVVVD